Protein 1YF9 (pdb70)

Secondary structure (DSSP, 8-state):
--HHHHHHHHHHHSSSS-EEE-SSTTEEEEEEEPPTTSTTTT-EEEEEEE--TTTTTSPPEEEESS---BTTB-TTT-BBPHHHHHHH--TT--THHIIIIIHHHHHHS--SS--S-HHHHHHHHH-HHHHHHHHHHHHHHH--HHHHHHTS-GGG--/----HHHHHHHHHHHSSSS-EEE-SSTTEEEEEEEPPTTSTTTT-EEEEEEE--TTTTTSPPEEEESS---BTTB-TTT-BBPHHHHHHH--TT--HHHIIIIIHHHHHHS--SS--SSHHHHHHHHH-HHHHHHHHHHHHHHH--HHHHHHTS-GGG--/--HHHHHHHHHHHSSSS-EEE-SSTTEEEEEEEPPTTSTTTT-EEEEEEE--TTTTTSPPEEEESS----TTB-TTT-BBPHHHHHHH--TT--THHIIIIIHHHHHHS--SSPPSSHHHHHHHHH-HHHHHHHHHHHHHHH-SHHHHHHTS-GGGS--

CATH classification: 3.10.110.10

Nearest PDB structures (foldseek):
  1yf9-assembly1_B  TM=1.006E+00  e=1.876E-32  Leishmania major
  2z5d-assembly1_B  TM=9.739E-01  e=4.676E-19  Homo sapiens
  2onu-assembly1_A  TM=9.561E-01  e=3.443E-19  Plasmodium falciparum 3D7
  8pjn-assembly1_2  TM=9.114E-01  e=1.181E-15  Homo sapiens
  8pmq-assembly1_E  TM=8.908E-01  e=7.694E-16  Saccharomyces cerevisiae

Organism: Leishmania major (NCBI:txid5664)

InterPro domains:
  IPR000608 Ubiquitin-conjugating (UBC), catalytic core domain [PF00179] (25-146)
  IPR000608 Ubiquitin-conjugating (UBC), catalytic core domain [PS50127] (3-152)
  IPR016135 Ubiquitin-conjugating enzyme/RWD-like [G3DSA:3.10.110.10] (1-167)
  IPR016135 Ubiquitin-conjugating enzyme/RWD-like [SSF54495] (10-151)
  IPR023313 Ubiquitin-conjugating enzyme, active site [PS00183] (77-93)

Structure (mmCIF, N/CA/C/O backbone):
data_1YF9
#
_entry.id   1YF9
#
_cell.length_a   114.448
_cell.length_b   114.448
_cell.length_c   139.547
_cell.angle_alpha   90.00
_cell.angle_beta   90.00
_cell.angle_gamma   90.00
#
_symmetry.space_group_name_H-M   'P 43 21 2'
#
loop_
_entity.id
_entity.type
_entity.pdbx_description
1 polymer 'Ubiquitin carrier protein 4'
2 non-polymer 'CHLORIDE ION'
3 water water
#
loop_
_atom_site.group_PDB
_atom_site.id
_atom_site.type_symbol
_atom_site.label_atom_id
_atom_site.label_alt_id
_atom_site.label_comp_id
_atom_site.label_asym_id
_atom_site.label_entity_id
_atom_site.label_seq_id
_atom_site.pdbx_PDB_ins_code
_atom_site.Cartn_x
_atom_site.Cartn_y
_atom_site.Cartn_z
_atom_site.occupancy
_atom_site.B_iso_or_equiv
_atom_site.auth_seq_id
_atom_site.auth_comp_id
_atom_site.auth_asym_id
_atom_site.auth_atom_id
_atom_site.pdbx_PDB_model_num
ATOM 1 N N . SER A 1 13 ? 6.420 38.993 6.726 1.00 59.33 13 SER A N 1
ATOM 2 C CA . SER A 1 13 ? 7.097 38.671 5.430 1.00 60.53 13 SER A CA 1
ATOM 3 C C . SER A 1 13 ? 7.258 37.147 5.275 1.00 57.78 13 SER A C 1
ATOM 4 O O . SER A 1 13 ? 6.422 36.480 4.635 1.00 59.56 13 SER A O 1
ATOM 7 N N . ASN A 1 14 ? 8.317 36.605 5.870 1.00 47.62 14 ASN A N 1
ATOM 8 C CA . ASN A 1 14 ? 8.591 35.181 5.795 1.00 45.68 14 ASN A CA 1
ATOM 9 C C . ASN A 1 14 ? 7.868 34.451 6.922 1.00 45.89 14 ASN A C 1
ATOM 10 O O . ASN A 1 14 ? 8.351 34.406 8.057 1.00 44.65 14 ASN A O 1
ATOM 15 N N . ARG A 1 15 ? 6.720 33.862 6.598 1.00 44.58 15 ARG A N 1
ATOM 16 C CA . ARG A 1 15 ? 5.894 33.171 7.602 1.00 46.27 15 ARG A CA 1
ATOM 17 C C . ARG A 1 15 ? 6.493 31.846 8.104 1.00 45.83 15 ARG A C 1
ATOM 18 O O . ARG A 1 15 ? 6.241 31.438 9.247 1.00 46.47 15 ARG A O 1
ATOM 26 N N . ARG A 1 16 ? 7.267 31.164 7.265 1.00 44.68 16 ARG A N 1
ATOM 27 C CA . ARG A 1 16 ? 7.926 29.926 7.690 1.00 45.20 16 ARG A CA 1
ATOM 28 C C . ARG A 1 16 ? 9.031 30.213 8.709 1.00 45.19 16 ARG A C 1
ATOM 29 O O . ARG A 1 16 ? 9.178 29.485 9.692 1.00 43.85 16 ARG A O 1
ATOM 44 N N . ARG A 1 17 ? 9.813 31.257 8.464 1.00 43.92 17 ARG A N 1
ATOM 45 C CA . ARG A 1 17 ? 10.862 31.644 9.389 1.00 44.76 17 ARG A CA 1
ATOM 46 C C . ARG A 1 17 ? 10.235 32.044 10.733 1.00 44.56 17 ARG A C 1
ATOM 47 O O . ARG A 1 17 ? 10.697 31.620 11.791 1.00 43.86 17 ARG A O 1
ATOM 55 N N . GLU A 1 18 ? 9.185 32.853 10.677 1.00 44.62 18 GLU A N 1
ATOM 56 C CA . GLU A 1 18 ? 8.467 33.255 11.883 1.00 45.59 18 GLU A CA 1
ATOM 57 C C . GLU A 1 18 ? 7.983 32.033 12.666 1.00 44.80 18 GLU A C 1
ATOM 58 O O . GLU A 1 18 ? 8.213 31.940 13.873 1.00 45.57 18 GLU A O 1
ATOM 64 N N . MET A 1 19 ? 7.333 31.095 11.975 1.00 44.01 19 MET A N 1
ATOM 65 C CA . MET A 1 19 ? 6.804 29.877 12.604 1.00 44.11 19 MET A CA 1
ATOM 66 C C . MET A 1 19 ? 7.904 29.077 13.309 1.00 45.57 19 MET A C 1
ATOM 67 O O . MET A 1 19 ? 7.755 28.684 14.465 1.00 44.89 19 MET A O 1
ATOM 72 N N . ASP A 1 20 ? 9.015 28.839 12.613 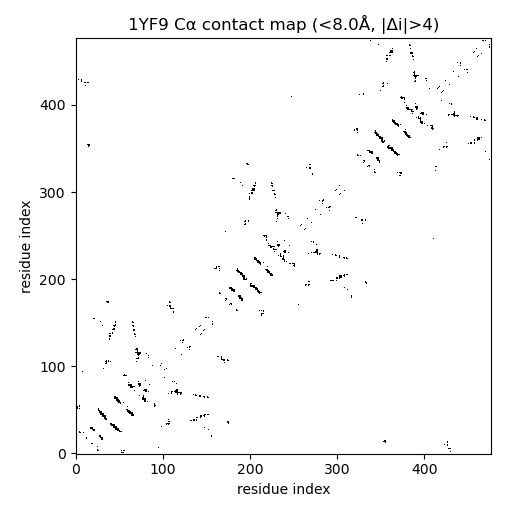1.00 44.52 20 ASP A N 1
ATOM 73 C CA . ASP A 1 20 ? 10.063 27.997 13.164 1.00 45.33 20 ASP A CA 1
ATOM 74 C C . ASP A 1 20 ? 10.806 28.656 14.315 1.00 44.78 20 ASP A C 1
ATOM 75 O O . ASP A 1 20 ? 11.165 27.989 15.283 1.00 45.27 20 ASP A O 1
ATOM 80 N N . TYR A 1 21 ? 11.016 29.962 14.219 1.00 44.46 21 TYR A N 1
ATOM 81 C CA . TYR A 1 21 ? 11.536 30.739 15.346 1.00 45.28 21 TYR A CA 1
ATOM 82 C C . TYR A 1 21 ? 10.636 30.631 16.591 1.00 45.25 21 TYR A C 1
ATOM 83 O O . TYR A 1 21 ? 11.124 30.344 17.683 1.00 45.15 21 TYR A O 1
ATOM 92 N N . MET A 1 22 ? 9.340 30.854 16.417 1.00 43.63 22 MET A N 1
ATOM 93 C CA . MET A 1 22 ? 8.395 30.809 17.538 1.00 44.89 22 MET A CA 1
ATOM 94 C C . MET A 1 22 ? 8.313 29.417 18.162 1.00 45.62 22 MET A C 1
ATOM 95 O O . MET A 1 22 ? 8.199 29.298 19.374 1.00 44.14 22 MET A O 1
ATOM 100 N N . ARG A 1 23 ? 8.399 28.371 17.342 1.00 43.97 23 ARG A N 1
ATOM 101 C CA . ARG A 1 23 ? 8.341 27.001 17.856 1.00 44.39 23 ARG A CA 1
ATOM 102 C C . ARG A 1 23 ? 9.581 26.679 18.681 1.00 45.92 23 ARG A C 1
ATOM 103 O O . ARG A 1 23 ? 9.502 25.952 19.672 1.00 44.80 23 ARG A O 1
ATOM 111 N N . LEU A 1 24 ? 10.726 27.218 18.258 1.00 44.09 24 LEU A N 1
ATOM 112 C CA . LEU A 1 24 ? 11.964 27.056 19.005 1.00 46.87 24 LEU A CA 1
ATOM 113 C C . LEU A 1 24 ? 11.888 27.760 20.352 1.00 45.94 24 LEU A C 1
ATOM 114 O O . LEU A 1 24 ? 12.336 27.215 21.360 1.00 46.85 24 LEU A O 1
ATOM 119 N N . CYS A 1 25 ? 11.304 28.959 20.377 1.00 45.55 25 CYS A N 1
ATOM 120 C CA . CYS A 1 25 ? 11.155 29.732 21.609 1.00 45.69 25 CYS A CA 1
ATOM 121 C C . CYS A 1 25 ? 10.086 29.180 22.565 1.00 46.28 25 CYS A C 1
ATOM 122 O O . CYS A 1 25 ? 10.219 29.310 23.785 1.00 44.78 25 CYS A O 1
ATOM 125 N N . ASN A 1 26 ? 9.031 28.589 22.010 1.00 44.75 26 ASN A N 1
ATOM 126 C CA . ASN A 1 26 ? 7.901 28.095 22.801 1.00 45.46 26 ASN A CA 1
ATOM 127 C C . ASN A 1 26 ? 8.164 26.631 23.234 1.00 45.64 26 ASN A C 1
ATOM 128 O O . ASN A 1 26 ? 7.460 25.694 22.840 1.00 44.49 26 ASN A O 1
ATOM 133 N N . SER A 1 27 ? 9.212 26.454 24.034 1.00 44.92 27 SER A N 1
ATOM 134 C CA . SER A 1 27 ? 9.724 25.130 24.397 1.00 45.94 27 SER A CA 1
ATOM 135 C C . SER A 1 27 ? 10.609 25.259 25.637 1.00 46.43 27 SER A C 1
ATOM 136 O O . SER A 1 27 ? 10.711 26.342 26.229 1.00 46.63 27 SER A O 1
ATOM 139 N N . THR A 1 28 ? 11.239 24.158 26.037 1.00 46.14 28 THR A N 1
ATOM 140 C CA . THR A 1 28 ? 12.130 24.183 27.193 1.00 46.52 28 THR A CA 1
ATOM 141 C C . THR A 1 28 ? 13.569 24.537 26.783 1.00 46.16 28 THR A C 1
ATOM 142 O O . THR A 1 28 ? 14.454 24.602 27.640 1.00 46.36 28 THR A O 1
ATOM 146 N N . ARG A 1 29 ? 13.806 24.751 25.489 1.00 45.07 29 ARG A N 1
ATOM 147 C CA . ARG A 1 29 ? 15.124 25.174 25.026 1.00 46.35 29 ARG A CA 1
ATOM 148 C C . ARG A 1 29 ? 15.465 26.562 25.562 1.00 46.22 29 ARG A C 1
ATOM 149 O O . ARG A 1 29 ? 14.572 27.374 25.820 1.00 46.59 29 ARG A O 1
ATOM 157 N N . LYS A 1 30 ? 16.757 26.821 25.755 1.00 45.82 30 LYS A N 1
ATOM 158 C CA . LYS A 1 30 ? 17.212 28.137 26.215 1.00 45.82 30 LYS A CA 1
ATOM 159 C C . LYS A 1 30 ? 17.586 28.972 25.004 1.00 46.68 30 LYS A C 1
ATOM 160 O O . LYS A 1 30 ? 18.637 28.770 24.378 1.00 45.80 30 LYS A O 1
ATOM 166 N N . VAL A 1 31 ? 16.679 29.878 24.647 1.00 46.38 31 VAL A N 1
ATOM 167 C CA . VAL A 1 31 ? 16.833 30.706 23.454 1.00 45.82 31 VAL A CA 1
ATOM 168 C C . VAL A 1 31 ? 16.827 32.159 23.889 1.00 46.63 31 VAL A C 1
ATOM 169 O O . VAL A 1 31 ? 15.921 32.596 24.599 1.00 45.34 31 VAL A O 1
ATOM 173 N N . TYR A 1 32 ? 17.853 32.898 23.473 1.00 45.75 32 TYR A N 1
ATOM 174 C CA . TYR A 1 32 ? 17.967 34.316 23.804 1.00 45.49 32 TYR A CA 1
ATOM 175 C C . TYR A 1 32 ? 17.726 35.137 22.548 1.00 45.89 32 TYR A C 1
ATOM 176 O O . TYR A 1 32 ? 18.475 35.026 21.576 1.00 46.04 32 TYR A O 1
ATOM 185 N N . PRO A 1 33 ? 16.648 35.931 22.544 1.00 46.08 33 PRO A N 1
ATOM 186 C CA . PRO A 1 33 ? 16.257 36.643 21.326 1.00 46.56 33 PRO A CA 1
ATOM 187 C C . PRO A 1 33 ? 17.150 37.851 21.009 1.00 45.98 33 PRO A C 1
ATOM 188 O O . PRO A 1 33 ? 17.799 38.410 21.909 1.00 46.15 33 PRO A O 1
ATOM 192 N N . SER A 1 34 ? 17.200 38.230 19.736 1.00 45.45 34 SER A N 1
ATOM 193 C CA . SER A 1 34 ? 17.693 39.555 19.349 1.00 45.56 34 SER A CA 1
ATOM 194 C C . SER A 1 34 ? 16.461 40.464 19.220 1.00 45.37 34 SER A C 1
ATOM 195 O O . SER A 1 34 ? 15.460 40.232 19.890 1.00 46.15 34 SER A O 1
ATOM 198 N N . ASP A 1 35 ? 16.526 41.482 18.367 1.00 45.65 35 ASP A N 1
ATOM 199 C CA . ASP A 1 35 ? 15.355 42.311 18.072 1.00 45.07 35 ASP A CA 1
ATOM 200 C C . ASP A 1 35 ? 14.511 41.754 16.913 1.00 46.13 35 ASP A C 1
ATOM 201 O O . ASP A 1 35 ? 13.433 42.273 16.635 1.00 45.58 35 ASP A O 1
ATOM 210 N N . THR A 1 36 ? 15.002 40.713 16.229 1.00 45.22 36 THR A N 1
ATOM 211 C CA . THR A 1 36 ? 14.264 40.114 15.095 1.00 46.15 36 THR A CA 1
ATOM 212 C C . THR A 1 36 ? 14.265 38.573 15.133 1.00 45.83 36 THR A C 1
ATOM 213 O O . THR A 1 36 ? 15.116 37.965 15.784 1.00 45.97 36 THR A O 1
ATOM 220 N N . VAL A 1 37 ? 13.322 37.956 14.416 1.00 45.47 37 VAL A N 1
ATOM 221 C CA . VAL A 1 37 ? 13.253 36.489 14.265 1.00 45.82 37 VAL A CA 1
ATOM 222 C C . VAL A 1 37 ? 14.428 35.946 13.433 1.00 45.89 37 VAL A C 1
ATOM 223 O O . VAL A 1 37 ? 14.663 34.735 13.380 1.00 47.30 37 VAL A O 1
ATOM 227 N N . ALA A 1 38 ? 15.174 36.841 12.789 1.00 45.14 38 ALA A N 1
ATOM 228 C CA . ALA A 1 38 ? 16.249 36.444 11.878 1.00 46.14 38 ALA A CA 1
ATOM 229 C C . ALA A 1 38 ? 17.528 36.040 12.611 1.00 46.79 38 ALA A C 1
ATOM 230 O O . ALA A 1 38 ? 18.413 35.409 12.026 1.00 46.20 38 ALA A O 1
ATOM 232 N N . GLU A 1 39 ? 17.627 36.407 13.886 1.00 45.55 39 GLU A N 1
ATOM 233 C CA . GLU A 1 39 ? 18.877 36.243 14.636 1.00 46.37 39 GLU A CA 1
ATOM 234 C C . GLU A 1 39 ? 18.602 35.980 16.116 1.00 46.02 39 GLU A C 1
ATOM 235 O O . GLU A 1 39 ? 17.811 36.681 16.748 1.00 44.98 39 GLU A O 1
ATOM 241 N N . PHE A 1 40 ? 19.265 34.972 16.669 1.00 45.84 40 PHE A N 1
ATOM 242 C CA . PHE A 1 40 ? 19.100 34.653 18.084 1.00 45.50 40 PHE A CA 1
ATOM 243 C C . PHE A 1 40 ? 20.213 33.723 18.546 1.00 45.87 40 PHE A C 1
ATOM 244 O O . PHE A 1 40 ? 20.985 33.212 17.728 1.00 45.59 40 PHE A O 1
ATOM 252 N N . TRP A 1 41 ? 20.255 33.486 19.850 1.00 44.23 41 TRP A N 1
ATOM 253 C CA . TRP A 1 41 ? 21.270 32.657 20.488 1.00 44.97 41 TRP A CA 1
ATOM 254 C C . TRP A 1 41 ? 20.624 31.469 21.199 1.00 45.01 41 TRP A C 1
ATOM 255 O O . TRP A 1 41 ? 19.619 31.618 21.886 1.00 45.91 41 TRP A O 1
ATOM 266 N N . VAL A 1 42 ? 21.201 30.287 21.004 1.00 44.96 42 VAL A N 1
ATOM 267 C CA . VAL A 1 42 ? 20.670 29.058 21.560 1.00 45.12 42 VAL A CA 1
ATOM 268 C C . VAL A 1 42 ? 21.758 28.391 22.393 1.00 45.54 42 VAL A C 1
ATOM 269 O O . VAL A 1 42 ? 22.903 28.232 21.928 1.00 45.80 42 VAL A O 1
ATOM 273 N N . GLU A 1 43 ? 21.410 27.987 23.609 1.00 45.19 43 GLU A N 1
ATOM 274 C CA . GLU A 1 43 ? 22.337 27.207 24.431 1.00 45.62 43 GLU A CA 1
ATOM 275 C C . GLU A 1 43 ? 22.416 25.773 23.901 1.00 46.28 43 GLU A C 1
ATOM 276 O O . GLU A 1 43 ? 21.400 25.194 23.504 1.00 45.18 43 GLU A O 1
ATOM 282 N N . PHE A 1 44 ? 23.632 25.226 23.885 1.00 46.54 44 PHE A N 1
ATOM 283 C CA . PHE A 1 44 ? 23.910 23.895 23.331 1.00 45.17 44 PHE A CA 1
ATOM 284 C C . PHE A 1 44 ? 24.855 23.133 24.270 1.00 45.53 44 PHE A C 1
ATOM 285 O O . PHE A 1 44 ? 25.851 23.689 24.732 1.00 45.50 44 PHE A O 1
ATOM 293 N N . LYS A 1 45 ? 24.520 21.882 24.581 1.00 44.78 45 LYS A N 1
ATOM 294 C CA . LYS A 1 45 ? 25.372 21.037 25.426 1.00 45.87 45 LYS A CA 1
ATOM 295 C C . LYS A 1 45 ? 26.057 19.984 24.560 1.00 46.46 45 LYS A C 1
ATOM 296 O O . LYS A 1 45 ? 25.413 19.390 23.687 1.00 45.77 45 LYS A O 1
ATOM 302 N N . GLY A 1 46 ? 27.350 19.757 24.799 1.00 45.81 46 GLY A N 1
ATOM 303 C CA . GLY A 1 46 ? 28.119 18.757 24.057 1.00 45.31 46 GLY A CA 1
ATOM 304 C C . GLY A 1 46 ? 27.565 17.356 24.255 1.00 45.49 46 GLY A C 1
ATOM 305 O O . GLY A 1 46 ? 26.993 17.064 25.298 1.00 45.07 46 GLY A O 1
ATOM 306 N N . PRO A 1 47 ? 27.677 16.491 23.230 1.00 45.89 47 PRO A N 1
ATOM 307 C CA . PRO A 1 47 ? 27.081 15.151 23.358 1.00 45.65 47 PRO A CA 1
ATOM 308 C C . PRO A 1 47 ? 27.833 14.240 24.330 1.00 45.56 47 PRO A C 1
ATOM 309 O O . PRO A 1 47 ? 29.060 14.290 24.411 1.00 45.24 47 PRO A O 1
ATOM 313 N N . GLU A 1 48 ? 27.075 13.437 25.069 1.00 45.50 48 GLU A N 1
ATOM 314 C CA . GLU A 1 48 ? 27.620 12.472 26.020 1.00 46.49 48 GLU A CA 1
ATOM 315 C C . GLU A 1 48 ? 28.436 11.400 25.288 1.00 46.29 48 GLU A C 1
ATOM 316 O O . GLU A 1 48 ? 28.053 10.953 24.193 1.00 46.40 48 GLU A O 1
ATOM 322 N N . GLY A 1 49 ? 29.554 10.993 25.886 1.00 45.11 49 GLY A N 1
ATOM 323 C CA . GLY A 1 49 ? 30.424 9.982 25.288 1.00 46.06 49 GLY A CA 1
ATOM 324 C C . GLY A 1 49 ? 31.484 10.534 24.347 1.00 46.53 49 GLY A C 1
ATOM 325 O O . GLY A 1 49 ? 32.154 9.773 23.642 1.00 47.15 49 GLY A O 1
ATOM 326 N N . THR A 1 50 ? 31.631 11.855 24.333 1.00 45.47 50 THR A N 1
ATOM 327 C CA . THR A 1 50 ? 32.647 12.523 23.530 1.00 45.42 50 THR A CA 1
ATOM 328 C C . THR A 1 50 ? 33.496 13.420 24.436 1.00 45.79 50 THR A C 1
ATOM 329 O O . THR A 1 50 ? 33.090 13.704 25.562 1.00 45.09 50 THR A O 1
ATOM 333 N N . PRO A 1 51 ? 34.684 13.849 23.967 1.00 46.09 51 PRO A N 1
ATOM 334 C CA . PRO A 1 51 ? 35.467 14.843 24.721 1.00 45.50 51 PRO A CA 1
ATOM 335 C C . PRO A 1 51 ? 34.758 16.206 24.898 1.00 45.70 51 PRO A C 1
ATOM 336 O O . PRO A 1 51 ? 35.220 17.041 25.686 1.00 44.13 51 PRO A O 1
ATOM 340 N N . TYR A 1 52 ? 33.649 16.415 24.183 1.00 43.76 52 TYR A N 1
ATOM 341 C CA . TYR A 1 52 ? 32.841 17.633 24.326 1.00 44.45 52 TYR A CA 1
ATOM 342 C C . TYR A 1 52 ? 31.741 17.516 25.405 1.00 44.73 52 TYR A C 1
ATOM 343 O O . TYR A 1 52 ? 31.027 18.482 25.665 1.00 44.16 52 TYR A O 1
ATOM 352 N N . GLU A 1 53 ? 31.615 16.349 26.036 1.00 44.97 53 GLU A N 1
ATOM 353 C CA . GLU A 1 53 ? 30.443 16.048 26.882 1.00 45.81 53 GLU A CA 1
ATOM 354 C C . GLU A 1 53 ? 30.193 16.994 28.068 1.00 46.36 53 GLU A C 1
ATOM 355 O O . GLU A 1 53 ? 29.052 17.184 28.480 1.00 47.30 53 GLU A O 1
ATOM 361 N N . ASP A 1 54 ? 31.245 17.587 28.614 1.00 44.95 54 ASP A N 1
ATOM 362 C CA . ASP A 1 54 ? 31.078 18.486 29.754 1.00 46.33 54 ASP A CA 1
ATOM 363 C C . ASP A 1 54 ? 30.979 19.961 29.323 1.00 46.18 54 ASP A C 1
ATOM 364 O O . ASP A 1 54 ? 31.093 20.887 30.141 1.00 46.90 54 ASP A O 1
ATOM 369 N N . GLY A 1 55 ? 30.741 20.175 28.033 1.00 45.30 55 GLY A N 1
ATOM 370 C CA . GLY A 1 55 ? 30.770 21.520 27.483 1.00 45.52 55 GLY A CA 1
ATOM 371 C C . GLY A 1 55 ? 29.418 22.178 27.300 1.00 45.83 55 GLY A C 1
ATOM 372 O O . GLY A 1 55 ? 28.425 21.522 26.970 1.00 45.35 55 GLY A O 1
ATOM 373 N N . THR A 1 56 ? 29.393 23.487 27.516 1.00 45.00 56 THR A N 1
ATOM 374 C CA . THR A 1 56 ? 28.241 24.305 27.172 1.00 45.61 56 THR A CA 1
ATOM 375 C C . THR A 1 56 ? 28.698 25.389 26.206 1.00 45.24 56 THR A C 1
ATOM 376 O O . THR A 1 56 ? 29.697 26.057 26.456 1.00 45.71 56 THR A O 1
ATOM 380 N N . TRP A 1 57 ? 27.969 25.550 25.105 1.00 44.91 57 TRP A N 1
ATOM 381 C CA . TRP A 1 57 ? 28.250 26.607 24.145 1.00 45.34 57 TRP A CA 1
ATOM 382 C C . TRP A 1 57 ? 27.011 27.450 23.878 1.00 45.82 57 TRP A C 1
ATOM 383 O O . TRP A 1 57 ? 25.886 27.003 24.111 1.00 46.85 57 TRP A O 1
ATOM 394 N N . MET A 1 58 ? 27.236 28.677 23.412 1.00 45.53 58 MET A N 1
ATOM 395 C CA . MET A 1 58 ? 26.170 29.531 22.899 1.00 45.68 58 MET A CA 1
ATOM 396 C C . MET A 1 58 ? 26.292 29.545 21.381 1.00 46.10 58 MET A C 1
ATOM 397 O O . MET A 1 58 ? 27.377 29.823 20.834 1.00 45.94 58 MET A O 1
ATOM 402 N N . LEU A 1 59 ? 25.189 29.237 20.706 1.00 45.07 59 LEU A N 1
ATOM 403 C CA . LEU A 1 59 ? 25.143 29.238 19.259 1.00 45.86 59 LEU A CA 1
ATOM 404 C C . LEU A 1 59 ? 24.504 30.520 18.728 1.00 46.06 59 LEU A C 1
ATOM 405 O O . LEU A 1 59 ? 23.427 30.919 19.171 1.00 47.84 59 LEU A O 1
ATOM 410 N N . HIS A 1 60 ? 25.176 31.167 17.785 1.00 45.15 60 HIS A N 1
ATOM 411 C CA . HIS A 1 60 ? 24.601 32.288 17.047 1.00 45.16 60 HIS A CA 1
ATOM 412 C C . HIS A 1 60 ? 23.896 31.705 15.836 1.00 46.05 60 HIS A C 1
ATOM 413 O O . HIS A 1 60 ? 24.544 31.227 14.901 1.00 46.10 60 HIS A O 1
ATOM 420 N N . VAL A 1 61 ? 22.573 31.743 15.861 1.00 45.16 61 VAL A N 1
ATOM 421 C CA . VAL A 1 61 ? 21.768 31.172 14.800 1.00 45.32 61 VAL A CA 1
ATOM 422 C C . VAL A 1 61 ? 21.134 32.296 13.977 1.00 46.19 61 VAL A C 1
ATOM 423 O O . VAL A 1 61 ? 20.540 33.210 14.528 1.00 45.02 61 VAL A O 1
ATOM 427 N N . GLN A 1 62 ? 21.279 32.227 12.657 1.00 45.69 62 GLN A N 1
ATOM 428 C CA . GLN A 1 62 ? 20.660 33.203 11.766 1.00 45.05 62 GLN A CA 1
ATOM 429 C C . GLN A 1 62 ? 19.826 32.506 10.713 1.00 45.69 62 GLN A C 1
ATOM 430 O O . GLN A 1 62 ? 20.298 31.546 10.071 1.00 45.76 62 GLN A O 1
ATOM 436 N N . LEU A 1 63 ? 18.601 33.001 10.538 1.00 44.98 63 LEU A N 1
ATOM 437 C CA . LEU A 1 63 ? 17.649 32.455 9.584 1.00 45.37 63 LEU A CA 1
ATOM 438 C C . LEU A 1 63 ? 17.471 33.476 8.467 1.00 45.15 63 LEU A C 1
ATOM 439 O O . LEU A 1 63 ? 16.966 34.574 8.715 1.00 44.81 63 LEU A O 1
ATOM 444 N N . PRO A 1 64 ? 17.901 33.123 7.242 1.00 45.44 64 PRO A N 1
ATOM 445 C CA . PRO A 1 64 ? 17.921 34.053 6.106 1.00 45.46 64 PRO A CA 1
ATOM 446 C C . PRO A 1 64 ? 16.522 34.388 5.573 1.00 45.04 64 PRO A C 1
ATOM 447 O O . PRO A 1 64 ? 15.544 33.708 5.902 1.00 44.63 64 PRO A O 1
ATOM 451 N N . SER A 1 65 ? 16.426 35.423 4.747 1.00 45.12 65 SER A N 1
ATOM 452 C CA . SER A 1 65 ? 15.125 35.868 4.253 1.00 45.94 65 SER A CA 1
ATOM 453 C C . SER A 1 65 ? 14.442 34.833 3.360 1.00 45.11 65 SER A C 1
ATOM 454 O O . SER A 1 65 ? 13.221 34.833 3.266 1.00 45.31 65 SER A O 1
ATOM 457 N N . ASP A 1 66 ? 15.229 33.970 2.715 1.00 44.90 66 ASP A N 1
ATOM 458 C CA . ASP A 1 66 ? 14.712 32.871 1.888 1.00 46.03 66 ASP A CA 1
ATOM 459 C C . ASP A 1 66 ? 14.641 31.506 2.626 1.00 45.70 66 ASP A C 1
ATOM 460 O O . ASP A 1 66 ? 14.522 30.452 1.998 1.00 46.09 66 ASP A O 1
ATOM 469 N N . TYR A 1 67 ? 14.744 31.525 3.949 1.00 44.95 67 TYR A N 1
ATOM 470 C CA . TYR A 1 67 ? 14.510 30.323 4.755 1.00 45.05 67 TYR A CA 1
ATOM 471 C C . TYR A 1 67 ? 13.102 29.778 4.456 1.00 45.48 67 TYR A C 1
ATOM 472 O O . TYR A 1 67 ? 12.166 30.556 4.286 1.00 44.99 67 TYR A O 1
ATOM 481 N N . PRO A 1 68 ? 12.936 28.442 4.381 1.00 45.68 68 PRO 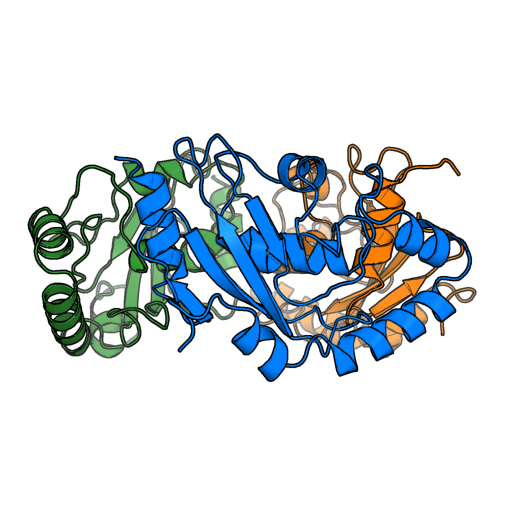A N 1
ATOM 482 C CA . PRO A 1 68 ? 13.933 27.387 4.596 1.00 45.11 68 PRO A CA 1
ATOM 483 C C . PRO A 1 68 ? 14.586 26.854 3.307 1.00 45.50 68 PRO A C 1
ATOM 484 O O . PRO A 1 68 ? 15.227 25.797 3.336 1.00 45.36 68 PRO A O 1
ATOM 488 N N . PHE A 1 69 ? 14.417 27.564 2.192 1.00 43.77 69 PHE A N 1
ATOM 489 C CA . PHE A 1 69 ? 15.073 27.167 0.949 1.00 44.92 69 PHE A CA 1
ATOM 490 C C . PHE A 1 69 ? 16.584 27.371 1.042 1.00 45.74 69 PHE A C 1
ATOM 491 O O . PHE A 1 69 ? 17.348 26.562 0.512 1.00 45.51 69 PHE A O 1
ATOM 499 N N . LYS A 1 70 ? 16.994 28.423 1.756 1.00 45.42 70 LYS A N 1
ATOM 500 C CA . LYS A 1 70 ? 18.380 28.620 2.169 1.00 45.57 70 LYS A CA 1
ATOM 501 C C . LYS A 1 70 ? 18.519 28.177 3.625 1.00 45.72 70 LYS A C 1
ATOM 502 O O . LYS A 1 70 ? 17.654 28.464 4.449 1.00 44.59 70 LYS A O 1
ATOM 508 N N . SER A 1 71 ? 19.614 27.491 3.931 1.00 44.36 71 SER A N 1
ATOM 509 C CA . SER A 1 71 ? 19.827 26.933 5.250 1.00 45.92 71 SER A CA 1
ATOM 510 C C . SER A 1 71 ? 20.142 28.031 6.290 1.00 46.42 71 SER A C 1
ATOM 511 O O . SER A 1 71 ? 20.579 29.126 5.939 1.00 46.31 71 SER A O 1
ATOM 514 N N . PRO A 1 72 ? 19.916 27.736 7.574 1.00 45.80 72 PRO A N 1
ATOM 515 C CA . PRO A 1 72 ? 20.369 28.666 8.604 1.00 46.43 72 PRO A CA 1
ATOM 516 C C . PRO A 1 72 ? 21.894 28.671 8.689 1.00 46.44 72 PRO A C 1
ATOM 517 O O . PRO A 1 72 ? 22.547 27.725 8.227 1.00 46.20 72 PRO A O 1
ATOM 521 N N . SER A 1 73 ? 22.467 29.737 9.242 1.00 47.12 73 SER A N 1
ATOM 522 C CA . SER A 1 73 ? 23.879 29.734 9.547 1.00 46.03 73 SER A CA 1
ATOM 523 C C . SER A 1 73 ? 24.023 29.527 11.055 1.00 46.71 73 SER A C 1
ATOM 524 O O . SER A 1 73 ? 23.160 29.952 11.838 1.00 46.37 73 SER A O 1
ATOM 527 N N . ILE A 1 74 ? 25.098 28.843 11.456 1.00 46.18 74 ILE A N 1
ATOM 528 C CA . ILE A 1 74 ? 25.337 28.491 12.860 1.00 46.12 74 ILE A CA 1
ATOM 529 C C . ILE A 1 74 ? 26.763 28.886 13.229 1.00 46.32 74 ILE A C 1
ATOM 530 O O . ILE A 1 74 ? 27.717 28.502 12.535 1.00 46.93 74 ILE A O 1
ATOM 535 N N . GLY A 1 75 ? 26.914 29.636 14.317 1.00 45.78 75 GLY A N 1
ATOM 536 C CA . GLY A 1 75 ? 28.227 29.954 14.848 1.00 46.32 75 GLY A CA 1
ATOM 537 C C . GLY A 1 75 ? 28.379 29.646 16.328 1.00 47.60 75 GLY A C 1
ATOM 538 O O . GLY A 1 75 ? 27.488 29.932 17.127 1.00 48.06 75 GLY A O 1
ATOM 539 N N . PHE A 1 76 ? 29.517 29.062 16.695 1.00 46.04 76 PHE A N 1
ATOM 540 C CA . PHE A 1 76 ? 29.855 28.840 18.093 1.00 46.09 76 PHE A CA 1
ATOM 541 C C . PHE A 1 76 ? 30.452 30.121 18.676 1.00 46.18 76 PHE A C 1
ATOM 542 O O . PHE A 1 76 ? 31.548 30.522 18.285 1.00 46.92 76 PHE A O 1
ATOM 550 N N . CYS A 1 77 ? 29.742 30.764 19.606 1.00 44.65 77 CYS A N 1
ATOM 551 C CA . CYS A 1 77 ? 30.184 32.056 20.141 1.00 44.66 77 CYS A CA 1
ATOM 552 C C . CYS A 1 77 ? 31.384 31.940 21.062 1.00 45.91 77 CYS A C 1
ATOM 553 O O . CYS A 1 77 ? 32.353 32.689 20.903 1.00 46.75 77 CYS A O 1
ATOM 556 N N . ASN A 1 78 ? 31.322 31.036 22.038 1.00 45.19 78 ASN A N 1
ATOM 557 C CA . ASN A 1 78 ? 32.519 30.741 22.835 1.00 45.45 78 ASN A CA 1
ATOM 558 C C . ASN A 1 78 ? 33.334 29.667 22.106 1.00 46.01 78 ASN A C 1
ATOM 559 O O . ASN A 1 78 ? 32.789 28.916 21.290 1.00 46.02 78 ASN A O 1
ATOM 564 N N . ARG A 1 79 ? 34.630 29.615 22.383 1.00 45.21 79 ARG A N 1
ATOM 565 C CA . ARG A 1 79 ? 35.561 28.820 21.569 1.00 45.62 79 ARG A CA 1
ATOM 566 C C . ARG A 1 79 ? 35.272 27.323 21.564 1.00 44.68 79 ARG A C 1
ATOM 567 O O . ARG A 1 79 ? 34.998 26.728 22.609 1.00 44.46 79 ARG A O 1
ATOM 575 N N . ILE A 1 80 ? 35.331 26.729 20.371 1.00 45.29 80 ILE A N 1
ATOM 576 C CA . ILE A 1 80 ? 35.365 25.281 20.202 1.00 45.20 80 ILE A CA 1
ATOM 577 C C . ILE A 1 80 ? 36.457 24.893 19.186 1.00 45.83 80 ILE A C 1
ATOM 578 O O . ILE A 1 80 ? 36.700 25.604 18.204 1.00 44.28 80 ILE A O 1
ATOM 583 N N . LEU A 1 81 ? 37.097 23.756 19.432 1.00 45.22 81 LEU A N 1
ATOM 584 C CA . LEU A 1 81 ? 38.060 23.201 18.493 1.00 44.91 81 LEU A CA 1
ATOM 585 C C . LEU A 1 81 ? 37.430 22.018 17.792 1.00 45.18 81 LEU A C 1
ATOM 586 O O . LEU A 1 81 ? 37.117 21.003 18.425 1.00 45.46 81 LEU A O 1
ATOM 591 N N . HIS A 1 82 ? 37.237 22.156 16.483 1.00 45.09 82 HIS A N 1
ATOM 592 C CA . HIS A 1 82 ? 36.607 21.110 15.683 1.00 45.13 82 HIS A CA 1
ATOM 593 C C . HIS A 1 82 ? 36.976 21.355 14.221 1.00 44.63 82 HIS A C 1
ATOM 594 O O . HIS A 1 82 ? 36.937 22.498 13.769 1.00 44.46 82 HIS A O 1
ATOM 601 N N . PRO A 1 83 ? 37.358 20.293 13.480 1.00 44.64 83 PRO A N 1
ATOM 602 C CA . PRO A 1 83 ? 37.769 20.420 12.080 1.00 44.71 83 PRO A CA 1
ATOM 603 C C . PRO A 1 83 ? 36.786 21.188 11.171 1.00 45.43 83 PRO A C 1
ATOM 604 O O . PRO A 1 83 ? 37.221 21.880 10.252 1.00 45.01 83 PRO A O 1
ATOM 608 N N . ASN A 1 84 ? 35.484 21.071 11.435 1.00 44.97 84 ASN A N 1
ATOM 609 C CA . ASN A 1 84 ? 34.458 21.701 10.592 1.00 45.38 84 ASN A CA 1
ATOM 610 C C . ASN A 1 84 ? 33.953 23.057 11.108 1.00 46.10 84 ASN A C 1
ATOM 611 O O . ASN A 1 84 ? 32.941 23.578 10.611 1.00 44.88 84 ASN A O 1
ATOM 616 N N . VAL A 1 85 ? 34.645 23.609 12.105 1.00 44.83 85 VAL A N 1
ATOM 617 C CA . VAL A 1 85 ? 34.277 24.895 12.704 1.00 45.07 85 VAL A CA 1
ATOM 618 C C . VAL A 1 85 ? 35.488 25.829 12.708 1.00 45.78 85 VAL A C 1
ATOM 619 O O . VAL A 1 85 ? 36.572 25.455 13.186 1.00 44.55 85 VAL A O 1
ATOM 623 N N . ASP A 1 86 ? 35.321 27.025 12.145 1.00 44.88 86 ASP A N 1
ATOM 624 C CA . ASP A 1 86 ? 36.381 28.031 12.233 1.00 45.74 86 ASP A CA 1
ATOM 625 C C . ASP A 1 86 ? 36.390 28.563 13.665 1.00 45.95 86 ASP A C 1
ATOM 626 O O . ASP A 1 86 ? 35.395 29.126 14.110 1.00 45.29 86 ASP A O 1
ATOM 631 N N . GLU A 1 87 ? 37.459 28.403 14.420 1.00 45.61 87 GLU A N 1
ATOM 632 C CA . GLU A 1 87 ? 37.383 28.827 15.814 1.00 45.74 87 GLU A CA 1
ATOM 633 C C . GLU A 1 87 ? 37.214 30.351 15.969 1.00 45.93 87 GLU A C 1
ATOM 634 O O . GLU A 1 87 ? 36.419 30.815 16.795 1.00 50.01 87 GLU A O 1
ATOM 640 N N . ARG A 1 88 ? 37.958 31.117 15.172 1.00 41.56 88 ARG A N 1
ATOM 641 C CA . ARG A 1 88 ? 38.007 32.561 15.299 1.00 40.61 88 ARG A CA 1
ATOM 642 C C . ARG A 1 88 ? 36.596 33.142 15.158 1.00 43.75 88 ARG A C 1
ATOM 643 O O . ARG A 1 88 ? 36.147 33.872 16.027 1.00 42.62 88 ARG A O 1
ATOM 658 N N . SER A 1 89 ? 35.906 32.802 14.065 1.00 41.86 89 SER A N 1
ATOM 659 C CA . SER A 1 89 ? 34.579 33.341 13.796 1.00 43.06 89 SER A CA 1
ATOM 660 C C . SER A 1 89 ? 33.501 32.517 14.494 1.00 42.46 89 SER A C 1
ATOM 661 O O . SER A 1 89 ? 32.418 33.015 14.729 1.00 46.34 89 SER A O 1
ATOM 664 N N . GLY A 1 90 ? 33.800 31.256 14.814 1.00 41.81 90 GLY A N 1
ATOM 665 C CA . GLY A 1 90 ? 32.793 30.337 15.382 1.00 40.54 90 GLY A CA 1
ATOM 666 C C . GLY A 1 90 ? 31.963 29.619 14.322 1.00 42.72 90 GLY A C 1
ATOM 667 O O . GLY A 1 90 ? 31.171 28.709 14.613 1.00 42.59 90 GLY A O 1
ATOM 668 N N . SER A 1 91 ? 32.143 29.982 13.066 1.00 44.35 91 SER A N 1
ATOM 669 C CA . SER A 1 91 ? 31.136 29.541 12.103 1.00 46.84 91 SER A CA 1
ATOM 670 C C . SER A 1 91 ? 31.282 28.078 11.679 1.00 46.58 91 SER A C 1
ATOM 671 O O . SER A 1 91 ? 32.392 27.594 11.414 1.00 44.69 91 SER A O 1
ATOM 674 N N . VAL A 1 92 ? 30.142 27.376 11.663 1.00 46.14 92 VAL A N 1
ATOM 675 C CA . VAL A 1 92 ? 30.071 25.988 11.210 1.00 45.38 92 VAL A CA 1
ATOM 676 C C . VAL A 1 92 ? 30.093 25.966 9.686 1.00 46.19 92 VAL A C 1
ATOM 677 O O . VAL A 1 92 ? 29.377 26.733 9.029 1.00 45.94 92 VAL A O 1
ATOM 681 N N . CYS A 1 93 ? 30.918 25.084 9.128 1.00 45.10 93 CYS A N 1
ATOM 682 C CA . CYS A 1 93 ? 31.113 24.988 7.689 1.00 45.37 93 CYS A CA 1
ATOM 683 C C . CYS A 1 93 ? 29.786 24.930 6.936 1.00 45.29 93 CYS A C 1
ATOM 684 O O . CYS A 1 93 ? 28.941 24.077 7.219 1.00 43.82 93 CYS A O 1
ATOM 687 N N . LEU A 1 94 ? 29.621 25.835 5.971 1.00 45.19 94 LEU A N 1
ATOM 688 C CA . LEU A 1 94 ? 28.382 25.931 5.199 1.00 46.80 94 LEU A CA 1
ATOM 689 C C . LEU A 1 94 ? 28.140 24.678 4.354 1.00 45.91 94 LEU A C 1
ATOM 690 O O . LEU A 1 94 ? 26.997 24.247 4.185 1.00 45.93 94 LEU A O 1
ATOM 699 N N . ASP A 1 95 ? 29.213 24.116 3.799 1.00 44.51 95 ASP A N 1
ATOM 700 C CA . ASP A 1 95 ? 29.112 22.892 2.999 1.00 46.54 95 ASP A CA 1
ATOM 701 C C . ASP A 1 95 ? 28.584 21.735 3.844 1.00 46.55 95 ASP A C 1
ATOM 702 O O . ASP A 1 95 ? 27.738 20.969 3.361 1.00 46.10 95 ASP A O 1
ATOM 707 N N . VAL A 1 96 ? 29.065 21.611 5.092 1.00 44.54 96 VAL A N 1
ATOM 708 C CA . VAL A 1 96 ? 28.558 20.542 5.966 1.00 45.67 96 VAL A CA 1
ATOM 709 C C . VAL A 1 96 ? 27.072 20.709 6.319 1.00 45.42 96 VAL A C 1
ATOM 710 O O . VAL A 1 96 ? 26.337 19.739 6.280 1.00 45.95 96 VAL A O 1
ATOM 714 N N . ILE A 1 97 ? 26.654 21.930 6.657 1.00 45.34 97 ILE A N 1
ATOM 715 C CA . ILE A 1 97 ? 25.240 22.228 6.905 1.00 46.74 97 ILE A CA 1
ATOM 716 C C . ILE A 1 97 ? 24.394 21.859 5.679 1.00 46.54 97 ILE A C 1
ATOM 717 O O . ILE A 1 97 ? 23.346 21.218 5.809 1.00 45.90 97 ILE A O 1
ATOM 722 N N . ASN A 1 98 ? 24.869 22.244 4.490 1.00 45.36 98 ASN A N 1
ATOM 723 C CA . ASN A 1 98 ? 24.125 21.992 3.254 1.00 46.33 98 ASN A CA 1
ATOM 724 C C . ASN A 1 98 ? 24.013 20.520 2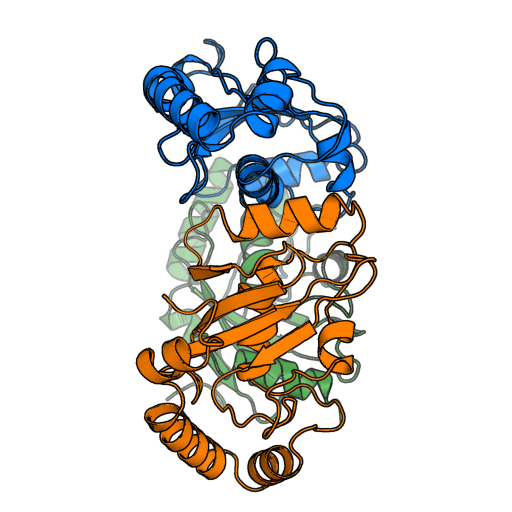.861 1.00 46.91 98 ASN A C 1
ATOM 725 O O . ASN A 1 98 ? 23.172 20.165 2.054 1.00 47.05 98 ASN A O 1
ATOM 730 N N . GLN A 1 99 ? 24.872 19.664 3.403 1.00 45.79 99 GLN A N 1
ATOM 731 C CA . GLN A 1 99 ? 24.728 18.226 3.136 1.00 46.64 99 GLN A CA 1
ATOM 732 C C . GLN A 1 99 ? 23.491 17.665 3.846 1.00 46.04 99 GLN A C 1
ATOM 733 O O . GLN A 1 99 ? 22.882 16.712 3.370 1.00 48.22 99 GLN A O 1
ATOM 739 N N . THR A 1 100 ? 23.119 18.272 4.962 1.00 45.68 100 THR A N 1
ATOM 740 C CA . THR A 1 100 ? 21.983 17.817 5.745 1.00 47.28 100 THR A CA 1
ATOM 741 C C . THR A 1 100 ? 20.723 18.635 5.482 1.00 46.77 100 THR A C 1
ATOM 742 O O . THR A 1 100 ? 19.643 18.060 5.403 1.00 46.56 100 THR A O 1
ATOM 749 N N . TRP A 1 101 ? 20.859 19.961 5.356 1.00 46.09 101 TRP A N 1
ATOM 750 C CA . TRP A 1 101 ? 19.700 20.836 5.221 1.00 45.49 101 TRP A CA 1
ATOM 751 C C . TRP A 1 101 ? 18.920 20.574 3.943 1.00 45.36 101 TRP A C 1
ATOM 752 O O . TRP A 1 101 ? 19.512 20.405 2.881 1.00 45.44 101 TRP A O 1
ATOM 763 N N . THR A 1 102 ? 17.592 20.523 4.063 1.00 45.10 102 THR A N 1
ATOM 764 C CA . THR A 1 102 ? 16.687 20.618 2.905 1.00 45.94 102 THR A CA 1
ATOM 765 C C . THR A 1 102 ? 15.544 21.541 3.342 1.00 46.71 102 THR A C 1
ATOM 766 O O . THR A 1 102 ? 15.427 21.841 4.531 1.00 46.07 102 THR A O 1
ATOM 770 N N . PRO A 1 103 ? 14.722 22.034 2.391 1.00 46.83 103 PRO A N 1
ATOM 771 C CA . PRO A 1 103 ? 13.576 22.860 2.797 1.00 46.34 103 PRO A CA 1
ATOM 772 C C . PRO A 1 103 ? 12.557 22.159 3.701 1.00 46.44 103 PRO A C 1
ATOM 773 O O . PRO A 1 103 ? 11.745 22.835 4.327 1.00 48.34 103 PRO A O 1
ATOM 777 N N . MET A 1 104 ? 12.610 20.833 3.776 1.00 45.71 104 MET A N 1
ATOM 778 C CA . MET A 1 104 ? 11.718 20.048 4.642 1.00 47.09 104 MET A CA 1
ATOM 779 C C . MET A 1 104 ? 12.335 19.653 5.992 1.00 47.59 104 MET A C 1
ATOM 780 O O . MET A 1 104 ? 11.667 19.057 6.844 1.00 48.48 104 MET A O 1
ATOM 789 N N . TYR A 1 105 ? 13.597 20.015 6.190 1.00 47.03 105 TYR A N 1
ATOM 790 C CA . TYR A 1 105 ? 14.324 19.696 7.423 1.00 45.60 105 TYR A CA 1
ATOM 791 C C . TYR A 1 105 ? 13.755 20.466 8.620 1.00 46.99 105 TYR A C 1
ATOM 792 O O . TYR A 1 105 ? 13.391 21.639 8.496 1.00 47.64 105 TYR A O 1
ATOM 801 N N . GLN A 1 106 ? 13.665 19.803 9.777 1.00 46.28 106 GLN A N 1
ATOM 802 C CA . GLN A 1 106 ? 13.106 20.425 10.963 1.00 46.08 106 GLN A CA 1
ATOM 803 C C . GLN A 1 106 ? 14.204 21.121 11.753 1.00 46.79 106 GLN A C 1
ATOM 804 O O . GLN A 1 106 ? 15.218 20.508 12.122 1.00 47.82 106 GLN A O 1
ATOM 815 N N . LEU A 1 107 ? 14.004 22.412 11.995 1.00 45.95 107 LEU A N 1
ATOM 816 C CA . LEU A 1 107 ? 15.022 23.249 12.636 1.00 46.62 107 LEU A CA 1
ATOM 817 C C . LEU A 1 107 ? 15.531 22.688 13.968 1.00 46.79 107 LEU A C 1
ATOM 818 O O . LEU A 1 107 ? 16.713 22.832 14.288 1.00 47.31 107 LEU A O 1
ATOM 823 N N . GLU A 1 108 ? 14.642 22.077 14.755 1.00 45.71 108 GLU A N 1
ATOM 824 C CA . GLU A 1 108 ? 15.013 21.493 16.049 1.00 45.87 108 GLU A CA 1
ATOM 825 C C . GLU A 1 108 ? 16.104 20.442 15.902 1.00 45.80 108 GLU A C 1
ATOM 826 O O . GLU A 1 108 ? 16.918 20.270 16.794 1.00 45.57 108 GLU A O 1
ATOM 832 N N . ASN A 1 109 ? 16.098 19.727 14.778 1.00 45.09 109 ASN A N 1
ATOM 833 C CA . ASN A 1 109 ? 17.095 18.690 14.528 1.00 45.22 109 ASN A CA 1
ATOM 834 C C . ASN A 1 109 ? 18.515 19.197 14.292 1.00 45.36 109 ASN A C 1
ATOM 835 O O . ASN A 1 109 ? 19.474 18.434 14.422 1.00 46.21 109 ASN A O 1
ATOM 840 N N . ILE A 1 110 ? 18.650 20.482 13.969 1.00 45.01 110 ILE A N 1
ATOM 841 C CA . ILE A 1 110 ? 19.969 21.123 13.969 1.00 46.11 110 ILE A CA 1
ATOM 842 C C . ILE A 1 110 ? 20.621 20.952 15.346 1.00 46.63 110 ILE A C 1
ATOM 843 O O . ILE A 1 110 ? 21.812 20.642 15.450 1.00 45.82 110 ILE A O 1
ATOM 848 N N . PHE A 1 111 ? 19.827 21.137 16.401 1.00 45.29 111 PHE A N 1
ATOM 849 C CA . PHE A 1 111 ? 20.349 21.106 17.759 1.00 45.13 111 PHE A CA 1
ATOM 850 C C . PHE A 1 111 ? 20.318 19.709 18.343 1.00 45.88 111 PHE A C 1
ATOM 851 O O . PHE A 1 111 ? 21.192 19.344 19.116 1.00 45.99 111 PHE A O 1
ATOM 859 N N . ASP A 1 112 ? 19.318 18.921 17.952 1.00 44.51 112 ASP A N 1
ATOM 860 C CA . ASP A 1 112 ? 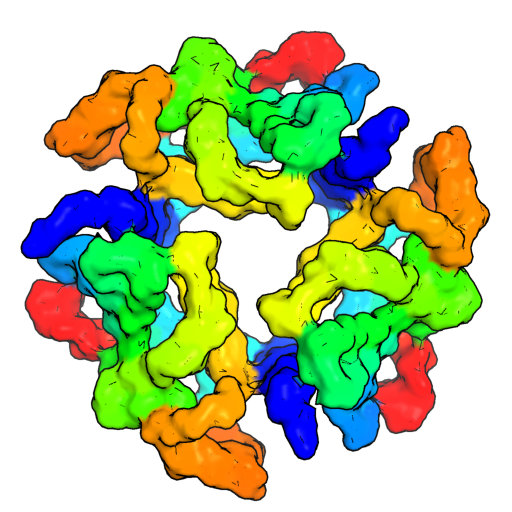19.123 17.610 18.559 1.00 46.19 112 ASP A CA 1
ATOM 861 C C . ASP A 1 112 ? 19.882 16.505 17.844 1.00 45.63 112 ASP A C 1
ATOM 862 O O . ASP A 1 112 ? 20.188 15.478 18.447 1.00 45.54 112 ASP A O 1
ATOM 867 N N . VAL A 1 113 ? 20.181 16.702 16.567 1.00 44.79 113 VAL A N 1
ATOM 868 C CA . VAL A 1 113 ? 20.755 15.623 15.767 1.00 44.82 113 VAL A CA 1
ATOM 869 C C . VAL A 1 113 ? 22.031 16.064 15.044 1.00 45.32 113 VAL A C 1
ATOM 870 O O . VAL A 1 113 ? 23.084 15.477 15.261 1.00 45.10 113 VAL A O 1
ATOM 874 N N . PHE A 1 114 ? 21.928 17.097 14.204 1.00 44.36 114 PHE A N 1
ATOM 875 C CA . PHE A 1 114 ? 23.034 17.518 13.329 1.00 45.16 114 PHE A CA 1
ATOM 876 C C . PHE A 1 114 ? 24.305 17.909 14.105 1.00 45.87 114 PHE A C 1
ATOM 877 O O . PHE A 1 114 ? 25.392 17.397 13.831 1.00 44.70 114 PHE A O 1
ATOM 885 N N . LEU A 1 115 ? 24.171 18.809 15.071 1.00 44.96 115 LEU A N 1
ATOM 886 C CA . LEU A 1 115 ? 25.339 19.286 15.822 1.00 45.15 115 LEU A CA 1
ATOM 887 C C . LEU A 1 115 ? 25.926 18.237 16.765 1.00 44.76 115 LEU A C 1
ATOM 888 O O . LEU A 1 115 ? 27.138 18.050 16.769 1.00 45.41 115 LEU A O 1
ATOM 893 N N . PRO A 1 116 ? 25.080 17.533 17.551 1.00 44.87 116 PRO A N 1
ATOM 894 C CA . PRO A 1 116 ? 25.640 16.448 18.363 1.00 45.05 116 PRO A CA 1
ATOM 895 C C . PRO A 1 116 ? 26.385 15.394 17.524 1.00 46.03 116 PRO A C 1
ATOM 896 O O . PRO A 1 116 ? 27.467 14.979 17.915 1.00 45.38 116 PRO A O 1
ATOM 900 N N . GLN A 1 117 ? 25.812 14.983 16.386 1.00 44.56 117 GLN A N 1
ATOM 901 C CA . GLN A 1 117 ? 26.466 14.002 15.505 1.00 44.53 117 GLN A CA 1
ATOM 902 C C . GLN A 1 117 ? 27.794 14.525 14.944 1.00 44.31 117 GLN A C 1
ATOM 903 O O . GLN A 1 117 ? 28.767 13.790 14.872 1.00 43.60 117 GLN A O 1
ATOM 909 N N . LEU A 1 118 ? 27.811 15.794 14.546 1.00 43.97 118 LEU A N 1
ATOM 910 C CA . LEU A 1 118 ? 29.008 16.432 14.014 1.00 45.05 118 LEU A CA 1
ATOM 911 C C . LEU A 1 118 ? 30.144 16.422 15.030 1.00 45.19 118 LEU A C 1
ATOM 912 O O . LEU A 1 118 ? 31.314 16.176 14.683 1.00 45.12 118 LEU A O 1
ATOM 917 N N . LEU A 1 119 ? 29.792 16.653 16.293 1.00 44.63 119 LEU A N 1
ATOM 918 C CA . LEU A 1 119 ? 30.773 16.653 17.374 1.00 44.81 119 LEU A CA 1
ATOM 919 C C . LEU A 1 119 ? 31.265 15.247 17.742 1.00 45.38 119 LEU A C 1
ATOM 920 O O . LEU A 1 119 ? 32.360 15.096 18.268 1.00 45.67 119 LEU A O 1
ATOM 925 N N . ARG A 1 120 ? 30.469 14.217 17.446 1.00 45.53 120 ARG A N 1
ATOM 926 C CA . ARG A 1 120 ? 30.908 12.836 17.689 1.00 45.36 120 ARG A CA 1
ATOM 927 C C . ARG A 1 120 ? 32.058 12.423 16.761 1.00 45.50 120 ARG A C 1
ATOM 928 O O . ARG A 1 120 ? 32.967 11.702 17.183 1.00 43.78 120 ARG A O 1
ATOM 936 N N . TYR A 1 121 ? 32.000 12.872 15.507 1.00 44.64 121 TYR A N 1
ATOM 937 C CA . TYR A 1 121 ? 33.107 12.708 14.553 1.00 44.80 121 TYR A CA 1
ATOM 938 C C . TYR A 1 121 ? 32.894 13.653 13.377 1.00 45.34 121 TYR A C 1
ATOM 939 O O . TYR A 1 121 ? 31.772 13.742 12.848 1.00 45.11 121 TYR A O 1
ATOM 948 N N . PRO A 1 122 ? 33.955 14.376 12.972 1.00 45.62 122 PRO A N 1
ATOM 949 C CA . PRO A 1 122 ? 33.816 15.362 11.900 1.00 45.97 122 PRO A CA 1
ATOM 950 C C . PRO A 1 122 ? 33.326 14.821 10.555 1.00 46.03 122 PRO A C 1
ATOM 951 O O . PRO A 1 122 ? 33.436 13.621 10.249 1.00 45.44 122 PRO A O 1
ATOM 955 N N . ASN A 1 123 ? 32.772 15.730 9.771 1.00 45.20 123 ASN A N 1
ATOM 956 C CA . ASN A 1 123 ? 32.405 15.451 8.388 1.00 45.31 123 ASN A CA 1
ATOM 957 C C . ASN A 1 123 ? 33.686 15.548 7.539 1.00 45.24 123 ASN A C 1
ATOM 958 O O . ASN A 1 123 ? 34.531 16.387 7.802 1.00 45.64 123 ASN A O 1
ATOM 963 N N . PRO A 1 124 ? 33.856 14.659 6.538 1.00 46.37 124 PRO A N 1
ATOM 964 C CA . PRO A 1 124 ? 35.106 14.649 5.740 1.00 45.72 124 PRO A CA 1
ATOM 965 C C . PRO A 1 124 ? 35.344 15.866 4.819 1.00 45.57 124 PRO A C 1
ATOM 966 O O . PRO A 1 124 ? 36.349 15.915 4.117 1.00 46.06 124 PRO A O 1
ATOM 970 N N . SER A 1 125 ? 34.414 16.813 4.799 1.00 46.38 125 SER A N 1
ATOM 971 C CA . SER A 1 125 ? 34.579 18.064 4.064 1.00 47.26 125 SER A CA 1
ATOM 972 C C . SER A 1 125 ? 35.888 18.796 4.420 1.00 46.69 125 SER A C 1
ATOM 973 O O . SER A 1 125 ? 36.348 18.733 5.571 1.00 46.12 125 SER A O 1
ATOM 976 N N . ASP A 1 126 ? 36.486 19.467 3.430 1.00 45.89 126 ASP A N 1
ATOM 977 C CA . ASP A 1 126 ? 37.715 20.238 3.642 1.00 46.13 126 ASP A CA 1
ATOM 978 C C . ASP A 1 126 ? 37.602 21.052 4.941 1.00 45.32 126 ASP A C 1
ATOM 979 O O . ASP A 1 126 ? 36.701 21.881 5.082 1.00 45.50 126 ASP A O 1
ATOM 984 N N . PRO A 1 127 ? 38.480 20.760 5.916 1.00 44.88 127 PRO A N 1
ATOM 985 C CA . PRO A 1 127 ? 38.380 21.353 7.244 1.00 44.88 127 PRO A CA 1
ATOM 986 C C . PRO A 1 127 ? 38.543 22.866 7.257 1.00 45.99 127 PRO A C 1
ATOM 987 O O . PRO A 1 127 ? 39.389 23.408 6.536 1.00 44.49 127 PRO A O 1
ATOM 991 N N . LEU A 1 128 ? 37.718 23.525 8.076 1.00 44.83 128 LEU A N 1
ATOM 992 C CA . LEU A 1 128 ? 37.882 24.933 8.411 1.00 45.80 128 LEU A CA 1
ATOM 993 C C . LEU A 1 128 ? 39.005 25.093 9.420 1.00 44.72 128 LEU A C 1
ATOM 994 O O . LEU A 1 128 ? 39.722 26.086 9.395 1.00 46.08 128 LEU A O 1
ATOM 999 N N . ASN A 1 129 ? 39.128 24.120 10.316 1.00 45.46 129 ASN A N 1
ATOM 1000 C CA . ASN A 1 129 ? 40.226 24.059 11.278 1.00 45.27 129 ASN A CA 1
ATOM 1001 C C . ASN A 1 129 ? 41.166 22.927 10.860 1.00 45.16 129 ASN A C 1
ATOM 1002 O O . ASN A 1 129 ? 40.965 21.763 11.225 1.00 44.49 129 ASN A O 1
ATOM 1007 N N . VAL A 1 130 ? 42.180 23.287 10.077 1.00 44.75 130 VAL A N 1
ATOM 1008 C CA . VAL A 1 130 ? 43.164 22.335 9.558 1.00 45.08 130 VAL A CA 1
ATOM 1009 C C . VAL A 1 130 ? 44.040 21.738 10.682 1.00 45.62 130 VAL A C 1
ATOM 1010 O O . VAL A 1 130 ? 44.434 20.577 10.617 1.00 44.81 130 VAL A O 1
ATOM 1014 N N . GLN A 1 131 ? 44.319 22.541 11.712 1.00 44.46 131 GLN A N 1
ATOM 1015 C CA . GLN A 1 131 ? 45.079 22.101 12.890 1.00 44.90 131 GLN A CA 1
ATOM 1016 C C . GLN A 1 131 ? 44.422 20.914 13.578 1.00 45.05 131 GLN A C 1
ATOM 1017 O O . GLN A 1 131 ? 45.079 19.908 13.863 1.00 44.69 131 GLN A O 1
ATOM 1023 N N . ALA A 1 132 ? 43.123 21.063 13.849 1.00 44.58 132 ALA A N 1
ATOM 1024 C CA . ALA A 1 132 ? 42.328 20.026 14.482 1.00 45.69 132 ALA A CA 1
ATOM 1025 C C . ALA A 1 132 ? 42.252 18.763 13.613 1.00 45.89 132 ALA A C 1
ATOM 1026 O O . ALA A 1 132 ? 42.357 17.658 14.134 1.00 45.99 132 ALA A O 1
ATOM 1028 N N . ALA A 1 133 ? 42.074 18.935 12.302 1.00 45.52 133 ALA A N 1
ATOM 1029 C CA . ALA A 1 133 ? 42.084 17.794 11.358 1.00 45.76 133 ALA A CA 1
ATOM 1030 C C . ALA A 1 133 ? 43.386 17.002 11.429 1.00 45.20 133 ALA A C 1
ATOM 1031 O O . ALA A 1 133 ? 43.368 15.780 11.460 1.00 46.25 133 ALA A O 1
ATOM 1033 N N . HIS A 1 134 ? 44.514 17.712 11.467 1.00 45.15 134 HIS A N 1
ATOM 1034 C CA . HIS A 1 134 ? 45.848 17.085 11.511 1.00 45.59 134 HIS A CA 1
ATOM 1035 C C . HIS A 1 134 ? 46.089 16.334 12.820 1.00 46.35 134 HIS A C 1
ATOM 1036 O O . HIS A 1 134 ? 46.642 15.238 12.821 1.00 46.69 134 HIS A O 1
ATOM 1043 N N . LEU A 1 135 ? 45.661 16.940 13.930 1.00 45.44 135 LEU A N 1
ATOM 1044 C CA . LEU A 1 135 ? 45.782 16.337 15.251 1.00 45.12 135 LEU A CA 1
ATOM 1045 C C . LEU A 1 135 ? 44.944 15.068 15.393 1.00 46.20 135 LEU A C 1
ATOM 1046 O O . LEU A 1 135 ? 45.409 14.066 15.942 1.00 46.50 135 LEU A O 1
ATOM 1051 N N . LEU A 1 136 ? 43.719 15.123 14.885 1.00 45.03 136 LEU A N 1
ATOM 1052 C CA . LEU A 1 136 ? 42.806 13.997 14.918 1.00 46.35 136 LEU A CA 1
ATOM 1053 C C . LEU A 1 136 ? 43.373 12.790 14.152 1.00 46.67 136 LEU A C 1
ATOM 1054 O O . LEU A 1 136 ? 43.313 11.655 14.637 1.00 47.05 136 LEU A O 1
ATOM 1059 N N . HIS A 1 137 ? 43.925 13.053 12.970 1.00 46.08 137 HIS A N 1
ATOM 1060 C CA . HIS A 1 137 ? 44.480 12.010 12.103 1.00 47.66 137 HIS A CA 1
ATOM 1061 C C . HIS A 1 137 ? 45.758 11.390 12.639 1.00 46.72 137 HIS A C 1
ATOM 1062 O O . HIS A 1 137 ? 45.993 10.188 12.477 1.00 48.52 137 HIS A O 1
ATOM 1069 N N . ALA A 1 138 ? 46.598 12.219 13.254 1.00 46.34 138 ALA A N 1
ATOM 1070 C CA . ALA A 1 138 ? 47.899 11.779 13.734 1.00 46.75 138 ALA A CA 1
ATOM 1071 C C . ALA A 1 138 ? 47.821 10.991 15.038 1.00 47.14 138 ALA A C 1
ATOM 1072 O O . ALA A 1 138 ? 48.537 10.006 15.224 1.00 46.80 138 ALA A O 1
ATOM 1074 N N . ASP A 1 139 ? 46.971 11.454 15.951 1.00 46.83 139 ASP A N 1
ATOM 1075 C CA . ASP A 1 139 ? 46.894 10.881 17.294 1.00 47.17 139 ASP A CA 1
ATOM 1076 C C . ASP A 1 139 ? 45.561 11.252 17.914 1.00 46.16 139 ASP A C 1
ATOM 1077 O O . ASP A 1 139 ? 45.431 12.293 18.555 1.00 46.78 139 ASP A O 1
ATOM 1082 N N . ARG A 1 140 ? 44.574 10.384 17.717 1.00 46.62 140 ARG A N 1
ATOM 1083 C CA . ARG A 1 140 ? 43.211 10.641 18.157 1.00 46.56 140 ARG A CA 1
ATOM 1084 C C . ARG A 1 140 ? 43.081 10.730 19.683 1.00 47.29 140 ARG A C 1
ATOM 1085 O O . ARG A 1 140 ? 42.322 11.549 20.198 1.00 48.22 140 ARG A O 1
ATOM 1093 N N . VAL A 1 141 ? 43.823 9.881 20.390 1.00 46.59 141 VAL A N 1
ATOM 1094 C CA . VAL A 1 141 ? 43.790 9.820 21.845 1.00 47.12 141 VAL A CA 1
ATOM 1095 C C . VAL A 1 141 ? 44.362 11.099 22.459 1.00 47.39 141 VAL A C 1
ATOM 1096 O O . VAL A 1 141 ? 43.757 11.664 23.374 1.00 47.93 141 VAL A O 1
ATOM 1100 N N . GLY A 1 142 ? 45.516 11.552 21.959 1.00 46.59 142 GLY A N 1
ATOM 1101 C CA . GLY A 1 142 ? 46.093 12.830 22.389 1.00 46.23 142 GLY A CA 1
ATOM 1102 C C . GLY A 1 142 ? 45.193 14.021 22.055 1.00 46.04 142 GLY A C 1
ATOM 1103 O O . GLY A 1 142 ? 45.060 14.958 22.847 1.00 45.51 142 GLY A O 1
ATOM 1104 N N . PHE A 1 143 ? 44.580 13.999 20.877 1.00 45.65 143 PHE A N 1
ATOM 1105 C CA . PHE A 1 143 ? 43.683 15.086 20.485 1.00 46.03 143 PHE A CA 1
ATOM 1106 C C . PHE A 1 143 ? 42.431 15.146 21.372 1.00 46.09 143 PHE A C 1
ATOM 1107 O O . PHE A 1 143 ? 42.001 16.232 21.772 1.00 45.47 143 PHE A O 1
ATOM 1115 N N . ASP A 1 144 ? 41.863 13.983 21.691 1.00 45.73 144 ASP A N 1
ATOM 1116 C CA . ASP A 1 144 ? 40.713 13.921 22.599 1.00 45.95 144 ASP A CA 1
ATOM 1117 C C . ASP A 1 144 ? 41.045 14.455 24.011 1.00 45.80 144 ASP A C 1
ATOM 1118 O O . ASP A 1 144 ? 40.202 15.097 24.640 1.00 45.61 144 ASP A O 1
ATOM 1123 N N . ALA A 1 145 ? 42.267 14.212 24.489 1.00 45.19 145 ALA A N 1
ATOM 1124 C CA . ALA A 1 145 ? 42.715 14.776 25.762 1.00 45.66 145 ALA A CA 1
ATOM 1125 C C . ALA A 1 145 ? 42.875 16.294 25.671 1.00 45.98 145 ALA A C 1
ATOM 1126 O O . ALA A 1 145 ? 42.561 17.019 26.626 1.00 46.36 145 ALA A O 1
ATOM 1128 N N . LEU A 1 146 ? 43.390 16.763 24.535 1.00 45.60 146 LEU A N 1
ATOM 1129 C CA . LEU A 1 146 ? 43.550 18.193 24.297 1.00 46.26 146 LEU A CA 1
ATOM 1130 C C . LEU A 1 146 ? 42.166 18.850 24.284 1.00 45.74 146 LEU A C 1
ATOM 1131 O O . LEU A 1 146 ? 41.961 19.911 24.868 1.00 44.20 146 LEU A O 1
ATOM 1136 N N . LEU A 1 147 ? 41.223 18.204 23.604 1.00 44.88 147 LEU A N 1
ATOM 1137 C CA . LEU A 1 147 ? 39.832 18.665 23.543 1.00 45.49 147 LEU A CA 1
ATOM 1138 C C . LEU A 1 147 ? 39.186 18.810 24.929 1.00 45.50 147 LEU A C 1
ATOM 1139 O O . LEU A 1 147 ? 38.601 19.851 25.241 1.00 44.16 147 LEU A O 1
ATOM 1144 N N . ARG A 1 148 ? 39.313 17.768 25.751 1.00 45.03 148 ARG A N 1
ATOM 1145 C CA . ARG A 1 148 ? 38.706 17.728 27.084 1.00 45.62 148 ARG A CA 1
ATOM 1146 C C . ARG A 1 148 ? 39.176 18.886 27.960 1.00 45.75 148 ARG A C 1
ATOM 1147 O O . ARG A 1 148 ? 38.361 19.502 28.651 1.00 45.71 148 ARG A O 1
ATOM 1162 N N . GLU A 1 149 ? 40.477 19.181 27.909 1.00 45.77 149 GLU A N 1
ATOM 1163 C CA . GLU A 1 149 ? 41.054 20.287 28.666 1.00 46.21 149 GLU A CA 1
ATOM 1164 C C . GLU A 1 149 ? 40.593 21.650 28.140 1.00 45.61 149 GLU A C 1
ATOM 1165 O O . GLU A 1 149 ? 40.254 22.524 28.931 1.00 45.30 149 GLU A O 1
ATOM 1171 N N . HIS A 1 150 ? 40.574 21.812 26.817 1.00 44.85 150 HIS A N 1
ATOM 1172 C CA . HIS A 1 150 ? 40.092 23.036 26.198 1.00 45.83 150 HIS A CA 1
ATOM 1173 C C . HIS A 1 150 ? 38.634 23.292 26.583 1.00 46.15 150 HIS A C 1
ATOM 1174 O O . HIS A 1 150 ? 38.258 24.417 26.948 1.00 45.87 150 HIS A O 1
ATOM 1181 N N . VAL A 1 151 ? 37.825 22.238 26.511 1.00 45.36 151 VAL A N 1
ATOM 1182 C CA . VAL A 1 151 ? 36.407 22.315 26.841 1.00 45.06 151 VAL A CA 1
ATOM 1183 C C . VAL A 1 151 ? 36.200 22.731 28.304 1.00 45.50 151 VAL A C 1
ATOM 1184 O O . VAL A 1 151 ? 35.312 23.538 28.607 1.00 44.70 151 VAL A O 1
ATOM 1188 N N . SER A 1 152 ? 37.025 22.204 29.209 1.00 45.43 152 SER A N 1
ATOM 1189 C CA . SER A 1 152 ? 36.847 22.501 30.627 1.00 45.58 152 SER A CA 1
ATOM 1190 C C . SER A 1 152 ? 37.135 23.965 30.954 1.00 45.49 152 SER A C 1
ATOM 1191 O O . SER A 1 152 ? 36.623 24.495 31.937 1.00 46.20 152 SER A O 1
ATOM 1194 N N . THR A 1 153 ? 37.955 24.618 30.140 1.00 44.69 153 THR A N 1
ATOM 1195 C CA . THR A 1 153 ? 38.266 26.029 30.368 1.00 46.54 153 THR A CA 1
ATOM 1196 C C . THR A 1 153 ? 37.372 26.991 29.548 1.00 46.02 153 THR A C 1
ATOM 1197 O O . THR A 1 153 ? 36.964 28.033 30.053 1.00 46.02 153 THR A O 1
ATOM 1201 N N . HIS A 1 154 ? 37.050 26.641 28.312 1.00 44.53 154 HIS A N 1
ATOM 1202 C CA . HIS A 1 154 ? 36.348 27.577 27.433 1.00 45.84 154 HIS A CA 1
ATOM 1203 C C . HIS A 1 154 ? 34.846 27.324 27.285 1.00 46.38 154 HIS A C 1
ATOM 1204 O O . HIS A 1 154 ? 34.106 28.195 26.809 1.00 46.86 154 HIS A O 1
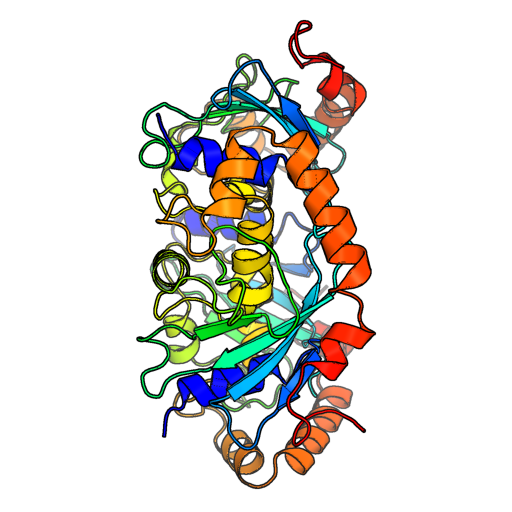ATOM 1211 N N . ALA A 1 155 ? 34.393 26.132 27.659 1.00 45.95 155 ALA A N 1
ATOM 1212 C CA . ALA A 1 155 ? 32.984 25.776 27.450 1.00 45.72 155 ALA A CA 1
ATOM 1213 C C . ALA A 1 155 ? 32.242 25.583 28.770 1.00 45.26 155 ALA A C 1
ATOM 1214 O O . ALA A 1 155 ? 31.557 24.591 28.979 1.00 44.42 155 ALA A O 1
ATOM 1216 N N . THR A 1 156 ? 32.413 26.532 29.681 1.00 46.38 156 THR A N 1
ATOM 1217 C CA . THR A 1 156 ? 31.660 26.523 30.927 1.00 45.82 156 THR A CA 1
ATOM 1218 C C . THR A 1 156 ? 30.337 27.220 30.658 1.00 45.98 156 THR A C 1
ATOM 1219 O O . THR A 1 156 ? 30.246 28.013 29.717 1.00 44.86 156 THR A O 1
ATOM 1223 N N . PRO A 1 157 ? 29.300 26.934 31.480 1.00 46.22 157 PRO A N 1
ATOM 1224 C CA . PRO A 1 157 ? 28.040 27.654 31.333 1.00 46.45 157 PRO A CA 1
ATOM 1225 C C . PRO A 1 157 ? 28.249 29.168 31.416 1.00 46.16 157 PRO A C 1
ATOM 1226 O O . PRO A 1 157 ? 27.562 29.931 30.739 1.00 46.82 157 PRO A O 1
ATOM 1230 N N . GLN A 1 158 ? 29.201 29.591 32.235 1.00 46.32 158 GLN A N 1
ATOM 1231 C CA . GLN A 1 158 ? 29.482 31.009 32.408 1.00 46.60 158 GLN A CA 1
ATOM 1232 C C . GLN A 1 158 ? 30.086 31.634 31.140 1.00 45.97 158 GLN A C 1
ATOM 1233 O O . GLN A 1 158 ? 29.643 32.698 30.712 1.00 46.11 158 GLN A O 1
ATOM 1244 N N . LYS A 1 159 ? 31.060 30.970 30.526 1.00 45.44 159 LYS A N 1
ATOM 1245 C CA . LYS A 1 159 ? 31.637 31.476 29.278 1.00 46.26 159 LYS A CA 1
ATOM 1246 C C . LYS A 1 159 ? 30.631 31.501 28.122 1.00 45.90 159 LYS A C 1
ATOM 1247 O O . LYS A 1 159 ? 30.668 32.396 27.283 1.00 46.01 159 LYS A O 1
ATOM 1253 N N . ALA A 1 160 ? 29.731 30.523 28.083 1.00 45.04 160 ALA A N 1
ATOM 1254 C CA . ALA A 1 160 ? 28.675 30.511 27.061 1.00 45.52 160 ALA A CA 1
ATOM 1255 C C . ALA A 1 160 ? 27.759 31.733 27.212 1.00 45.87 160 ALA A C 1
ATOM 1256 O O . ALA A 1 160 ? 27.479 32.442 26.244 1.00 46.76 160 ALA A O 1
ATOM 1258 N N . LEU A 1 161 ? 27.326 31.998 28.438 1.00 45.77 161 LEU A N 1
ATOM 1259 C CA . LEU A 1 161 ? 26.468 33.137 28.720 1.00 46.75 161 LEU A CA 1
ATOM 1260 C C . LEU A 1 161 ? 27.119 34.489 28.353 1.00 46.95 161 LEU A C 1
ATOM 1261 O O . LEU A 1 161 ? 26.479 35.355 27.746 1.00 46.61 161 LEU A O 1
ATOM 1266 N N . GLU A 1 162 ? 28.391 34.651 28.713 1.00 45.87 162 GLU A N 1
ATOM 1267 C CA . GLU A 1 162 ? 29.134 35.890 28.462 1.00 46.73 162 GLU A CA 1
ATOM 1268 C C . GLU A 1 162 ? 29.428 36.141 26.983 1.00 45.96 162 GLU A C 1
ATOM 1269 O O . GLU A 1 162 ? 29.734 37.271 26.584 1.00 46.04 162 GLU A O 1
ATOM 1275 N N . SER A 1 163 ? 29.332 35.094 26.176 1.00 45.84 163 SER A N 1
ATOM 1276 C CA . SER A 1 163 ? 29.616 35.195 24.748 1.00 46.32 163 SER A CA 1
ATOM 1277 C C . SER A 1 163 ? 28.437 35.759 23.939 1.00 47.24 163 SER A C 1
ATOM 1278 O O . SER A 1 163 ? 28.559 35.966 22.729 1.00 48.43 163 SER A O 1
ATOM 1281 N N . ILE A 1 164 ? 27.302 35.984 24.597 1.00 46.69 164 ILE A N 1
ATOM 1282 C CA . ILE A 1 164 ? 26.161 36.647 23.962 1.00 45.88 164 ILE A CA 1
ATOM 1283 C C . ILE A 1 164 ? 26.489 38.139 23.931 1.00 46.68 164 ILE A C 1
ATOM 1284 O O . ILE A 1 164 ? 26.931 38.687 24.946 1.00 46.28 164 ILE A O 1
ATOM 1289 N N . PRO A 1 165 ? 26.305 38.800 22.766 1.00 46.88 165 PRO A N 1
ATOM 1290 C CA . PRO A 1 165 ? 26.488 40.260 22.699 1.00 46.28 165 PRO A CA 1
ATOM 1291 C C . PRO A 1 165 ? 25.771 40.976 23.833 1.00 46.38 165 PRO A C 1
ATOM 1292 O O . PRO A 1 165 ? 24.621 40.645 24.155 1.00 47.28 165 PRO A O 1
ATOM 1296 N N . GLU A 1 166 ? 26.442 41.955 24.432 1.00 46.56 166 GLU A N 1
ATOM 1297 C CA . GLU A 1 166 ? 25.943 42.580 25.654 1.00 46.80 166 GLU A CA 1
ATOM 1298 C C . GLU A 1 166 ? 24.523 43.143 25.541 1.00 46.86 166 GLU A C 1
ATOM 1299 O O . GLU A 1 166 ? 23.775 43.111 26.519 1.00 47.50 166 GLU A O 1
ATOM 1305 N N . ALA A 1 167 ? 24.131 43.607 24.354 1.00 47.28 167 ALA A N 1
ATOM 1306 C CA . ALA A 1 167 ? 22.773 44.151 24.158 1.00 46.37 167 ALA A CA 1
ATOM 1307 C C . ALA A 1 167 ? 21.665 43.133 24.407 1.00 46.63 167 ALA A C 1
ATOM 1308 O O . ALA A 1 167 ? 20.540 43.516 24.752 1.00 47.01 167 ALA A O 1
ATOM 1310 N N . TYR A 1 168 ? 21.976 41.847 24.218 1.00 46.25 168 TYR A N 1
ATOM 1311 C CA . TYR A 1 168 ? 20.975 40.787 24.328 1.00 46.11 168 TYR A CA 1
ATOM 1312 C C . TYR A 1 168 ? 21.292 39.763 25.423 1.00 46.12 168 TYR A C 1
ATOM 1313 O O . TYR A 1 168 ? 20.604 38.747 25.563 1.00 47.00 168 TYR A O 1
ATOM 1322 N N . ARG A 1 169 ? 22.340 40.035 26.189 1.00 46.60 169 ARG A N 1
ATOM 1323 C CA . ARG A 1 169 ? 22.760 39.162 27.287 1.00 47.07 169 ARG A CA 1
ATOM 1324 C C . ARG A 1 169 ? 21.881 39.430 28.507 1.00 46.82 169 ARG A C 1
ATOM 1325 O O . ARG A 1 169 ? 21.710 40.586 28.898 1.00 47.88 169 ARG A O 1
ATOM 1333 N N . PRO A 1 170 ? 21.285 38.371 29.093 1.00 47.49 170 PRO A N 1
ATOM 1334 C CA . PRO A 1 170 ? 20.504 38.553 30.334 1.00 47.10 170 PRO A CA 1
ATOM 1335 C C . PRO A 1 170 ? 21.358 38.932 31.556 1.00 48.44 170 PRO A C 1
ATOM 1336 O O . PRO A 1 170 ? 22.549 38.578 31.619 1.00 49.27 170 PRO A O 1
ATOM 1340 N N . LEU B 1 11 ? 40.018 -3.497 1.333 1.00 73.62 11 LEU B N 1
ATOM 1341 C CA . LEU B 1 11 ? 39.028 -2.568 1.958 1.00 75.25 11 LEU B CA 1
ATOM 1342 C C . LEU B 1 11 ? 39.286 -1.109 1.547 1.00 74.36 11 LEU B C 1
ATOM 1343 O O . LEU B 1 11 ? 40.366 -0.561 1.803 1.00 75.01 11 LEU B O 1
ATOM 1348 N N . ARG B 1 12 ? 38.288 -0.492 0.913 1.00 72.66 12 ARG B N 1
ATOM 1349 C CA . ARG B 1 12 ? 38.460 0.824 0.267 1.00 70.75 12 ARG B CA 1
ATOM 1350 C C . ARG B 1 12 ? 38.084 2.035 1.149 1.00 68.86 12 ARG B C 1
ATOM 1351 O O . ARG B 1 12 ? 37.339 1.895 2.136 1.00 68.03 12 ARG B O 1
ATOM 1366 N N . SER B 1 13 ? 38.600 3.214 0.780 1.00 65.21 13 SER B N 1
ATOM 1367 C CA . SER B 1 13 ? 38.458 4.425 1.605 1.00 61.48 13 SER B CA 1
ATOM 1368 C C . SER B 1 13 ? 37.110 5.150 1.465 1.00 56.66 13 SER B C 1
ATOM 1369 O O . SER B 1 13 ? 36.987 6.196 0.817 1.00 58.22 13 SER B O 1
ATOM 1372 N N . ASN B 1 14 ? 36.108 4.581 2.111 1.00 47.81 14 ASN B N 1
ATOM 1373 C CA . ASN B 1 14 ? 34.788 5.136 2.166 1.00 45.56 14 ASN B CA 1
ATOM 1374 C C . ASN B 1 14 ? 34.713 6.011 3.423 1.00 45.96 14 ASN B C 1
ATOM 1375 O O . ASN B 1 14 ? 34.645 5.491 4.545 1.00 44.71 14 ASN B O 1
ATOM 1380 N N . ARG B 1 15 ? 34.753 7.331 3.235 1.00 44.75 15 ARG B N 1
ATOM 1381 C CA . ARG B 1 15 ? 34.767 8.236 4.388 1.00 46.20 15 ARG B CA 1
ATOM 1382 C C . ARG B 1 15 ? 33.404 8.422 5.076 1.00 45.80 15 ARG B C 1
ATOM 1383 O O . ARG B 1 15 ? 33.368 8.782 6.254 1.00 46.51 15 ARG B O 1
ATOM 1398 N N . ARG B 1 16 ? 32.308 8.118 4.377 1.00 44.71 16 ARG B N 1
ATOM 1399 C CA . ARG B 1 16 ? 30.972 8.158 4.994 1.00 45.42 16 ARG B CA 1
ATOM 1400 C C . ARG B 1 16 ? 30.829 6.996 5.978 1.00 45.06 16 ARG B C 1
ATOM 1401 O O . ARG B 1 16 ? 30.329 7.162 7.085 1.00 43.91 16 ARG B O 1
ATOM 1416 N N . ARG B 1 17 ? 31.282 5.815 5.558 1.00 44.31 17 ARG B N 1
ATOM 1417 C CA . ARG B 1 17 ? 31.270 4.633 6.414 1.00 44.61 17 ARG B CA 1
ATOM 1418 C C . ARG B 1 17 ? 32.120 4.880 7.663 1.00 44.90 17 ARG B C 1
ATOM 1419 O O . ARG B 1 17 ? 31.686 4.594 8.780 1.00 44.11 17 ARG B O 1
ATOM 1427 N N . GLU B 1 18 ? 33.324 5.418 7.461 1.00 44.53 18 GLU B N 1
ATOM 1428 C CA . GLU B 1 18 ? 34.236 5.732 8.570 1.00 46.18 18 GLU B CA 1
ATOM 1429 C C . GLU B 1 18 ? 33.585 6.706 9.562 1.00 44.89 18 GLU B C 1
ATOM 1430 O O . GLU B 1 18 ? 33.604 6.457 10.760 1.00 45.61 18 GLU B O 1
ATOM 1436 N N . MET B 1 19 ? 33.004 7.786 9.049 1.00 44.28 19 MET B N 1
ATOM 1437 C CA . MET B 1 19 ? 32.332 8.813 9.864 1.00 44.35 19 MET B CA 1
ATOM 1438 C C . MET B 1 19 ? 31.223 8.208 10.733 1.00 45.79 19 MET B C 1
ATOM 1439 O O . MET B 1 19 ? 31.175 8.443 11.942 1.00 45.14 19 MET B O 1
ATOM 1444 N N . ASP B 1 20 ? 30.342 7.426 10.113 1.00 44.51 20 ASP B N 1
ATOM 1445 C CA . ASP B 1 20 ? 29.174 6.878 10.800 1.00 45.67 20 ASP B CA 1
ATOM 1446 C C . ASP B 1 20 ? 29.549 5.821 11.830 1.00 44.96 20 ASP B C 1
ATOM 1447 O O . ASP B 1 20 ? 28.946 5.736 12.895 1.00 45.59 20 ASP B O 1
ATOM 1452 N N . TYR B 1 21 ? 30.552 5.019 11.506 1.00 44.76 21 TYR B N 1
ATOM 1453 C CA . TYR B 1 21 ? 31.115 4.082 12.480 1.00 45.30 21 TYR B CA 1
ATOM 1454 C C . TYR B 1 21 ? 31.648 4.831 13.714 1.00 45.24 21 TYR B C 1
ATOM 1455 O O . TYR B 1 21 ? 31.331 4.470 14.849 1.00 45.22 21 TYR B O 1
ATOM 1464 N N . MET B 1 22 ? 32.445 5.874 13.477 1.00 43.89 22 MET B N 1
ATOM 1465 C CA . MET B 1 22 ? 33.063 6.640 14.566 1.00 44.80 22 MET B CA 1
ATOM 1466 C C . MET B 1 22 ? 32.019 7.354 15.423 1.00 45.57 22 MET B C 1
ATOM 1467 O O . MET B 1 22 ? 32.168 7.414 16.650 1.00 43.92 22 MET B O 1
ATOM 1472 N N . ARG B 1 23 ? 30.962 7.872 14.783 1.00 43.45 23 ARG B N 1
ATOM 1473 C CA . ARG B 1 23 ? 29.870 8.540 15.508 1.00 44.33 23 ARG B CA 1
ATOM 1474 C C . ARG B 1 23 ? 29.107 7.573 16.407 1.00 45.53 23 ARG B C 1
ATOM 1475 O O . ARG B 1 23 ? 28.721 7.919 17.526 1.00 44.80 23 ARG B O 1
ATOM 1483 N N . LEU B 1 24 ? 28.924 6.350 15.914 1.00 44.55 24 LEU B N 1
ATOM 1484 C CA . LEU B 1 24 ? 28.289 5.284 16.678 1.00 46.60 24 LEU B CA 1
ATOM 1485 C C . LEU B 1 24 ? 29.116 4.885 17.905 1.00 46.05 24 LEU B C 1
ATOM 1486 O O . LEU B 1 24 ? 28.557 4.691 18.999 1.00 46.80 24 LEU B O 1
ATOM 1491 N N . CYS B 1 25 ? 30.440 4.813 17.730 1.00 45.61 25 CYS B N 1
ATOM 1492 C CA . CYS B 1 25 ? 31.367 4.458 18.810 1.00 45.72 25 CYS B CA 1
ATOM 1493 C C . CYS B 1 25 ? 31.575 5.570 19.829 1.00 46.12 25 CYS B C 1
ATOM 1494 O O . CYS B 1 25 ? 31.809 5.297 21.013 1.00 45.10 25 CYS B O 1
ATOM 1497 N N . ASN B 1 26 ? 31.497 6.817 19.369 1.00 44.80 26 ASN B N 1
ATOM 1498 C CA . ASN B 1 26 ? 31.753 7.976 20.226 1.00 45.68 26 ASN B CA 1
ATOM 1499 C C . ASN B 1 26 ? 30.446 8.393 20.904 1.00 45.48 26 ASN B C 1
ATOM 1500 O O . ASN B 1 26 ? 29.918 9.478 20.664 1.00 44.54 26 ASN B O 1
ATOM 1505 N N . SER B 1 27 ? 29.924 7.502 21.741 1.00 45.14 27 SER B N 1
ATOM 1506 C CA . SER B 1 27 ? 28.618 7.681 22.373 1.00 45.93 27 SER B CA 1
ATOM 1507 C C . SER B 1 27 ? 28.512 6.760 23.573 1.00 46.37 27 SER B C 1
ATOM 1508 O O . SER B 1 27 ? 29.498 6.121 23.961 1.00 46.88 27 SER B O 1
ATOM 1511 N N . THR B 1 28 ? 27.318 6.684 24.159 1.00 46.19 28 THR B N 1
ATOM 1512 C CA . THR B 1 28 ? 27.092 5.802 25.310 1.00 46.80 28 THR B CA 1
ATOM 1513 C C . THR B 1 28 ? 26.627 4.410 24.877 1.00 45.91 28 THR B C 1
ATOM 1514 O O . THR B 1 28 ? 26.400 3.535 25.711 1.00 46.39 28 THR B O 1
ATOM 1518 N N . ARG B 1 29 ? 26.498 4.206 23.574 1.00 45.36 29 ARG B N 1
ATOM 1519 C CA . ARG B 1 29 ? 26.139 2.899 23.038 1.00 46.19 29 ARG B CA 1
ATOM 1520 C C . ARG B 1 29 ? 27.246 1.887 23.312 1.00 46.24 29 ARG B C 1
ATOM 1521 O O . ARG B 1 29 ? 28.429 2.244 23.368 1.00 46.65 29 ARG B O 1
ATOM 1529 N N . LYS B 1 30 ? 26.860 0.630 23.503 1.00 45.84 30 LYS B N 1
ATOM 1530 C CA . LYS B 1 30 ? 27.835 -0.436 23.692 1.00 45.91 30 LYS B CA 1
ATOM 1531 C C . LYS B 1 30 ? 28.143 -1.080 22.345 1.00 46.51 30 LYS B C 1
ATOM 1532 O O . LYS B 1 30 ? 27.342 -1.850 21.798 1.00 45.54 30 LYS B O 1
ATOM 1538 N N . VAL B 1 31 ? 29.304 -0.713 21.808 1.00 46.21 31 VAL B N 1
ATOM 1539 C CA . VAL B 1 31 ? 29.745 -1.151 20.493 1.00 45.62 31 VAL B CA 1
ATOM 1540 C C . VAL B 1 31 ? 31.076 -1.874 20.666 1.00 46.50 31 VAL B C 1
ATOM 1541 O O . VAL B 1 31 ? 32.011 -1.336 21.263 1.00 45.38 31 VAL B O 1
ATOM 1545 N N . TYR B 1 32 ? 31.142 -3.106 20.167 1.00 45.97 32 TYR B N 1
ATOM 1546 C CA . TYR B 1 32 ? 32.362 -3.903 20.233 1.00 45.54 32 TYR B CA 1
ATOM 1547 C C . TYR B 1 32 ? 32.946 -3.986 18.828 1.00 46.04 32 TYR B C 1
ATOM 1548 O O . TYR B 1 32 ? 32.294 -4.488 17.909 1.00 45.80 32 TYR B O 1
ATOM 1557 N N . PRO B 1 33 ? 34.153 -3.425 18.644 1.00 46.03 33 PRO B N 1
ATOM 1558 C CA . PRO B 1 33 ? 34.814 -3.371 17.341 1.00 46.50 33 PRO B CA 1
ATOM 1559 C C . PRO B 1 33 ? 35.365 -4.709 16.830 1.00 45.96 33 PRO B C 1
ATOM 1560 O O . PRO B 1 33 ? 35.668 -5.609 17.615 1.00 46.04 33 PRO B O 1
ATOM 1564 N N . SER B 1 34 ? 35.471 -4.825 15.509 1.00 45.70 34 SER B N 1
ATOM 1565 C CA . SER B 1 34 ? 36.278 -5.861 14.876 1.00 45.60 34 SER B CA 1
ATOM 1566 C C . SER B 1 34 ? 37.637 -5.231 14.577 1.00 45.35 34 SER B C 1
ATOM 1567 O O . SER B 1 34 ? 38.055 -4.306 15.274 1.00 46.18 34 SER B O 1
ATOM 1570 N N . ASP B 1 35 ? 38.320 -5.710 13.542 1.00 45.41 35 ASP B N 1
ATOM 1571 C CA . ASP B 1 35 ? 39.557 -5.064 13.079 1.00 45.18 35 ASP B CA 1
ATOM 1572 C C . ASP B 1 35 ? 39.316 -3.963 12.029 1.00 46.10 35 ASP B C 1
ATOM 1573 O O . ASP B 1 35 ? 40.249 -3.246 11.652 1.00 45.69 35 ASP B O 1
ATOM 1582 N N . THR B 1 36 ? 38.067 -3.825 11.577 1.00 45.43 36 THR B N 1
ATOM 1583 C CA . THR B 1 36 ? 37.704 -2.848 10.544 1.00 46.20 36 THR B CA 1
ATOM 1584 C C . THR B 1 36 ? 36.415 -2.088 10.894 1.00 45.97 36 THR B C 1
ATOM 1585 O O . THR B 1 36 ? 35.585 -2.581 11.652 1.00 45.86 36 THR B O 1
ATOM 1592 N N . VAL B 1 37 ? 36.253 -0.895 10.317 1.00 45.43 37 VAL B N 1
ATOM 1593 C CA . VAL B 1 37 ? 35.020 -0.113 10.450 1.00 46.03 37 VAL B CA 1
ATOM 1594 C C . VAL B 1 37 ? 33.820 -0.750 9.727 1.00 45.78 37 VAL B C 1
ATOM 1595 O O . VAL B 1 37 ? 32.689 -0.304 9.896 1.00 47.29 37 VAL B O 1
ATOM 1599 N N . ALA B 1 38 ? 34.069 -1.792 8.935 1.00 45.31 38 ALA B N 1
ATOM 1600 C CA . ALA B 1 38 ? 33.030 -2.446 8.133 1.00 46.14 38 ALA B CA 1
ATOM 1601 C C . ALA B 1 38 ? 32.190 -3.447 8.931 1.00 46.87 38 ALA B C 1
ATOM 1602 O O . ALA B 1 38 ? 31.116 -3.855 8.481 1.00 46.06 38 ALA B O 1
ATOM 1604 N N . GLU B 1 39 ? 32.685 -3.842 10.102 1.00 45.67 39 GLU B N 1
ATOM 1605 C CA . GLU B 1 39 ? 32.050 -4.899 10.884 1.00 46.43 39 GLU B CA 1
ATOM 1606 C C . GLU B 1 39 ? 32.216 -4.646 12.379 1.00 46.08 39 GLU B C 1
ATOM 1607 O O . GLU B 1 39 ? 33.309 -4.300 12.848 1.00 45.34 39 GLU B O 1
ATOM 1613 N N . PHE B 1 40 ? 31.126 -4.809 13.121 1.00 45.94 40 PHE B N 1
ATOM 1614 C CA . PHE B 1 40 ? 31.144 -4.605 14.565 1.00 45.67 40 PHE B CA 1
ATOM 1615 C C . PHE B 1 40 ? 29.885 -5.174 15.205 1.00 46.16 40 PHE B C 1
ATOM 1616 O O . PHE B 1 40 ? 28.937 -5.552 14.506 1.00 45.72 40 PHE B O 1
ATOM 1624 N N . TRP B 1 41 ? 29.881 -5.216 16.532 1.00 44.49 41 TRP B N 1
ATOM 1625 C CA . TRP B 1 41 ? 28.764 -5.752 17.291 1.00 44.91 41 TRP B CA 1
ATOM 1626 C C . TRP B 1 41 ? 28.183 -4.680 18.211 1.00 44.95 41 TRP B C 1
ATOM 1627 O O . TRP B 1 41 ? 28.922 -3.935 18.856 1.00 45.86 41 TRP B O 1
ATOM 1638 N N . VAL B 1 42 ? 26.857 -4.597 18.242 1.00 44.91 42 VAL B N 1
ATOM 1639 C CA . VAL B 1 42 ? 26.145 -3.569 19.004 1.00 45.25 42 VAL B CA 1
ATOM 1640 C C . VAL B 1 42 ? 25.162 -4.238 19.955 1.00 45.66 42 VAL B C 1
ATOM 1641 O O . VAL B 1 42 ? 24.368 -5.081 19.530 1.00 45.69 42 VAL B O 1
ATOM 1645 N N . GLU B 1 43 ? 25.212 -3.864 21.234 1.00 45.33 43 GLU B N 1
ATOM 1646 C CA . GLU B 1 43 ? 24.232 -4.325 22.205 1.00 45.54 43 GLU B CA 1
ATOM 1647 C C . GLU B 1 43 ? 22.872 -3.675 21.954 1.00 46.28 43 GLU B C 1
ATOM 1648 O O . GLU B 1 43 ? 22.786 -2.476 21.684 1.00 45.10 43 GLU B O 1
ATOM 1654 N N . PHE B 1 44 ? 21.818 -4.483 22.051 1.00 46.61 44 PHE B N 1
ATOM 1655 C CA . PHE B 1 44 ? 20.456 -4.045 21.754 1.00 45.40 44 PHE B CA 1
ATOM 1656 C C . PHE B 1 44 ? 19.503 -4.569 22.824 1.00 45.51 44 PHE B C 1
ATOM 1657 O O . PHE B 1 44 ? 19.563 -5.748 23.178 1.00 45.86 44 PHE B O 1
ATOM 1665 N N . LYS B 1 45 ? 18.636 -3.694 23.337 1.00 44.90 45 LYS B N 1
ATOM 1666 C CA . LYS B 1 45 ? 17.618 -4.086 24.327 1.00 46.16 45 LYS B CA 1
ATOM 1667 C C . LYS B 1 45 ? 16.235 -4.115 23.685 1.00 46.28 45 LYS B C 1
ATOM 1668 O O . LYS B 1 45 ? 15.876 -3.204 22.934 1.00 45.45 45 LYS B O 1
ATOM 1674 N N . GLY B 1 46 ? 15.459 -5.158 23.985 1.00 45.79 46 GLY B N 1
ATOM 1675 C CA . GLY B 1 46 ? 14.095 -5.276 23.460 1.00 45.50 46 GLY B CA 1
ATOM 1676 C C . GLY B 1 46 ? 13.208 -4.122 23.909 1.00 45.50 46 GLY B C 1
ATOM 1677 O O . GLY B 1 46 ? 13.387 -3.606 25.004 1.00 45.24 46 GLY B O 1
ATOM 1678 N N . PRO B 1 47 ? 12.257 -3.693 23.055 1.00 45.90 47 PRO B N 1
ATOM 1679 C CA . PRO B 1 47 ? 11.389 -2.562 23.409 1.00 45.65 47 PRO B CA 1
ATOM 1680 C C . PRO B 1 47 ? 10.407 -2.843 24.555 1.00 45.71 47 PRO B C 1
ATOM 1681 O O . PRO B 1 47 ? 9.832 -3.931 24.643 1.00 45.33 47 PRO B O 1
ATOM 1685 N N . GLU B 1 48 ? 10.229 -1.849 25.422 1.00 45.59 48 GLU B N 1
ATOM 1686 C CA . GLU B 1 48 ? 9.302 -1.929 26.540 1.00 46.43 48 GLU B CA 1
ATOM 1687 C C . GLU B 1 48 ? 7.866 -2.067 26.029 1.00 46.31 48 GLU B C 1
ATOM 1688 O O . GLU B 1 48 ? 7.498 -1.444 25.026 1.00 46.56 48 GLU B O 1
ATOM 1694 N N . GLY B 1 49 ? 7.065 -2.888 26.709 1.00 45.30 49 GLY B N 1
ATOM 1695 C CA . GLY B 1 49 ? 5.678 -3.124 26.308 1.00 46.08 49 GLY B CA 1
ATOM 1696 C C . GLY B 1 49 ? 5.482 -4.238 25.285 1.00 46.64 49 GLY B C 1
ATOM 1697 O O . GLY B 1 49 ? 4.392 -4.384 24.726 1.00 47.28 49 GLY B O 1
ATOM 1698 N N . THR B 1 50 ? 6.535 -5.016 25.036 1.00 45.72 50 THR B N 1
ATOM 1699 C CA . THR B 1 50 ? 6.480 -6.166 24.139 1.00 45.47 50 THR B CA 1
ATOM 1700 C C . THR B 1 50 ? 6.958 -7.419 24.884 1.00 45.67 50 THR B C 1
ATOM 1701 O O . THR B 1 50 ? 7.555 -7.305 25.952 1.00 45.11 50 THR B O 1
ATOM 1705 N N . PRO B 1 51 ? 6.693 -8.620 24.335 1.00 46.01 51 PRO B N 1
ATOM 1706 C CA . PRO B 1 51 ? 7.282 -9.845 24.904 1.00 45.66 51 PRO B CA 1
ATOM 1707 C C . PRO B 1 51 ? 8.820 -9.894 24.829 1.00 45.60 51 PRO B C 1
ATOM 1708 O O . PRO B 1 51 ? 9.434 -10.784 25.426 1.00 44.58 51 PRO B O 1
ATOM 1712 N N . TYR B 1 52 ? 9.419 -8.944 24.108 1.00 44.10 52 TYR B N 1
ATOM 1713 C CA . TYR B 1 52 ? 10.871 -8.833 23.967 1.00 44.46 52 TYR B CA 1
ATOM 1714 C C . TYR B 1 52 ? 11.497 -7.939 25.041 1.00 44.83 52 TYR B C 1
ATOM 1715 O O . TYR B 1 52 ? 12.723 -7.831 25.119 1.00 44.49 52 TYR B O 1
ATOM 1724 N N . GLU B 1 53 ? 10.663 -7.311 25.870 1.00 45.04 53 GLU B N 1
ATOM 1725 C CA . GLU B 1 53 ? 11.115 -6.219 26.743 1.00 45.89 53 GLU B CA 1
ATOM 1726 C C . GLU B 1 53 ? 12.250 -6.538 27.733 1.00 46.29 53 GLU B C 1
ATOM 1727 O O . GLU B 1 53 ? 13.058 -5.662 28.050 1.00 47.22 53 GLU B O 1
ATOM 1733 N N . ASP B 1 54 ? 12.332 -7.782 28.191 1.00 44.90 54 ASP B N 1
ATOM 1734 C CA . ASP B 1 54 ? 13.380 -8.167 29.141 1.00 46.26 54 ASP B CA 1
ATOM 1735 C C . ASP B 1 54 ? 14.613 -8.782 28.457 1.00 46.03 54 ASP B C 1
ATOM 1736 O O . ASP B 1 54 ? 15.469 -9.382 29.114 1.00 46.72 54 ASP B O 1
ATOM 1741 N N . GLY B 1 55 ? 14.708 -8.603 27.140 1.00 45.37 55 GLY B N 1
ATOM 1742 C CA . GLY B 1 55 ? 15.754 -9.239 26.353 1.00 45.25 55 GLY B CA 1
ATOM 1743 C C . GLY B 1 55 ? 16.928 -8.352 26.011 1.00 45.68 55 GLY B C 1
ATOM 1744 O O . GLY B 1 55 ? 16.771 -7.156 25.769 1.00 45.39 55 GLY B O 1
ATOM 1745 N N . THR B 1 56 ? 18.112 -8.956 25.994 1.00 45.17 56 THR B N 1
ATOM 1746 C CA . THR B 1 56 ? 19.326 -8.315 25.511 1.00 45.52 56 THR B CA 1
ATOM 1747 C C . THR B 1 56 ? 19.881 -9.172 24.376 1.00 45.33 56 THR B C 1
ATOM 1748 O O . THR B 1 56 ? 20.007 -10.395 24.518 1.00 45.82 56 THR B O 1
ATOM 1752 N N . TRP B 1 57 ? 20.200 -8.526 23.257 1.00 44.93 57 TRP B N 1
ATOM 1753 C CA . TRP B 1 57 ? 20.781 -9.190 22.095 1.00 45.25 57 TRP B CA 1
ATOM 1754 C C . TRP B 1 57 ? 22.064 -8.496 21.664 1.00 45.70 57 TRP B C 1
ATOM 1755 O O . TRP B 1 57 ? 22.264 -7.311 21.950 1.00 46.89 57 TRP B O 1
ATOM 1766 N N . MET B 1 58 ? 22.934 -9.243 20.990 1.00 45.47 58 MET B N 1
ATOM 1767 C CA . MET B 1 58 ? 24.101 -8.671 20.325 1.00 45.60 58 MET B CA 1
ATOM 1768 C C . MET B 1 58 ? 23.829 -8.674 18.827 1.00 45.93 58 MET B C 1
ATOM 1769 O O . MET B 1 58 ? 23.452 -9.703 18.260 1.00 45.73 58 MET B O 1
ATOM 1774 N N . LEU B 1 59 ? 24.003 -7.512 18.202 1.00 45.30 59 LEU B N 1
ATOM 1775 C CA . LEU B 1 59 ? 23.752 -7.357 16.771 1.00 45.85 59 LEU B CA 1
ATOM 1776 C C . LEU B 1 59 ? 25.064 -7.339 15.999 1.00 46.13 59 LEU B C 1
ATOM 1777 O O . LEU B 1 59 ? 25.981 -6.593 16.336 1.00 47.40 59 LEU B O 1
ATOM 1782 N N . HIS B 1 60 ? 25.150 -8.192 14.983 1.00 45.37 60 HIS B N 1
ATOM 1783 C CA . HIS B 1 60 ? 26.259 -8.194 14.050 1.00 45.26 60 HIS B CA 1
ATOM 1784 C C . HIS B 1 60 ? 25.912 -7.218 12.933 1.00 45.98 60 HIS B C 1
ATOM 1785 O O . HIS B 1 60 ? 25.039 -7.488 12.106 1.00 45.98 60 HIS B O 1
ATOM 1792 N N . VAL B 1 61 ? 26.592 -6.078 12.928 1.00 45.06 61 VAL B N 1
ATOM 1793 C CA . VAL B 1 61 ? 26.321 -5.025 11.961 1.00 45.36 61 VAL B CA 1
ATOM 1794 C C . VAL B 1 61 ? 27.464 -4.954 10.959 1.00 46.21 61 VAL B C 1
ATOM 1795 O O . VAL B 1 61 ? 28.640 -4.924 11.328 1.00 45.33 61 VAL B O 1
ATOM 1799 N N . GLN B 1 62 ? 27.119 -4.960 9.678 1.00 45.73 62 GLN B N 1
ATOM 1800 C CA . GLN B 1 62 ? 28.130 -4.780 8.640 1.00 45.04 62 GLN B CA 1
ATOM 1801 C C . GLN B 1 62 ? 27.774 -3.625 7.713 1.00 45.75 62 GLN B C 1
ATOM 1802 O O . GLN B 1 62 ? 26.617 -3.471 7.297 1.00 45.77 62 GLN B O 1
ATOM 1808 N N . LEU B 1 63 ? 28.785 -2.822 7.394 1.00 45.29 63 LEU B N 1
ATOM 1809 C CA . LEU B 1 63 ? 28.609 -1.658 6.538 1.00 45.50 63 LEU B CA 1
ATOM 1810 C C . LEU B 1 63 ? 29.360 -1.908 5.240 1.00 45.09 63 LEU B C 1
ATOM 1811 O O . LEU B 1 63 ? 30.582 -2.034 5.243 1.00 44.49 63 LEU B O 1
ATOM 1816 N N . PRO B 1 64 ? 28.619 -1.968 4.123 1.00 45.36 64 PRO B N 1
ATOM 1817 C CA . PRO B 1 64 ? 29.137 -2.336 2.809 1.00 45.31 64 PRO B CA 1
ATOM 1818 C C . PRO B 1 64 ? 30.042 -1.249 2.225 1.00 45.15 64 PRO B C 1
ATOM 1819 O O . PRO B 1 64 ? 30.014 -0.099 2.680 1.00 44.79 64 PRO B O 1
ATOM 1823 N N . SER B 1 65 ? 30.830 -1.611 1.222 1.00 45.02 65 SER B N 1
ATOM 1824 C CA . SER B 1 65 ? 31.794 -0.690 0.629 1.00 45.87 65 SER B CA 1
ATOM 1825 C C . SER B 1 65 ? 31.132 0.501 -0.062 1.00 45.00 65 SER B C 1
ATOM 1826 O O . SER B 1 65 ? 31.738 1.563 -0.148 1.00 44.81 65 SER B O 1
ATOM 1829 N N . ASP B 1 66 ? 29.899 0.318 -0.546 1.00 44.64 66 ASP B N 1
ATOM 1830 C CA . ASP B 1 66 ? 29.118 1.424 -1.119 1.00 45.68 66 ASP B CA 1
ATOM 1831 C C . ASP B 1 66 ? 28.076 2.035 -0.157 1.00 45.52 66 ASP B C 1
ATOM 1832 O O . ASP B 1 66 ? 27.126 2.687 -0.585 1.00 45.92 66 ASP B O 1
ATOM 1837 N N . TYR B 1 67 ? 28.270 1.828 1.133 1.00 44.58 67 TYR B N 1
ATOM 1838 C CA . TYR B 1 67 ? 27.520 2.555 2.160 1.00 44.85 67 TYR B CA 1
ATOM 1839 C C . TYR B 1 67 ? 27.680 4.075 1.935 1.00 45.63 67 TYR B C 1
ATOM 1840 O O . TYR B 1 67 ? 28.788 4.530 1.603 1.00 44.77 67 TYR B O 1
ATOM 1849 N N . PRO B 1 68 ? 26.604 4.877 2.150 1.00 45.43 68 PRO B N 1
ATOM 1850 C CA . PRO B 1 68 ? 25.241 4.555 2.595 1.00 44.95 68 PRO B CA 1
ATOM 1851 C C . PRO B 1 68 ? 24.252 4.307 1.444 1.00 45.31 68 PRO B C 1
ATOM 1852 O O . PRO B 1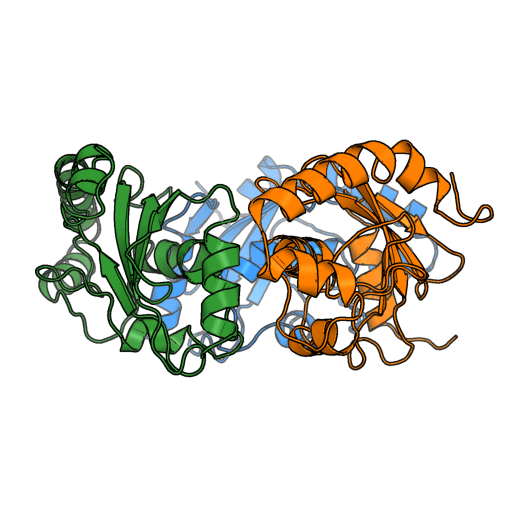 68 ? 23.044 4.280 1.679 1.00 45.21 68 PRO B O 1
ATOM 1856 N N . PHE B 1 69 ? 24.747 4.166 0.219 1.00 43.43 69 PHE B N 1
ATOM 1857 C CA . PHE B 1 69 ? 23.847 3.875 -0.909 1.00 44.89 69 PHE B CA 1
ATOM 1858 C C . PHE B 1 69 ? 23.304 2.443 -0.845 1.00 45.78 69 PHE B C 1
ATOM 1859 O O . PHE B 1 69 ? 22.171 2.183 -1.261 1.00 45.21 69 PHE B O 1
ATOM 1867 N N . LYS B 1 70 ? 24.117 1.537 -0.299 1.00 45.16 70 LYS B N 1
ATOM 1868 C CA . LYS B 1 70 ? 23.666 0.205 0.068 1.00 45.61 70 LYS B CA 1
ATOM 1869 C C . LYS B 1 70 ? 23.461 0.199 1.578 1.00 45.63 70 LYS B C 1
ATOM 1870 O O . LYS B 1 70 ? 24.262 0.768 2.320 1.00 44.56 70 LYS B O 1
ATOM 1876 N N . SER B 1 71 ? 22.369 -0.416 2.027 1.00 44.60 71 SER B N 1
ATOM 1877 C CA . SER B 1 71 ? 22.055 -0.473 3.450 1.00 46.00 71 SER B CA 1
ATOM 1878 C C . SER B 1 71 ? 23.022 -1.357 4.237 1.00 46.22 71 SER B C 1
ATOM 1879 O O . SER B 1 71 ? 23.696 -2.215 3.668 1.00 46.25 71 SER B O 1
ATOM 1882 N N . PRO B 1 72 ? 23.091 -1.147 5.559 1.00 45.92 72 PRO B N 1
ATOM 1883 C CA . PRO B 1 72 ? 23.827 -2.087 6.401 1.00 46.32 72 PRO B CA 1
ATOM 1884 C C . PRO B 1 72 ? 23.105 -3.423 6.475 1.00 46.54 72 PRO B C 1
ATOM 1885 O O . PRO B 1 72 ? 21.900 -3.486 6.246 1.00 46.66 72 PRO B O 1
ATOM 1889 N N . SER B 1 73 ? 23.837 -4.491 6.771 1.00 47.29 73 SER B N 1
ATOM 1890 C CA . SER B 1 73 ? 23.193 -5.757 7.126 1.00 46.34 73 SER B CA 1
ATOM 1891 C C . SER B 1 73 ? 23.187 -5.877 8.651 1.00 46.65 73 SER B C 1
ATOM 1892 O O . SER B 1 73 ? 24.108 -5.401 9.323 1.00 46.50 73 SER B O 1
ATOM 1895 N N . ILE B 1 74 ? 22.128 -6.477 9.187 1.00 46.39 74 ILE B N 1
ATOM 1896 C CA . ILE B 1 74 ? 21.942 -6.632 10.637 1.00 46.16 74 ILE B CA 1
ATOM 1897 C C . ILE B 1 74 ? 21.633 -8.100 10.923 1.00 46.47 74 ILE B C 1
ATOM 1898 O O . ILE B 1 74 ? 20.737 -8.680 10.295 1.00 46.86 74 ILE B O 1
ATOM 1903 N N . GLY B 1 75 ? 22.358 -8.688 11.874 1.00 45.82 75 GLY B N 1
ATOM 1904 C CA . GLY B 1 75 ? 22.084 -10.049 12.322 1.00 46.31 75 GLY B CA 1
ATOM 1905 C C . GLY B 1 75 ? 22.014 -10.137 13.838 1.00 47.29 75 GLY B C 1
ATOM 1906 O O . GLY B 1 75 ? 22.834 -9.542 14.538 1.00 48.00 75 GLY B O 1
ATOM 1907 N N . PHE B 1 76 ? 21.017 -10.857 14.346 1.00 45.95 76 PHE B N 1
ATOM 1908 C CA . PHE B 1 76 ? 20.928 -11.163 15.770 1.00 45.83 76 PHE B CA 1
ATOM 1909 C C . PHE B 1 76 ? 21.859 -12.337 16.063 1.00 46.05 76 PHE B C 1
ATOM 1910 O O . PHE B 1 76 ? 21.675 -13.423 15.511 1.00 46.67 76 PHE B O 1
ATOM 1918 N N . CYS B 1 77 ? 22.868 -12.117 16.905 1.00 44.77 77 CYS B N 1
ATOM 1919 C CA . CYS B 1 77 ? 23.856 -13.164 17.198 1.00 44.91 77 CYS B CA 1
ATOM 1920 C C . CYS B 1 77 ? 23.329 -14.253 18.134 1.00 45.91 77 CYS B C 1
ATOM 1921 O O . CYS B 1 77 ? 23.498 -15.444 17.850 1.00 46.77 77 CYS B O 1
ATOM 1924 N N . ASN B 1 78 ? 22.719 -13.857 19.251 1.00 45.06 78 ASN B N 1
ATOM 1925 C CA . ASN B 1 78 ? 22.000 -14.826 20.091 1.00 45.31 78 ASN B CA 1
ATOM 1926 C C . ASN B 1 78 ? 20.567 -14.940 19.579 1.00 45.93 78 ASN B C 1
ATOM 1927 O O . ASN B 1 78 ? 20.072 -14.033 18.899 1.00 46.23 78 ASN B O 1
ATOM 1932 N N . ARG B 1 79 ? 19.914 -16.050 19.890 1.00 45.49 79 ARG B N 1
ATOM 1933 C CA . ARG B 1 79 ? 18.648 -16.397 19.251 1.00 46.04 79 ARG B CA 1
ATOM 1934 C C . ARG B 1 79 ? 17.511 -15.412 19.513 1.00 44.98 79 ARG B C 1
ATOM 1935 O O . ARG B 1 79 ? 17.319 -14.937 20.636 1.00 44.59 79 ARG B O 1
ATOM 1943 N N . ILE B 1 80 ? 16.768 -15.112 18.452 1.00 45.35 80 ILE B N 1
ATOM 1944 C CA . ILE B 1 80 ? 15.491 -14.407 18.555 1.00 45.04 80 ILE B CA 1
ATOM 1945 C C . ILE B 1 80 ? 14.443 -15.080 17.667 1.00 45.67 80 ILE B C 1
ATOM 1946 O O . ILE B 1 80 ? 14.753 -15.543 16.564 1.00 44.63 80 ILE B O 1
ATOM 1951 N N . LEU B 1 81 ? 13.208 -15.137 18.160 1.00 45.00 81 LEU B N 1
ATOM 1952 C CA . LEU B 1 81 ? 12.084 -15.626 17.370 1.00 45.13 81 LEU B CA 1
ATOM 1953 C C . LEU B 1 81 ? 11.277 -14.447 16.866 1.00 45.06 81 LEU B C 1
ATOM 1954 O O . LEU B 1 81 ? 10.672 -13.723 17.655 1.00 45.26 81 LEU B O 1
ATOM 1959 N N . HIS B 1 82 ? 11.281 -14.253 15.550 1.00 45.29 82 HIS B N 1
ATOM 1960 C CA . HIS B 1 82 ? 10.570 -13.143 14.917 1.00 45.16 82 HIS B CA 1
ATOM 1961 C C . HIS B 1 82 ? 10.351 -13.474 13.441 1.00 44.76 82 HIS B C 1
ATOM 1962 O O . HIS B 1 82 ? 11.270 -13.953 12.784 1.00 44.56 82 HIS B O 1
ATOM 1969 N N . PRO B 1 83 ? 9.128 -13.239 12.924 1.00 44.60 83 PRO B N 1
ATOM 1970 C CA . PRO B 1 83 ? 8.797 -13.532 11.530 1.00 44.89 83 PRO B CA 1
ATOM 1971 C C . PRO B 1 83 ? 9.779 -13.001 10.483 1.00 45.43 83 PRO B C 1
ATOM 1972 O O . PRO B 1 83 ? 9.984 -13.660 9.466 1.00 45.33 83 PRO B O 1
ATOM 1976 N N . ASN B 1 84 ? 10.378 -11.836 10.730 1.00 44.83 84 ASN B N 1
ATOM 1977 C CA . ASN B 1 84 ? 11.260 -11.191 9.754 1.00 45.32 84 ASN B CA 1
ATOM 1978 C C . ASN B 1 84 ? 12.749 -11.451 10.004 1.00 46.04 84 ASN B C 1
ATOM 1979 O O . ASN B 1 84 ? 13.610 -10.785 9.414 1.00 45.25 84 ASN B O 1
ATOM 1984 N N . VAL B 1 85 ? 13.039 -12.406 10.890 1.00 44.69 85 VAL B N 1
ATOM 1985 C CA . VAL B 1 85 ? 14.408 -12.741 11.262 1.00 45.01 85 VAL B CA 1
ATOM 1986 C C . VAL B 1 85 ? 14.625 -14.240 11.095 1.00 45.77 85 VAL B C 1
ATOM 1987 O O . VAL B 1 85 ? 13.859 -15.066 11.624 1.00 44.66 85 VAL B O 1
ATOM 1991 N N . ASP B 1 86 ? 15.656 -14.587 10.334 1.00 45.16 86 ASP B N 1
ATOM 1992 C CA . ASP B 1 86 ? 16.026 -15.975 10.151 1.00 45.44 86 ASP B CA 1
ATOM 1993 C C . ASP B 1 86 ? 16.501 -16.549 11.477 1.00 45.76 86 ASP B C 1
ATOM 1994 O O . ASP B 1 86 ? 17.457 -16.048 12.073 1.00 45.10 86 ASP B O 1
ATOM 1999 N N . GLU B 1 87 ? 15.815 -17.606 11.914 1.00 44.82 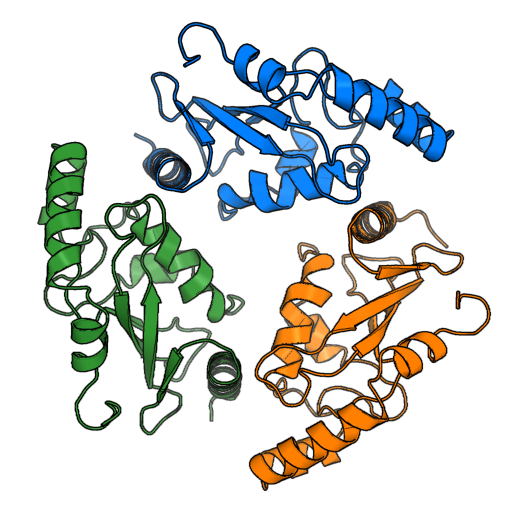87 GLU B N 1
ATOM 2000 C CA . GLU B 1 87 ? 16.058 -18.230 13.212 1.00 45.97 87 GLU B CA 1
ATOM 2001 C C . GLU B 1 87 ? 17.488 -18.752 13.363 1.00 45.43 87 GLU B C 1
ATOM 2002 O O . GLU B 1 87 ? 18.155 -18.423 14.341 1.00 46.23 87 GLU B O 1
ATOM 2008 N N . ARG B 1 88 ? 17.953 -19.547 12.400 1.00 44.18 88 ARG B N 1
ATOM 2009 C CA . ARG B 1 88 ? 19.300 -20.119 12.464 1.00 45.19 88 ARG B CA 1
ATOM 2010 C C . ARG B 1 88 ? 20.419 -19.073 12.437 1.00 45.60 88 ARG B C 1
ATOM 2011 O O . ARG B 1 88 ? 21.321 -19.118 13.275 1.00 45.51 88 ARG B O 1
ATOM 2019 N N . SER B 1 89 ? 20.356 -18.141 11.483 1.00 45.81 89 SER B N 1
ATOM 2020 C CA . SER B 1 89 ? 21.455 -17.203 11.238 1.00 45.69 89 SER B CA 1
ATOM 2021 C C . SER B 1 89 ? 21.299 -15.870 11.980 1.00 46.14 89 SER B C 1
ATOM 2022 O O . SER B 1 89 ? 22.280 -15.172 12.238 1.00 45.77 89 SER B O 1
ATOM 2025 N N . GLY B 1 90 ? 20.064 -15.515 12.312 1.00 44.74 90 GLY B N 1
ATOM 2026 C CA . GLY B 1 90 ? 19.786 -14.248 12.976 1.00 44.66 90 GLY B CA 1
ATOM 2027 C C . GLY B 1 90 ? 19.679 -13.065 12.026 1.00 45.37 90 GLY B C 1
ATOM 2028 O O . GLY B 1 90 ? 19.448 -11.930 12.461 1.00 44.17 90 GLY B O 1
ATOM 2029 N N . SER B 1 91 ? 19.840 -13.304 10.728 1.00 44.63 91 SER B N 1
ATOM 2030 C CA . SER B 1 91 ? 19.883 -12.180 9.801 1.00 46.74 91 SER B CA 1
ATOM 2031 C C . SER B 1 91 ? 18.485 -11.560 9.637 1.00 46.37 91 SER B C 1
ATOM 2032 O O . SER B 1 91 ? 17.493 -12.282 9.469 1.00 44.95 91 SER B O 1
ATOM 2035 N N . VAL B 1 92 ? 18.420 -10.233 9.752 1.00 46.01 92 VAL B N 1
ATOM 2036 C CA . VAL B 1 92 ? 17.178 -9.477 9.572 1.00 45.47 92 VAL B CA 1
ATOM 2037 C C . VAL B 1 92 ? 16.896 -9.330 8.076 1.00 46.14 92 VAL B C 1
ATOM 2038 O O . VAL B 1 92 ? 17.788 -8.984 7.292 1.00 45.92 92 VAL B O 1
ATOM 2042 N N . CYS B 1 93 ? 15.650 -9.595 7.696 1.00 45.24 93 CYS B N 1
ATOM 2043 C CA . CYS B 1 93 ? 15.225 -9.592 6.294 1.00 45.65 93 CYS B CA 1
ATOM 2044 C C . CYS B 1 93 ? 15.704 -8.351 5.534 1.00 45.52 93 CYS B C 1
ATOM 2045 O O . CYS B 1 93 ? 15.457 -7.215 5.954 1.00 44.33 93 CYS B O 1
ATOM 2048 N N . LEU B 1 94 ? 16.405 -8.574 4.425 1.00 45.37 94 LEU B N 1
ATOM 2049 C CA . LEU B 1 94 ? 16.972 -7.475 3.629 1.00 46.63 94 LEU B CA 1
ATOM 2050 C C . LEU B 1 94 ? 15.894 -6.564 3.046 1.00 45.95 94 LEU B C 1
ATOM 2051 O O . LEU B 1 94 ? 16.086 -5.346 2.996 1.00 45.48 94 LEU B O 1
ATOM 2056 N N . ASP B 1 95 ? 14.790 -7.163 2.584 1.00 44.50 95 ASP B N 1
ATOM 2057 C CA . ASP B 1 95 ? 13.652 -6.415 2.038 1.00 46.23 95 ASP B CA 1
ATOM 2058 C C . ASP B 1 95 ? 13.070 -5.471 3.100 1.00 46.51 95 ASP B C 1
ATOM 2059 O O . ASP B 1 95 ? 12.742 -4.327 2.785 1.00 46.28 95 ASP B O 1
ATOM 2068 N N . VAL B 1 96 ? 12.963 -5.927 4.352 1.00 44.85 96 VAL B N 1
ATOM 2069 C CA . VAL B 1 96 ? 12.409 -5.070 5.406 1.00 45.26 96 VAL B CA 1
ATOM 2070 C C . VAL B 1 96 ? 13.351 -3.890 5.716 1.00 45.25 96 VAL B C 1
ATOM 2071 O O . VAL B 1 96 ? 12.888 -2.765 5.884 1.00 45.78 96 VAL B O 1
ATOM 2078 N N . ILE B 1 97 ? 14.658 -4.153 5.766 1.00 45.32 97 ILE B N 1
ATOM 2079 C CA . ILE B 1 97 ? 15.654 -3.099 5.953 1.00 46.74 97 ILE B CA 1
ATOM 2080 C C . ILE B 1 97 ? 15.568 -2.075 4.812 1.00 46.38 97 ILE B C 1
ATOM 2081 O O . ILE B 1 97 ? 15.535 -0.864 5.066 1.00 46.13 97 ILE B O 1
ATOM 2086 N N . ASN B 1 98 ? 15.511 -2.562 3.573 1.00 45.45 98 ASN B N 1
ATOM 2087 C CA . ASN B 1 98 ? 15.438 -1.677 2.409 1.00 46.30 98 ASN B CA 1
ATOM 2088 C C . ASN B 1 98 ? 14.174 -0.800 2.299 1.00 46.99 98 ASN B C 1
ATOM 2089 O O . ASN B 1 98 ? 14.210 0.244 1.657 1.00 46.92 98 ASN B O 1
ATOM 2094 N N . GLN B 1 99 ? 13.078 -1.208 2.935 1.00 45.56 99 GLN B N 1
ATOM 2095 C CA . GLN B 1 99 ? 11.880 -0.368 2.988 1.00 46.45 99 GLN B CA 1
ATOM 2096 C C . GLN B 1 99 ? 12.102 0.888 3.832 1.00 46.28 99 GLN B C 1
ATOM 2097 O O . GLN B 1 99 ? 11.462 1.923 3.604 1.00 47.74 99 GLN B O 1
ATOM 2103 N N . THR B 1 100 ? 13.007 0.793 4.801 1.00 45.50 100 THR B N 1
ATOM 2104 C CA . THR B 1 100 ? 13.324 1.921 5.667 1.00 46.94 100 THR B CA 1
ATOM 2105 C C . THR B 1 100 ? 14.573 2.679 5.210 1.00 46.81 100 THR B C 1
ATOM 2106 O O . THR B 1 100 ? 14.587 3.909 5.225 1.00 46.41 100 THR B O 1
ATOM 2110 N N . TRP B 1 101 ? 15.614 1.948 4.797 1.00 46.43 101 TRP B N 1
ATOM 2111 C CA . TRP B 1 101 ? 16.896 2.580 4.489 1.00 45.64 101 TRP B CA 1
ATOM 2112 C C . TRP B 1 101 ? 16.845 3.522 3.281 1.00 45.23 101 TRP B C 1
ATOM 2113 O O . TRP B 1 101 ? 16.187 3.232 2.294 1.00 45.52 101 TRP B O 1
ATOM 2124 N N . THR B 1 102 ? 17.529 4.658 3.395 1.00 44.75 102 THR B N 1
ATOM 2125 C CA . THR B 1 102 ? 17.824 5.536 2.252 1.00 46.20 102 THR B CA 1
ATOM 2126 C C . THR B 1 102 ? 19.236 6.060 2.501 1.00 46.85 102 THR B C 1
ATOM 2127 O O . THR B 1 102 ? 19.730 5.928 3.628 1.00 45.67 102 THR B O 1
ATOM 2131 N N . PRO B 1 103 ? 19.896 6.639 1.467 1.00 46.54 103 PRO B N 1
ATOM 2132 C CA . PRO B 1 103 ? 21.229 7.223 1.683 1.00 46.31 103 PRO B CA 1
ATOM 2133 C C . PRO B 1 103 ? 21.267 8.335 2.720 1.00 46.42 103 PRO B C 1
ATOM 2134 O O . PRO B 1 103 ? 22.338 8.638 3.234 1.00 47.90 103 PRO B O 1
ATOM 2138 N N . MET B 1 104 ? 20.119 8.943 3.007 1.00 45.35 104 MET B N 1
ATOM 2139 C CA . MET B 1 104 ? 20.022 10.012 4.008 1.00 46.95 104 MET B CA 1
ATOM 2140 C C . MET B 1 104 ? 19.681 9.508 5.426 1.00 47.71 104 MET B C 1
ATOM 2141 O O . MET B 1 104 ? 19.693 10.298 6.373 1.00 48.38 104 MET B O 1
ATOM 2146 N N . TYR B 1 105 ? 19.399 8.210 5.567 1.00 46.80 105 TYR B N 1
ATOM 2147 C CA . TYR B 1 105 ? 18.962 7.625 6.840 1.00 45.60 105 TYR B CA 1
ATOM 2148 C C . TYR B 1 105 ? 20.070 7.628 7.885 1.00 46.83 105 TYR B C 1
ATOM 2149 O O . TYR B 1 105 ? 21.230 7.366 7.586 1.00 47.87 105 TYR B O 1
ATOM 2158 N N . GLN B 1 106 ? 19.712 7.920 9.124 1.00 45.91 106 GLN B N 1
ATOM 2159 C CA . GLN B 1 106 ? 20.707 8.004 10.190 1.00 46.16 106 GLN B CA 1
ATOM 2160 C C . GLN B 1 106 ? 20.950 6.617 10.777 1.00 47.21 106 GLN B C 1
ATOM 2161 O O . GLN B 1 106 ? 20.012 5.955 11.255 1.00 48.17 106 GLN B O 1
ATOM 2172 N N . LEU B 1 107 ? 22.202 6.175 10.753 1.00 46.10 107 LEU B N 1
ATOM 2173 C CA . LEU B 1 107 ? 22.563 4.855 11.265 1.00 46.48 107 LEU B CA 1
ATOM 2174 C C . LEU B 1 107 ? 22.048 4.576 12.690 1.00 47.07 107 LEU B C 1
ATOM 2175 O O . LEU B 1 107 ? 21.612 3.458 12.982 1.00 47.17 107 LEU B O 1
ATOM 2180 N N . GLU B 1 108 ? 22.117 5.576 13.567 1.00 45.80 108 GLU B N 1
ATOM 2181 C CA . GLU B 1 108 ? 21.573 5.472 14.934 1.00 46.03 108 GLU B CA 1
ATOM 2182 C C . GLU B 1 108 ? 20.100 5.020 14.985 1.00 45.89 108 GLU B C 1
ATOM 2183 O O . GLU B 1 108 ? 19.687 4.334 15.932 1.00 45.62 108 GLU B O 1
ATOM 2189 N N . ASN B 1 109 ? 19.313 5.428 13.990 1.00 45.21 109 ASN B N 1
ATOM 2190 C CA . ASN B 1 109 ? 17.881 5.110 13.954 1.00 45.22 109 ASN B CA 1
ATOM 2191 C C . ASN B 1 109 ? 17.578 3.639 13.660 1.00 45.23 109 ASN B C 1
ATOM 2192 O O . ASN B 1 109 ? 16.490 3.147 13.956 1.00 46.19 109 ASN B O 1
ATOM 2197 N N . ILE B 1 110 ? 18.542 2.930 13.098 1.00 44.96 110 ILE B N 1
ATOM 2198 C CA . ILE B 1 110 ? 18.436 1.478 12.990 1.00 46.22 110 ILE B CA 1
ATOM 2199 C C . ILE B 1 110 ? 18.190 0.874 14.374 1.00 46.56 110 ILE B C 1
ATOM 2200 O O . ILE B 1 110 ? 17.332 -0.003 14.531 1.00 45.91 110 ILE B O 1
ATOM 2205 N N . PHE B 1 111 ? 18.940 1.361 15.368 1.00 45.41 111 PHE B N 1
ATOM 2206 C CA . PHE B 1 111 ? 18.886 0.810 16.720 1.00 45.20 111 PHE B CA 1
ATOM 2207 C C . PHE B 1 111 ? 17.812 1.480 17.571 1.00 45.80 111 PHE B C 1
ATOM 2208 O O . PHE B 1 111 ? 17.217 0.836 18.436 1.00 46.05 111 PHE B O 1
ATOM 2216 N N . ASP B 1 112 ? 17.571 2.763 17.318 1.00 44.42 112 ASP B N 1
ATOM 2217 C CA . ASP B 1 112 ? 16.638 3.549 18.116 1.00 45.96 112 ASP B CA 1
ATOM 2218 C C . ASP B 1 112 ? 15.189 3.471 17.623 1.00 45.78 112 ASP B C 1
ATOM 2219 O O . ASP B 1 112 ? 14.250 3.632 18.408 1.00 45.45 112 ASP B O 1
ATOM 2224 N N . VAL B 1 113 ? 15.001 3.243 16.325 1.00 44.89 113 VAL B N 1
ATOM 2225 C CA . VAL B 1 113 ? 13.669 3.326 15.740 1.00 45.07 113 VAL B CA 1
ATOM 2226 C C . VAL B 1 113 ? 13.302 2.056 14.979 1.00 45.41 113 VAL B C 1
ATOM 2227 O O . VAL B 1 113 ? 12.340 1.381 15.344 1.00 45.24 113 VAL B O 1
ATOM 2231 N N . PHE B 1 114 ? 14.089 1.715 13.958 1.00 44.52 114 PHE B N 1
ATOM 2232 C CA . PHE B 1 114 ? 13.760 0.608 13.071 1.00 45.19 114 PHE B CA 1
ATOM 2233 C C . PHE B 1 114 ? 13.589 -0.737 13.797 1.00 45.92 114 PHE B C 1
ATOM 2234 O O . PHE B 1 114 ? 12.556 -1.387 13.654 1.00 44.66 114 PHE B O 1
ATOM 2242 N N . LEU B 1 115 ? 14.590 -1.144 14.575 1.00 45.07 115 LEU B N 1
ATOM 2243 C CA . LEU B 1 115 ? 14.533 -2.438 15.242 1.00 45.22 115 LEU B CA 1
ATOM 2244 C C . LEU B 1 115 ? 13.489 -2.514 16.365 1.00 44.59 115 LEU B C 1
ATOM 2245 O O . LEU B 1 115 ? 12.744 -3.488 16.430 1.00 45.45 115 LEU B O 1
ATOM 2250 N N . PRO B 1 116 ? 13.427 -1.497 17.248 1.00 45.07 116 PRO B N 1
ATOM 2251 C CA . PRO B 1 116 ? 12.349 -1.516 18.241 1.00 45.20 116 PRO B CA 1
ATOM 2252 C C . PRO B 1 116 ? 10.957 -1.615 17.616 1.00 45.93 116 PRO B C 1
ATOM 2253 O O . PRO B 1 116 ? 10.122 -2.381 18.106 1.00 45.42 116 PRO B O 1
ATOM 2257 N N . GLN B 1 117 ? 10.711 -0.848 16.551 1.00 44.60 117 GLN B N 1
ATOM 2258 C CA . GLN B 1 117 ? 9.411 -0.859 15.870 1.00 44.76 117 GLN B CA 1
ATOM 2259 C C . GLN B 1 117 ? 9.126 -2.221 15.252 1.00 44.38 117 GLN B C 1
ATOM 2260 O O . GLN B 1 117 ? 8.011 -2.727 15.342 1.00 43.66 117 GLN B O 1
ATOM 2266 N N . LEU B 1 118 ? 10.140 -2.799 14.616 1.00 43.76 118 LEU B N 1
ATOM 2267 C CA . LEU B 1 118 ? 10.019 -4.122 14.021 1.00 45.07 118 LEU B CA 1
ATOM 2268 C C . LEU B 1 118 ? 9.614 -5.182 15.056 1.00 45.11 118 LEU B C 1
ATOM 2269 O O . LEU B 1 118 ? 8.781 -6.050 14.771 1.00 44.85 118 LEU B O 1
ATOM 2274 N N . LEU B 1 119 ? 10.188 -5.089 16.253 1.00 44.43 119 LEU B N 1
ATOM 2275 C CA . LEU B 1 119 ? 9.881 -6.019 17.344 1.00 44.83 119 LEU B CA 1
ATOM 2276 C C . LEU B 1 119 ? 8.493 -5.791 17.949 1.00 45.29 119 LEU B C 1
ATOM 2277 O O . LEU B 1 119 ? 7.929 -6.695 18.560 1.00 45.85 119 LEU B O 1
ATOM 2282 N N . ARG B 1 120 ? 7.941 -4.594 17.763 1.00 45.31 120 ARG B N 1
ATOM 2283 C CA . ARG B 1 120 ? 6.592 -4.288 18.254 1.00 45.33 120 ARG B CA 1
ATOM 2284 C C . ARG B 1 120 ? 5.508 -5.022 17.464 1.00 45.44 120 ARG B C 1
ATOM 2285 O O . ARG B 1 120 ? 4.503 -5.455 18.027 1.00 43.88 120 ARG B O 1
ATOM 2293 N N . TYR B 1 121 ? 5.716 -5.128 16.155 1.00 44.55 121 TYR B N 1
ATOM 2294 C CA . TYR B 1 121 ? 4.882 -5.931 15.264 1.00 44.77 121 TYR B CA 1
ATOM 2295 C C . TYR B 1 121 ? 5.617 -6.119 13.945 1.00 45.15 121 TYR B C 1
ATOM 2296 O O . TYR B 1 121 ? 6.153 -5.155 13.392 1.00 44.89 121 TYR B O 1
ATOM 2305 N N . PRO B 1 122 ? 5.659 -7.364 13.440 1.00 45.46 122 PRO B N 1
ATOM 2306 C CA . PRO B 1 122 ? 6.388 -7.653 12.205 1.00 45.84 122 PRO B CA 1
ATOM 2307 C C . PRO B 1 122 ? 5.923 -6.870 10.974 1.00 45.81 122 PRO B C 1
ATOM 2308 O O . PRO B 1 122 ? 4.793 -6.385 10.906 1.00 45.15 122 PRO B O 1
ATOM 2312 N N . ASN B 1 123 ? 6.832 -6.760 10.018 1.00 45.05 123 ASN B N 1
ATOM 2313 C CA . ASN B 1 123 ? 6.566 -6.208 8.710 1.00 45.13 123 ASN B CA 1
ATOM 2314 C C . ASN B 1 123 ? 5.894 -7.304 7.873 1.00 45.30 123 ASN B C 1
ATOM 2315 O O . ASN B 1 123 ? 6.258 -8.476 7.998 1.00 46.02 123 ASN B O 1
ATOM 2320 N N . PRO B 1 124 ? 4.898 -6.941 7.028 1.00 45.93 124 PRO B N 1
ATOM 2321 C CA . PRO B 1 124 ? 4.158 -7.972 6.284 1.00 45.69 124 PRO B CA 1
ATOM 2322 C C . PRO B 1 124 ? 4.937 -8.667 5.156 1.00 45.58 124 PRO B C 1
ATOM 2323 O O . PRO B 1 124 ? 4.362 -9.464 4.418 1.00 45.85 124 PRO B O 1
ATOM 2327 N N . SER B 1 125 ? 6.222 -8.360 5.022 1.00 46.15 125 SER B N 1
ATOM 2328 C CA . SER B 1 125 ? 7.093 -9.020 4.053 1.00 46.96 125 SER B CA 1
ATOM 2329 C C . SER B 1 125 ? 7.130 -10.537 4.280 1.00 46.65 125 SER B C 1
ATOM 2330 O O . SER B 1 125 ? 7.018 -11.004 5.425 1.00 45.87 125 SER B O 1
ATOM 2333 N N . ASP B 1 126 ? 7.270 -11.300 3.192 1.00 46.07 126 ASP B N 1
ATOM 2334 C CA . ASP B 1 126 ? 7.353 -12.763 3.266 1.00 46.05 126 ASP B CA 1
ATOM 2335 C C . ASP B 1 126 ? 8.288 -13.190 4.402 1.00 45.34 126 ASP B C 1
ATOM 2336 O O . ASP B 1 126 ? 9.464 -12.815 4.418 1.00 45.52 126 ASP B O 1
ATOM 2341 N N . PRO B 1 127 ? 7.751 -13.932 5.385 1.00 44.83 127 PRO B N 1
ATOM 2342 C CA . PRO B 1 127 ? 8.519 -14.205 6.603 1.00 45.26 127 PRO B CA 1
ATOM 2343 C C . PRO B 1 127 ? 9.750 -15.085 6.391 1.00 45.94 127 PRO B C 1
ATOM 2344 O O . PRO B 1 127 ? 9.701 -16.042 5.615 1.00 44.65 127 PRO B O 1
ATOM 2348 N N . LEU B 1 128 ? 10.841 -14.737 7.074 1.00 45.02 128 LEU B N 1
ATOM 2349 C CA . LEU B 1 128 ? 12.034 -15.586 7.146 1.00 45.71 128 LEU B CA 1
ATOM 2350 C C . LEU B 1 128 ? 11.843 -16.706 8.169 1.00 45.12 128 LEU B C 1
ATOM 2351 O O . LEU B 1 128 ? 12.434 -17.773 8.042 1.00 45.56 128 LEU B O 1
ATOM 2356 N N . ASN B 1 129 ? 11.026 -16.441 9.189 1.00 45.71 129 ASN B N 1
ATOM 2357 C CA . ASN B 1 129 ? 10.587 -17.467 10.138 1.00 45.44 129 ASN B CA 1
ATOM 2358 C C . ASN B 1 129 ? 9.090 -17.704 9.969 1.00 45.17 129 ASN B C 1
ATOM 2359 O O . ASN B 1 129 ? 8.260 -17.020 10.574 1.00 44.67 129 ASN B O 1
ATOM 2364 N N . VAL B 1 130 ? 8.772 -18.683 9.127 1.00 44.85 130 VAL B N 1
ATOM 2365 C CA . VAL B 1 130 ? 7.405 -19.038 8.749 1.00 45.14 130 VAL B CA 1
ATOM 2366 C C . VAL B 1 130 ? 6.597 -19.519 9.956 1.00 45.75 130 VAL B C 1
ATOM 2367 O O . VAL B 1 130 ? 5.400 -19.231 10.074 1.00 45.23 130 VAL B O 1
ATOM 2371 N N . GLN B 1 131 ? 7.259 -20.254 10.846 1.00 44.69 131 GLN B N 1
ATOM 2372 C CA . GLN B 1 131 ? 6.603 -20.812 12.026 1.00 45.08 131 GLN B CA 1
ATOM 2373 C C . GLN B 1 131 ? 6.143 -19.716 12.979 1.00 45.23 131 GLN B C 1
ATOM 2374 O O . GLN B 1 131 ? 5.032 -19.789 13.509 1.00 44.97 131 GLN B O 1
ATOM 2385 N N . ALA B 1 132 ? 6.982 -18.697 13.169 1.00 44.89 132 ALA B N 1
ATOM 2386 C CA . ALA B 1 132 ? 6.629 -17.563 14.009 1.00 45.61 132 ALA B CA 1
ATOM 2387 C C . ALA B 1 132 ? 5.447 -16.795 13.415 1.00 45.94 132 ALA B C 1
ATOM 2388 O O . ALA B 1 132 ? 4.542 -16.396 14.147 1.00 46.14 132 ALA B O 1
ATOM 2390 N N . ALA B 1 133 ? 5.448 -16.617 12.094 1.00 45.62 133 ALA B N 1
ATOM 2391 C CA . ALA B 1 133 ? 4.345 -15.947 11.398 1.00 45.97 133 ALA B CA 1
ATOM 2392 C C . ALA B 1 133 ? 3.025 -16.703 11.601 1.00 45.48 133 ALA B C 1
ATOM 2393 O O . ALA B 1 133 ? 1.981 -16.101 11.864 1.00 46.47 133 ALA B O 1
ATOM 2395 N N . HIS B 1 134 ? 3.089 -18.026 11.495 1.00 45.39 134 HIS B N 1
ATOM 2396 C CA . HIS B 1 134 ? 1.917 -18.884 11.657 1.00 45.62 134 HIS B CA 1
ATOM 2397 C C . HIS B 1 134 ? 1.339 -18.816 13.074 1.00 46.33 134 HIS B C 1
ATOM 2398 O O . HIS B 1 134 ? 0.123 -18.724 13.248 1.00 46.77 134 HIS B O 1
ATOM 2411 N N . LEU B 1 135 ? 2.212 -18.875 14.078 1.00 45.52 135 LEU B N 1
ATOM 2412 C CA . LEU B 1 135 ? 1.781 -18.820 15.475 1.00 45.25 135 LEU B CA 1
ATOM 2413 C C . LEU B 1 135 ? 1.190 -17.461 15.843 1.00 46.19 135 LEU B C 1
ATOM 2414 O O . LEU B 1 135 ? 0.207 -17.394 16.584 1.00 46.25 135 LEU B O 1
ATOM 2419 N N . LEU B 1 136 ? 1.787 -16.389 15.324 1.00 45.27 136 LEU B N 1
ATOM 2420 C CA . LEU B 1 136 ? 1.302 -15.043 15.584 1.00 46.25 136 LEU B CA 1
ATOM 2421 C C . LEU B 1 136 ? -0.130 -14.866 15.083 1.00 46.65 136 LEU B C 1
ATOM 2422 O O . LEU B 1 136 ? -0.971 -14.299 15.781 1.00 46.79 136 LEU B O 1
ATOM 2427 N N . HIS B 1 137 ? -0.402 -15.377 13.885 1.00 46.36 137 HIS B N 1
ATOM 2428 C CA . HIS B 1 137 ? -1.706 -15.190 13.245 1.00 47.56 137 HIS B CA 1
ATOM 2429 C C . HIS B 1 137 ? -2.779 -16.127 13.793 1.00 46.71 137 HIS B C 1
ATOM 2430 O O . HIS B 1 137 ? -3.961 -15.771 13.816 1.00 48.35 137 HIS B O 1
ATOM 2443 N N . ALA B 1 138 ? -2.363 -17.300 14.264 1.00 46.31 138 ALA B N 1
ATOM 2444 C CA . ALA B 1 138 ? -3.298 -18.276 14.819 1.00 46.71 138 ALA B CA 1
ATOM 2445 C C . ALA B 1 138 ? -3.705 -17.977 16.266 1.00 47.11 138 ALA B C 1
ATOM 2446 O O . ALA B 1 138 ? -4.872 -18.145 16.631 1.00 46.65 138 ALA B O 1
ATOM 2448 N N . ASP B 1 139 ? -2.742 -17.546 17.081 1.00 46.78 139 ASP B N 1
ATOM 2449 C CA . ASP B 1 139 ? -2.972 -17.317 18.510 1.00 47.07 139 ASP B CA 1
ATOM 2450 C C . ASP B 1 139 ? -1.905 -16.383 19.059 1.00 46.19 139 ASP B C 1
ATOM 2451 O O . ASP B 1 139 ? -0.857 -16.831 19.530 1.00 46.74 139 ASP B O 1
ATOM 2456 N N . ARG B 1 140 ? -2.181 -15.085 19.006 1.00 46.56 140 ARG B N 1
ATOM 2457 C CA . ARG B 1 140 ? -1.187 -14.093 19.388 1.00 46.61 140 ARG B CA 1
ATOM 2458 C C . ARG B 1 140 ? -0.819 -14.154 20.870 1.00 47.17 140 ARG B C 1
ATOM 2459 O O . ARG B 1 140 ? 0.344 -13.968 21.228 1.00 48.10 140 ARG B O 1
ATOM 2467 N N . VAL B 1 141 ? -1.811 -14.409 21.716 1.00 46.35 141 VAL B N 1
ATOM 2468 C CA . VAL B 1 141 ? -1.616 -14.490 23.164 1.00 47.15 141 VAL B CA 1
ATOM 2469 C C . VAL B 1 141 ? -0.665 -15.632 23.543 1.00 47.25 141 VAL B C 1
ATOM 2470 O O . VAL B 1 141 ? 0.267 -15.433 24.332 1.00 47.65 141 VAL B O 1
ATOM 2474 N N . GLY B 1 142 ? -0.912 -16.818 22.982 1.00 46.53 142 GLY B N 1
ATOM 2475 C CA . GLY B 1 142 ? -0.024 -17.971 23.151 1.00 46.08 142 GLY B CA 1
ATOM 2476 C C . GLY B 1 142 ? 1.368 -17.757 22.566 1.00 46.03 142 GLY B C 1
ATOM 2477 O O . GLY B 1 142 ? 2.365 -18.219 23.126 1.00 45.52 142 GLY B O 1
ATOM 2478 N N . PHE B 1 143 ? 1.438 -17.054 21.437 1.00 45.75 143 PHE B N 1
ATOM 2479 C CA . PHE B 1 143 ? 2.716 -16.723 20.806 1.00 46.01 143 PHE B CA 1
ATOM 2480 C C . PHE B 1 143 ? 3.544 -15.786 21.687 1.00 45.94 143 PHE B C 1
ATOM 2481 O O . PHE B 1 143 ? 4.753 -15.974 21.842 1.00 45.35 143 PHE B O 1
ATOM 2489 N N . ASP B 1 144 ? 2.882 -14.787 22.264 1.00 45.69 144 ASP B N 1
ATOM 2490 C CA . ASP B 1 144 ? 3.527 -13.836 23.170 1.00 45.91 144 ASP B CA 1
ATOM 2491 C C . ASP B 1 144 ? 4.098 -14.502 24.418 1.00 45.88 144 ASP B C 1
ATOM 2492 O O . ASP B 1 144 ? 5.174 -14.124 24.884 1.00 45.67 144 ASP B O 1
ATOM 2497 N N . ALA B 1 145 ? 3.377 -15.488 24.953 1.00 45.12 145 ALA B N 1
ATOM 2498 C CA . ALA B 1 145 ? 3.864 -16.267 26.089 1.00 45.75 145 ALA B CA 1
ATOM 2499 C C . ALA B 1 145 ? 5.061 -17.131 25.696 1.00 45.94 145 ALA B C 1
ATOM 2500 O O . ALA B 1 145 ? 6.007 -17.276 26.472 1.00 46.25 145 ALA B O 1
ATOM 2502 N N . LEU B 1 146 ? 5.007 -17.702 24.494 1.00 45.64 146 LEU B N 1
ATOM 2503 C CA . LEU B 1 146 ? 6.113 -18.480 23.941 1.00 46.21 146 LEU B CA 1
ATOM 2504 C C . LEU B 1 146 ? 7.358 -17.596 23.787 1.00 45.69 146 LEU B C 1
ATOM 2505 O O . LEU B 1 146 ? 8.473 -18.002 24.120 1.00 44.41 146 LEU B O 1
ATOM 2510 N N . LEU B 1 147 ? 7.145 -16.379 23.293 1.00 45.00 147 LEU B N 1
ATOM 2511 C CA . LEU B 1 147 ? 8.208 -15.383 23.136 1.00 45.44 147 LEU B CA 1
ATOM 2512 C C . LEU B 1 147 ? 8.900 -15.028 24.446 1.00 45.46 147 LEU B C 1
ATOM 2513 O O . LEU B 1 147 ? 10.129 -15.024 24.513 1.00 44.31 147 LEU B O 1
ATOM 2518 N N . ARG B 1 148 ? 8.103 -14.723 25.471 1.00 45.10 148 ARG B N 1
ATOM 2519 C CA . ARG B 1 148 ? 8.614 -14.298 26.776 1.00 45.85 148 ARG B CA 1
ATOM 2520 C C . ARG B 1 148 ? 9.525 -15.346 27.397 1.00 45.84 148 ARG B C 1
ATOM 2521 O O . ARG B 1 148 ? 10.569 -15.014 27.967 1.00 45.84 148 ARG B O 1
ATOM 2529 N N . GLU B 1 149 ? 9.118 -16.607 27.281 1.00 45.83 149 GLU B N 1
ATOM 2530 C CA . GLU B 1 149 ? 9.891 -17.725 27.801 1.00 46.25 149 GLU B CA 1
ATOM 2531 C C . GLU B 1 149 ? 11.198 -17.896 27.033 1.00 45.73 149 GLU B C 1
ATOM 2532 O O . GLU B 1 149 ? 12.256 -18.053 27.641 1.00 45.50 149 GLU B O 1
ATOM 2538 N N . HIS B 1 150 ? 11.115 -17.857 25.704 1.00 45.03 150 HIS B N 1
ATOM 2539 C CA . HIS B 1 150 ? 12.287 -17.942 24.826 1.00 45.86 150 HIS B CA 1
ATOM 2540 C C . HIS B 1 150 ? 13.282 -16.818 25.138 1.00 46.02 150 HIS B C 1
ATOM 2541 O O . HIS B 1 150 ? 14.490 -17.045 25.211 1.00 45.77 150 HIS B O 1
ATOM 2548 N N . VAL B 1 151 ? 12.756 -15.613 25.331 1.00 45.21 151 VAL B N 1
ATOM 2549 C CA . VAL B 1 151 ? 13.568 -14.441 25.649 1.00 45.14 151 VAL B CA 1
ATOM 2550 C C . VAL B 1 151 ? 14.275 -14.585 27.004 1.00 45.63 151 VAL B C 1
ATOM 2551 O O . VAL B 1 151 ? 15.452 -14.237 27.137 1.00 45.02 151 VAL B O 1
ATOM 2555 N N . SER B 1 152 ? 13.568 -15.115 27.999 1.00 45.47 152 SER B N 1
ATOM 2556 C CA . SER B 1 152 ? 14.133 -15.238 29.337 1.00 45.72 152 SER B CA 1
ATOM 2557 C C . SER B 1 152 ? 15.312 -16.211 29.367 1.00 45.52 152 SER B C 1
ATOM 2558 O O . SER B 1 152 ? 16.193 -16.093 30.221 1.00 46.31 152 SER B O 1
ATOM 2561 N N . THR B 1 153 ? 15.324 -17.165 28.438 1.00 44.83 153 THR B N 1
ATOM 2562 C CA . THR B 1 153 ? 16.399 -18.156 28.373 1.00 46.42 153 THR B CA 1
ATOM 2563 C C . THR B 1 153 ? 17.530 -17.799 27.395 1.00 45.98 153 THR B C 1
ATOM 2564 O O . THR B 1 153 ? 18.700 -18.012 27.710 1.00 45.96 153 THR B O 1
ATOM 2568 N N . HIS B 1 154 ? 17.184 -17.245 26.230 1.00 44.88 154 HIS B N 1
ATOM 2569 C CA . HIS B 1 154 ? 18.161 -16.979 25.162 1.00 45.87 154 HIS B CA 1
ATOM 2570 C C . HIS B 1 154 ? 18.705 -15.549 25.118 1.00 46.38 154 HIS B C 1
ATOM 2571 O O . HIS B 1 154 ? 19.760 -15.301 24.530 1.00 46.73 154 HIS B O 1
ATOM 2578 N N . ALA B 1 155 ? 17.971 -14.608 25.705 1.00 46.15 155 ALA B N 1
ATOM 2579 C CA . ALA B 1 155 ? 18.290 -13.188 25.565 1.00 45.64 155 ALA B CA 1
ATOM 2580 C C . ALA B 1 155 ? 18.702 -12.543 26.886 1.00 45.42 155 ALA B C 1
ATOM 2581 O O . ALA B 1 155 ? 18.235 -11.463 27.244 1.00 44.65 155 ALA B O 1
ATOM 2583 N N . THR B 1 156 ? 19.575 -13.226 27.612 1.00 46.20 156 THR B N 1
ATOM 2584 C CA . THR B 1 156 ? 20.172 -12.672 28.817 1.00 45.97 156 THR B CA 1
ATOM 2585 C C . THR B 1 156 ? 21.351 -11.802 28.391 1.00 45.98 156 THR B C 1
ATOM 2586 O O . THR B 1 156 ? 21.905 -12.015 27.309 1.00 45.09 156 THR B O 1
ATOM 2590 N N . PRO B 1 157 ? 21.732 -10.811 29.222 1.00 46.06 157 PRO B N 1
ATOM 2591 C CA . PRO B 1 157 ? 22.957 -10.063 28.945 1.00 46.27 157 PRO B CA 1
ATOM 2592 C C . PRO B 1 157 ? 24.181 -10.967 28.765 1.00 46.30 157 PRO B C 1
ATOM 2593 O O . PRO B 1 157 ? 25.057 -10.659 27.952 1.00 46.79 157 PRO B O 1
ATOM 2597 N N . GLN B 1 158 ? 24.219 -12.076 29.500 1.00 46.06 158 GLN B N 1
ATOM 2598 C CA . GLN B 1 158 ? 25.314 -13.037 29.417 1.00 46.51 158 GLN B CA 1
ATOM 2599 C C . GLN B 1 158 ? 25.363 -13.758 28.068 1.00 45.98 158 GLN B C 1
ATOM 2600 O O . GLN B 1 158 ? 26.427 -13.838 27.451 1.00 46.04 158 GLN B O 1
ATOM 2606 N N . LYS B 1 159 ? 24.217 -14.274 27.617 1.00 45.73 159 LYS B N 1
ATOM 2607 C CA . LYS B 1 159 ? 24.141 -14.945 26.318 1.00 46.29 159 LYS B CA 1
ATOM 2608 C C . LYS B 1 159 ? 24.453 -14.001 25.162 1.00 45.86 159 LYS B C 1
ATOM 2609 O O . LYS B 1 159 ? 25.037 -14.423 24.166 1.00 46.01 159 LYS B O 1
ATOM 2615 N N . ALA B 1 160 ? 24.087 -12.728 25.306 1.00 45.26 160 ALA B N 1
ATOM 2616 C CA . ALA B 1 160 ? 24.394 -11.725 24.282 1.00 45.49 160 ALA B CA 1
ATOM 2617 C C . ALA B 1 160 ? 25.904 -11.495 24.189 1.00 45.77 160 ALA B C 1
ATOM 2618 O O . ALA B 1 160 ? 26.472 -11.488 23.100 1.00 46.52 160 ALA B O 1
ATOM 2620 N N . LEU B 1 161 ? 26.550 -11.341 25.341 1.00 45.89 161 LEU B N 1
ATOM 2621 C CA . LEU B 1 161 ? 27.994 -11.138 25.405 1.00 46.78 161 LEU B CA 1
ATOM 2622 C C . LEU B 1 161 ? 28.782 -12.314 24.809 1.00 46.74 161 LEU B C 1
ATOM 2623 O O . LEU B 1 161 ? 29.716 -12.104 24.034 1.00 46.51 161 LEU B O 1
ATOM 2628 N N . GLU B 1 162 ? 28.407 -13.544 25.159 1.00 45.95 162 GLU B N 1
ATOM 2629 C CA . GLU B 1 162 ? 29.133 -14.714 24.641 1.00 46.73 162 GLU B CA 1
ATOM 2630 C C . GLU B 1 162 ? 28.869 -15.037 23.159 1.00 46.08 162 GLU B C 1
ATOM 2631 O O . GLU B 1 162 ? 29.577 -15.863 22.572 1.00 46.06 162 GLU B O 1
ATOM 2637 N N . SER B 1 163 ? 27.887 -14.365 22.555 1.00 45.72 163 SER B N 1
ATOM 2638 C CA . SER B 1 163 ? 27.573 -14.569 21.141 1.00 46.19 163 SER B CA 1
ATOM 2639 C C . SER B 1 163 ? 28.493 -13.764 20.210 1.00 47.17 163 SER B C 1
ATOM 2640 O O . SER B 1 163 ? 28.435 -13.914 18.985 1.00 48.08 163 SER B O 1
ATOM 2643 N N . ILE B 1 164 ? 29.326 -12.901 20.794 1.00 46.61 164 ILE B N 1
ATOM 2644 C CA . ILE B 1 164 ? 30.375 -12.203 20.052 1.00 45.78 164 ILE B CA 1
ATOM 2645 C C . ILE B 1 164 ? 31.475 -13.219 19.751 1.00 46.51 164 ILE B C 1
ATOM 2646 O O . ILE B 1 164 ? 31.907 -13.940 20.661 1.00 46.29 164 ILE B O 1
ATOM 2651 N N . PRO B 1 165 ? 31.918 -13.306 18.479 1.00 46.59 165 PRO B N 1
ATOM 2652 C CA . PRO B 1 165 ? 33.054 -14.177 18.157 1.00 46.19 165 PRO B CA 1
ATOM 2653 C C . PRO B 1 165 ? 34.240 -13.957 19.099 1.00 46.32 165 PRO B C 1
ATOM 2654 O O . PRO B 1 165 ? 34.581 -12.820 19.429 1.00 46.99 165 PRO B O 1
ATOM 2658 N N . GLU B 1 166 ? 34.844 -15.061 19.523 1.00 46.37 166 GLU B N 1
ATOM 2659 C CA . GLU B 1 166 ? 35.867 -15.075 20.560 1.00 46.62 166 GLU B CA 1
ATOM 2660 C C . GLU B 1 166 ? 36.980 -14.043 20.368 1.00 46.81 166 GLU B C 1
ATOM 2661 O O . GLU B 1 166 ? 37.464 -13.461 21.342 1.00 47.33 166 GLU B O 1
ATOM 2667 N N . ALA B 1 167 ? 37.383 -13.812 19.121 1.00 47.11 167 ALA B N 1
ATOM 2668 C CA . ALA B 1 167 ? 38.501 -12.910 18.845 1.00 46.39 167 ALA B CA 1
ATOM 2669 C C . ALA B 1 167 ? 38.204 -11.447 19.211 1.00 46.48 167 ALA B C 1
ATOM 2670 O O . ALA B 1 167 ? 39.127 -10.660 19.437 1.00 46.73 167 ALA B O 1
ATOM 2672 N N . TYR B 1 168 ? 36.920 -11.101 19.296 1.00 46.16 168 TYR B N 1
ATOM 2673 C CA . TYR B 1 168 ? 36.498 -9.726 19.575 1.00 46.15 168 TYR B CA 1
ATOM 2674 C C . TYR B 1 168 ? 35.635 -9.591 20.839 1.00 46.05 168 TYR B C 1
ATOM 2675 O O . TYR B 1 168 ? 35.114 -8.513 21.139 1.00 46.97 168 TYR B O 1
ATOM 2684 N N . ARG B 1 169 ? 35.498 -10.689 21.575 1.00 46.54 169 ARG B N 1
ATOM 2685 C CA . ARG B 1 169 ? 34.738 -10.710 22.820 1.00 46.81 169 ARG B CA 1
ATOM 2686 C C . ARG B 1 169 ? 35.610 -10.185 23.961 1.00 46.76 169 ARG B C 1
ATOM 2687 O O . ARG B 1 169 ? 36.739 -10.647 24.131 1.00 47.29 169 ARG B O 1
ATOM 2695 N N . PRO B 1 170 ? 35.105 -9.195 24.725 1.00 47.35 170 PRO B N 1
ATOM 2696 C CA . PRO B 1 170 ? 35.814 -8.715 25.924 1.00 46.93 170 PRO B CA 1
ATOM 2697 C C . PRO B 1 170 ? 35.949 -9.773 27.015 1.00 48.26 170 PRO B C 1
ATOM 2698 O O . PRO B 1 170 ? 35.052 -10.600 27.194 1.00 49.04 170 PRO B O 1
ATOM 2702 N N . SER C 1 13 ? -7.177 -6.623 2.280 1.00 52.01 13 SER C N 1
ATOM 2703 C CA . SER C 1 13 ? -6.919 -5.968 3.596 1.00 53.51 13 SER C CA 1
ATOM 2704 C C . SER C 1 13 ? -5.692 -5.073 3.499 1.00 51.39 13 SER C C 1
ATOM 2705 O O . SER C 1 13 ? -4.769 -5.336 2.712 1.00 52.74 13 SER C O 1
ATOM 2708 N N . ASN C 1 14 ? -5.671 -4.029 4.317 1.00 47.51 14 ASN C N 1
ATOM 2709 C CA . ASN C 1 14 ? -4.547 -3.110 4.340 1.00 45.61 14 ASN C CA 1
ATOM 2710 C C . ASN C 1 14 ? -3.549 -3.543 5.415 1.00 45.87 14 ASN C C 1
ATOM 2711 O O . ASN C 1 14 ? -3.726 -3.246 6.602 1.00 44.56 14 ASN C O 1
ATOM 2716 N N . ARG C 1 15 ? -2.497 -4.238 4.986 1.00 44.45 15 ARG C N 1
ATOM 2717 C CA . ARG C 1 15 ? -1.493 -4.777 5.910 1.00 46.06 15 ARG C CA 1
ATOM 2718 C C . ARG C 1 15 ? -0.622 -3.692 6.563 1.00 45.75 15 ARG C C 1
ATOM 2719 O O . ARG C 1 15 ? -0.126 -3.878 7.676 1.00 46.39 15 ARG C O 1
ATOM 2727 N N . ARG C 1 16 ? -0.439 -2.567 5.879 1.00 44.49 16 ARG C N 1
ATOM 2728 C CA . ARG C 1 16 ? 0.352 -1.475 6.458 1.00 45.37 16 ARG C CA 1
ATOM 2729 C C . ARG C 1 16 ? -0.409 -0.779 7.578 1.00 44.98 16 ARG C C 1
ATOM 2730 O O . ARG C 1 16 ? 0.163 -0.452 8.620 1.00 43.62 16 ARG C O 1
ATOM 2745 N N . ARG C 1 17 ? -1.700 -0.562 7.352 1.00 44.22 17 ARG C N 1
ATOM 2746 C CA . ARG C 1 17 ? -2.578 0.015 8.372 1.00 44.69 17 ARG C CA 1
ATOM 2747 C C . ARG C 1 17 ? -2.591 -0.885 9.604 1.00 44.75 17 ARG C C 1
ATOM 2748 O O . ARG C 1 17 ? -2.446 -0.403 10.729 1.00 43.84 17 ARG C O 1
ATOM 2756 N N . GLU C 1 18 ? -2.736 -2.192 9.375 1.00 44.41 18 GLU C N 1
ATOM 2757 C CA . GLU C 1 18 ? -2.745 -3.172 10.461 1.00 45.97 18 GLU C CA 1
ATOM 2758 C C . GLU C 1 18 ? -1.438 -3.105 11.257 1.00 44.80 18 GLU C C 1
ATOM 2759 O O . GLU C 1 18 ? -1.455 -3.022 12.481 1.00 45.52 18 GLU C O 1
ATOM 2765 N N . MET C 1 19 ? -0.317 -3.142 10.537 1.00 44.06 19 MET C N 1
ATOM 2766 C CA . MET C 1 19 ? 1.026 -3.088 11.124 1.00 44.26 19 MET C CA 1
ATOM 2767 C C . MET C 1 19 ? 1.212 -1.868 12.033 1.00 45.62 19 MET C C 1
ATOM 2768 O O . MET C 1 19 ? 1.619 -2.006 13.194 1.00 45.01 19 MET C O 1
ATOM 2773 N N . ASP C 1 20 ? 0.904 -0.686 11.499 1.00 44.52 20 ASP C N 1
ATOM 2774 C CA . ASP C 1 20 ? 1.119 0.570 12.219 1.00 45.45 20 ASP C CA 1
ATOM 2775 C C . ASP C 1 20 ? 0.181 0.713 13.421 1.00 44.91 20 ASP C C 1
ATOM 2776 O O . ASP C 1 20 ? 0.585 1.200 14.475 1.00 45.23 20 ASP C O 1
ATOM 2781 N N . TYR C 1 21 ? -1.058 0.260 13.268 1.00 44.74 21 TYR C N 1
ATOM 2782 C CA . TYR C 1 21 ? -1.983 0.204 14.397 1.00 45.30 21 TYR C CA 1
ATOM 2783 C C . TYR C 1 21 ? -1.409 -0.647 15.534 1.00 45.25 21 TYR C C 1
ATOM 2784 O O . TYR C 1 21 ? -1.349 -0.209 16.682 1.00 45.40 21 TYR C O 1
ATOM 2793 N N . MET C 1 22 ? -0.989 -1.863 15.194 1.00 43.98 22 MET C N 1
ATOM 2794 C CA . MET C 1 22 ? -0.493 -2.818 16.175 1.00 44.85 22 MET C CA 1
ATOM 2795 C C . MET C 1 22 ? 0.753 -2.301 16.881 1.00 45.72 22 MET C C 1
ATOM 2796 O O . MET C 1 22 ? 0.911 -2.510 18.081 1.00 44.14 22 MET C O 1
ATOM 2801 N N . ARG C 1 23 ? 1.632 -1.621 16.136 1.00 43.75 23 ARG C N 1
ATOM 2802 C CA . ARG C 1 23 ? 2.857 -1.060 16.726 1.00 44.37 23 ARG C CA 1
ATOM 2803 C C . ARG C 1 23 ? 2.538 0.063 17.716 1.00 45.55 23 ARG C C 1
ATOM 2804 O O . ARG C 1 23 ? 3.191 0.181 18.755 1.00 44.71 23 ARG C O 1
ATOM 2812 N N . LEU C 1 24 ? 1.531 0.869 17.390 1.00 44.33 24 LEU C N 1
ATOM 2813 C CA . LEU C 1 24 ? 1.056 1.921 18.280 1.00 46.69 24 LEU C CA 1
ATOM 2814 C C . LEU C 1 24 ? 0.478 1.357 19.582 1.00 46.01 24 LEU C C 1
ATOM 2815 O O . LEU C 1 24 ? 0.722 1.891 20.672 1.00 46.83 24 LEU C O 1
ATOM 2820 N N . CYS C 1 25 ? -0.263 0.260 19.462 1.00 45.53 25 CYS C N 1
ATOM 2821 C CA . CYS C 1 25 ? -0.905 -0.388 20.607 1.00 45.81 25 CYS C CA 1
ATOM 2822 C C . CYS C 1 25 ? 0.077 -1.136 21.498 1.00 46.19 25 CYS C C 1
ATOM 2823 O O . CYS C 1 25 ? -0.086 -1.181 22.719 1.00 45.25 25 CYS C O 1
ATOM 2826 N N . ASN C 1 26 ? 1.086 -1.737 20.871 1.00 45.07 26 ASN C N 1
ATOM 2827 C CA . ASN C 1 26 ? 2.094 -2.530 21.559 1.00 45.46 26 ASN C CA 1
ATOM 2828 C C . ASN C 1 26 ? 3.220 -1.633 22.076 1.00 45.54 26 ASN C C 1
ATOM 2829 O O . ASN C 1 26 ? 4.372 -1.772 21.675 1.00 44.64 26 ASN C O 1
ATOM 2834 N N . SER C 1 27 ? 2.863 -0.709 22.965 1.00 45.53 27 SER C N 1
ATOM 2835 C CA . SER C 1 27 ? 3.781 0.309 23.472 1.00 46.21 27 SER C CA 1
ATOM 2836 C C . SER C 1 27 ? 3.243 0.849 24.799 1.00 46.44 27 SER C C 1
ATOM 2837 O O . SER C 1 27 ? 2.271 0.315 25.338 1.00 46.75 27 SER C O 1
ATOM 2840 N N . THR C 1 28 ? 3.880 1.893 25.322 1.00 46.40 28 THR C N 1
ATOM 2841 C CA . THR C 1 28 ? 3.465 2.490 26.597 1.00 46.71 28 THR C CA 1
ATOM 2842 C C . THR C 1 28 ? 2.440 3.607 26.371 1.00 46.18 28 THR C C 1
ATOM 2843 O O . THR C 1 28 ? 1.928 4.193 27.328 1.00 46.56 28 THR C O 1
ATOM 2847 N N . ARG C 1 29 ? 2.143 3.890 25.100 1.00 45.25 29 ARG C N 1
ATOM 2848 C CA . ARG C 1 29 ? 1.124 4.873 24.739 1.00 46.38 29 ARG C CA 1
ATOM 2849 C C . ARG C 1 29 ? -0.252 4.437 25.216 1.00 46.22 29 ARG C C 1
ATOM 2850 O O . ARG C 1 29 ? -0.545 3.240 25.274 1.00 46.57 29 ARG C O 1
ATOM 2858 N N . LYS C 1 30 ? -1.084 5.412 25.567 1.00 46.14 30 LYS C N 1
ATOM 2859 C CA . LYS C 1 30 ? -2.457 5.142 25.975 1.00 45.85 30 LYS C CA 1
ATOM 2860 C C . LYS C 1 30 ? -3.349 5.230 24.739 1.00 46.63 30 LYS C C 1
ATOM 2861 O O . LYS C 1 30 ? -3.676 6.327 24.260 1.00 45.76 30 LYS C O 1
ATOM 2867 N N . VAL C 1 31 ? -3.698 4.056 24.208 1.00 46.51 31 VAL C N 1
ATOM 2868 C CA . VAL C 1 31 ? -4.505 3.918 22.994 1.00 45.67 31 VAL C CA 1
ATOM 2869 C C . VAL C 1 31 ? -5.784 3.169 23.371 1.00 46.44 31 VAL C C 1
ATOM 2870 O O . VAL C 1 31 ? -5.721 2.108 23.993 1.00 45.60 31 VAL C O 1
ATOM 2874 N N . TYR C 1 32 ? -6.936 3.735 23.015 1.00 45.78 32 TYR C N 1
ATOM 2875 C CA . TYR C 1 32 ? -8.233 3.123 23.310 1.00 45.53 32 TYR C CA 1
ATOM 2876 C C . TYR C 1 32 ? -8.847 2.678 21.990 1.00 46.02 32 TYR C C 1
ATOM 2877 O O . TYR C 1 32 ? -9.110 3.511 21.114 1.00 45.62 32 TYR C O 1
ATOM 2886 N N . PRO C 1 33 ? -8.992 1.356 21.808 1.00 45.80 33 PRO C N 1
ATOM 2887 C CA . PRO C 1 33 ? -9.476 0.798 20.541 1.00 46.44 33 PRO C CA 1
ATOM 2888 C C . PRO C 1 33 ? -10.969 1.004 20.269 1.00 46.03 33 PRO C C 1
ATOM 2889 O O . PRO C 1 33 ? -11.759 1.174 21.203 1.00 45.95 33 PRO C O 1
ATOM 2893 N N . SER C 1 34 ? -11.330 1.011 18.986 1.00 45.85 34 SER C N 1
ATOM 2894 C CA . SER C 1 34 ? -12.726 0.869 18.571 1.00 45.59 34 SER C CA 1
ATOM 2895 C C . SER C 1 34 ? -12.919 -0.608 18.255 1.00 45.41 34 SER C C 1
ATOM 2896 O O . SER C 1 34 ? -12.200 -1.446 18.786 1.00 46.15 34 SER C O 1
ATOM 2899 N N . ASP C 1 35 ? -13.867 -0.927 17.380 1.00 45.66 35 ASP C N 1
ATOM 2900 C CA . ASP C 1 35 ? -14.015 -2.294 16.883 1.00 45.13 35 ASP C CA 1
ATOM 2901 C C . ASP C 1 35 ? -13.099 -2.621 15.688 1.00 45.99 35 ASP C C 1
ATOM 2902 O O . ASP C 1 35 ? -12.997 -3.783 15.287 1.00 45.84 35 ASP C O 1
ATOM 2911 N N . THR C 1 36 ? -12.436 -1.613 15.121 1.00 45.32 36 THR C N 1
ATOM 2912 C CA . THR C 1 36 ? -11.552 -1.834 13.959 1.00 46.21 36 THR C CA 1
ATOM 2913 C C . THR C 1 36 ? -10.212 -1.102 14.084 1.00 45.97 36 THR C C 1
ATOM 2914 O O . THR C 1 36 ? -10.096 -0.149 14.855 1.00 45.98 36 THR C O 1
ATOM 2918 N N . VAL C 1 37 ? -9.214 -1.541 13.307 1.00 45.25 37 VAL C N 1
ATOM 2919 C CA . VAL C 1 37 ? -7.900 -0.883 13.241 1.00 45.95 37 VAL C CA 1
ATOM 2920 C C . VAL C 1 37 ? -7.970 0.500 12.584 1.00 45.82 37 VAL C C 1
ATOM 2921 O O . VAL C 1 37 ? -7.012 1.254 12.636 1.00 46.94 37 VAL C O 1
ATOM 2925 N N . ALA C 1 38 ? -9.101 0.822 11.962 1.00 45.29 38 ALA C N 1
ATOM 2926 C CA . ALA C 1 38 ? -9.245 2.063 11.198 1.00 46.10 38 ALA C CA 1
ATOM 2927 C C . ALA C 1 38 ? -9.547 3.281 12.081 1.00 46.72 38 ALA C C 1
ATOM 2928 O O . ALA C 1 38 ? -9.489 4.419 11.620 1.00 45.83 38 ALA C O 1
ATOM 2930 N N . GLU C 1 39 ? -9.892 3.030 13.343 1.00 45.90 39 GLU C N 1
ATOM 2931 C CA . GLU C 1 39 ? -10.374 4.084 14.232 1.00 46.38 39 GLU C CA 1
ATOM 2932 C C . GLU C 1 39 ? -10.017 3.779 15.676 1.00 45.92 39 GLU C C 1
ATOM 2933 O O . GLU C 1 39 ? -10.214 2.662 16.146 1.00 45.14 39 GLU C O 1
ATOM 2939 N N . PHE C 1 40 ? -9.483 4.775 16.376 1.00 45.97 40 PHE C N 1
ATOM 2940 C CA . PHE C 1 40 ? -9.079 4.603 17.771 1.00 45.39 40 PHE C CA 1
ATOM 2941 C C . PHE C 1 40 ? -8.798 5.966 18.401 1.00 46.19 40 PHE C C 1
ATOM 2942 O O . PHE C 1 40 ? -8.735 6.980 17.697 1.00 45.52 40 PHE C O 1
ATOM 2950 N N . TRP C 1 41 ? -8.633 5.977 19.724 1.00 44.40 41 TRP C N 1
ATOM 2951 C CA . TRP C 1 41 ? -8.392 7.205 20.475 1.00 44.78 41 TRP C CA 1
ATOM 2952 C C . TRP C 1 41 ? -7.054 7.128 21.187 1.00 44.93 41 TRP C C 1
ATOM 2953 O O . TRP C 1 41 ? -6.694 6.096 21.742 1.00 45.77 41 TRP C O 1
ATOM 2964 N N . VAL C 1 42 ? -6.315 8.229 21.155 1.00 44.71 42 VAL C N 1
ATOM 2965 C CA . VAL C 1 42 ? -4.981 8.279 21.735 1.00 45.22 42 VAL C CA 1
ATOM 2966 C C . VAL C 1 42 ? -4.910 9.443 22.711 1.00 45.54 42 VAL C C 1
ATOM 2967 O O . VAL C 1 42 ? -5.314 10.559 22.382 1.00 45.74 42 VAL C O 1
ATOM 2971 N N . GLU C 1 43 ? -4.404 9.175 23.913 1.00 45.27 43 GLU C N 1
ATOM 2972 C CA . GLU C 1 43 ? -4.157 10.231 24.882 1.00 45.39 43 GLU C CA 1
ATOM 2973 C C . GLU C 1 43 ? -2.961 11.078 24.441 1.00 46.16 43 GLU C C 1
ATOM 2974 O O . GLU C 1 43 ? -1.950 10.551 23.971 1.00 45.01 43 GLU C O 1
ATOM 2980 N N . PHE C 1 44 ? -3.092 12.389 24.617 1.00 46.34 44 PHE C N 1
ATOM 2981 C CA . PHE C 1 44 ? -2.092 13.343 24.178 1.00 45.32 44 PHE C CA 1
ATOM 2982 C C . PHE C 1 44 ? -1.883 14.417 25.261 1.00 45.57 44 PHE C C 1
ATOM 2983 O O . PHE C 1 44 ? -2.847 14.987 25.764 1.00 45.70 44 PHE C O 1
ATOM 2991 N N . LYS C 1 45 ? -0.626 14.670 25.626 1.00 44.74 45 LYS C N 1
ATOM 2992 C CA . LYS C 1 45 ? -0.276 15.745 26.558 1.00 45.96 45 LYS C CA 1
ATOM 2993 C C . LYS C 1 45 ? 0.290 16.963 25.825 1.00 46.50 45 LYS C C 1
ATOM 2994 O O . LYS C 1 45 ? 1.110 16.818 24.912 1.00 45.38 45 LYS C O 1
ATOM 3000 N N . GLY C 1 46 ? -0.146 18.158 26.230 1.00 45.67 46 GLY C N 1
ATOM 3001 C CA . GLY C 1 46 ? 0.362 19.406 25.639 1.00 45.58 46 GLY C CA 1
ATOM 3002 C C . GLY C 1 46 ? 1.858 19.587 25.865 1.00 45.41 46 GLY C C 1
ATOM 3003 O O . GLY C 1 46 ? 2.379 19.126 26.862 1.00 45.32 46 GLY C O 1
ATOM 3004 N N . PRO C 1 47 ? 2.563 20.224 24.912 1.00 45.89 47 PRO C N 1
ATOM 3005 C CA . PRO C 1 47 ? 4.018 20.356 25.052 1.00 45.68 47 PRO C CA 1
ATOM 3006 C C . PRO C 1 47 ? 4.456 21.328 26.152 1.00 45.52 47 PRO C C 1
ATOM 3007 O O . PRO C 1 47 ? 3.862 22.390 26.329 1.00 45.21 47 PRO C O 1
ATOM 3011 N N . GLU C 1 48 ? 5.495 20.945 26.879 1.00 45.34 48 GLU C N 1
ATOM 3012 C CA . GLU C 1 48 ? 6.056 21.791 27.923 1.00 46.40 48 GLU C CA 1
ATOM 3013 C C . GLU C 1 48 ? 6.613 23.100 27.332 1.00 46.19 48 GLU C C 1
ATOM 3014 O O . GLU C 1 48 ? 7.149 23.117 26.218 1.00 46.62 48 GLU C O 1
ATOM 3020 N N . GLY C 1 49 ? 6.452 24.193 28.068 1.00 45.14 49 GLY C N 1
ATOM 3021 C CA . GLY C 1 49 ? 6.901 25.505 27.612 1.00 46.06 49 GLY C CA 1
ATOM 3022 C C . GLY C 1 49 ? 5.904 26.242 26.722 1.00 46.54 49 GLY C C 1
ATOM 3023 O O . GLY C 1 49 ? 6.254 27.241 26.080 1.00 47.02 49 GLY C O 1
ATOM 3024 N N . THR C 1 50 ? 4.674 25.737 26.654 1.00 45.39 50 THR C N 1
ATOM 3025 C CA . THR C 1 50 ? 3.582 26.403 25.937 1.00 45.45 50 THR C CA 1
ATOM 3026 C C . THR C 1 50 ? 2.371 26.601 26.880 1.00 45.79 50 THR C C 1
ATOM 3027 O O . THR C 1 50 ? 2.318 25.999 27.947 1.00 44.88 50 THR C O 1
ATOM 3031 N N . PRO C 1 51 ? 1.402 27.454 26.491 1.00 46.16 51 PRO C N 1
ATOM 3032 C CA . PRO C 1 51 ? 0.150 27.567 27.259 1.00 45.74 51 PRO C CA 1
ATOM 3033 C C . PRO C 1 51 ? -0.682 26.280 27.300 1.00 45.49 51 PRO C C 1
ATOM 3034 O O . PRO C 1 51 ? -1.659 26.200 28.060 1.00 44.34 51 PRO C O 1
ATOM 3038 N N . TYR C 1 52 ? -0.299 25.295 26.487 1.00 44.04 52 TYR C N 1
ATOM 3039 C CA . TYR C 1 52 ? -0.949 23.994 26.463 1.00 44.28 52 TYR C CA 1
ATOM 3040 C C . TYR C 1 52 ? -0.343 22.989 27.441 1.00 44.58 52 TYR C C 1
ATOM 3041 O O . TYR C 1 52 ? -0.864 21.885 27.578 1.00 44.38 52 TYR C O 1
ATOM 3050 N N . GLU C 1 53 ? 0.745 23.360 28.112 1.00 44.75 53 GLU C N 1
ATOM 3051 C CA . GLU C 1 53 ? 1.577 22.385 28.835 1.00 45.68 53 GLU C CA 1
ATOM 3052 C C . GLU C 1 53 ? 0.870 21.555 29.914 1.00 46.36 53 GLU C C 1
ATOM 3053 O O . GLU C 1 53 ? 1.247 20.403 30.160 1.00 47.38 53 GLU C O 1
ATOM 3059 N N . ASP C 1 54 ? -0.128 22.134 30.570 1.00 44.59 54 ASP C N 1
ATOM 3060 C CA . ASP C 1 54 ? -0.847 21.398 31.615 1.00 46.33 54 ASP C CA 1
ATOM 3061 C C . ASP C 1 54 ? -2.096 20.668 31.103 1.00 45.93 54 ASP C C 1
ATOM 3062 O O . ASP C 1 54 ? -2.918 20.202 31.894 1.00 46.89 54 ASP C O 1
ATOM 3067 N N . GLY C 1 55 ? -2.236 20.563 29.791 1.00 45.14 55 GLY C N 1
ATOM 3068 C CA . GLY C 1 55 ? -3.428 19.969 29.212 1.00 45.13 55 GLY C CA 1
ATOM 3069 C C . GLY C 1 55 ? -3.291 18.515 28.812 1.00 45.77 55 GLY C C 1
ATOM 3070 O O . GLY C 1 55 ? -2.219 18.061 28.413 1.00 45.09 55 GLY C O 1
ATOM 3071 N N . THR C 1 56 ? -4.400 17.790 28.935 1.00 44.92 56 THR C N 1
ATOM 3072 C CA . THR C 1 56 ? -4.528 16.440 28.404 1.00 45.42 56 THR C CA 1
ATOM 3073 C C . THR C 1 56 ? -5.700 16.447 27.429 1.00 45.18 56 THR C C 1
ATOM 3074 O O . THR C 1 56 ? -6.758 16.987 27.749 1.00 45.54 56 THR C O 1
ATOM 3078 N N . TRP C 1 57 ? -5.503 15.864 26.247 1.00 44.81 57 TRP C N 1
ATOM 3079 C CA . TRP C 1 57 ? -6.565 15.725 25.241 1.00 45.27 57 TRP C CA 1
ATOM 3080 C C . TRP C 1 57 ? -6.697 14.273 24.820 1.00 45.79 57 TRP C C 1
ATOM 3081 O O . TRP C 1 57 ? -5.751 13.485 24.987 1.00 46.83 57 TRP C O 1
ATOM 3092 N N . MET C 1 58 ? -7.873 13.920 24.294 1.00 45.50 58 MET C N 1
ATOM 3093 C CA . MET C 1 58 ? -8.067 12.641 23.607 1.00 45.60 58 MET C CA 1
ATOM 3094 C C . MET C 1 58 ? -8.129 12.918 22.118 1.00 45.93 58 MET C C 1
ATOM 3095 O O . MET C 1 58 ? -8.873 13.787 21.689 1.00 45.93 58 MET C O 1
ATOM 3100 N N . LEU C 1 59 ? -7.327 12.198 21.338 1.00 45.27 59 LEU C N 1
ATOM 3101 C CA . LEU C 1 59 ? -7.304 12.363 19.894 1.00 45.82 59 LEU C CA 1
ATOM 3102 C C . LEU C 1 59 ? -8.094 11.259 19.213 1.00 46.24 59 LEU C C 1
ATOM 3103 O O . LEU C 1 59 ? -7.910 10.075 19.505 1.00 47.70 59 LEU C O 1
ATOM 3108 N N . HIS C 1 60 ? -8.982 11.656 18.313 1.00 44.96 60 HIS C N 1
ATOM 3109 C CA . HIS C 1 60 ? -9.706 10.712 17.486 1.00 45.02 60 HIS C CA 1
ATOM 3110 C C . HIS C 1 60 ? -8.880 10.512 16.220 1.00 46.13 60 HIS C C 1
ATOM 3111 O O . HIS C 1 60 ? -8.733 11.431 15.400 1.00 45.95 60 HIS C O 1
ATOM 3118 N N . VAL C 1 61 ? -8.301 9.323 16.094 1.00 44.96 61 VAL C N 1
ATOM 3119 C CA . VAL C 1 61 ? -7.406 9.025 14.983 1.00 45.14 61 VAL C CA 1
ATOM 3120 C C . VAL C 1 61 ? -8.103 8.047 14.037 1.00 46.23 61 VAL C C 1
ATOM 3121 O O . VAL C 1 61 ? -8.669 7.037 14.480 1.00 45.06 61 VAL C O 1
ATOM 3125 N N . GLN C 1 62 ? -8.089 8.366 12.745 1.00 45.45 62 GLN C N 1
ATOM 3126 C CA . GLN C 1 62 ? -8.641 7.471 11.736 1.00 44.98 62 GLN C CA 1
ATOM 3127 C C . GLN C 1 62 ? -7.626 7.195 10.642 1.00 45.81 62 GLN C C 1
ATOM 3128 O O . GLN C 1 62 ? -6.992 8.119 10.128 1.00 45.63 62 GLN C O 1
ATOM 3134 N N . LEU C 1 63 ? -7.488 5.916 10.312 1.00 45.11 63 LEU C N 1
ATOM 3135 C CA . LEU C 1 63 ? -6.566 5.454 9.288 1.00 45.44 63 LEU C CA 1
ATOM 3136 C C . LEU C 1 63 ? -7.366 4.980 8.070 1.00 45.20 63 LEU C C 1
ATOM 3137 O O . LEU C 1 63 ? -8.077 3.976 8.150 1.00 44.66 63 LEU C O 1
ATOM 3142 N N . PRO C 1 64 ? -7.276 5.724 6.941 1.00 45.51 64 PRO C N 1
ATOM 3143 C CA . PRO C 1 64 ? -8.092 5.410 5.750 1.00 45.30 64 PRO C CA 1
ATOM 3144 C C . PRO C 1 64 ? -7.690 4.114 5.063 1.00 45.06 64 PRO C C 1
ATOM 3145 O O . PRO C 1 64 ? -6.635 3.557 5.354 1.00 44.99 64 PRO C O 1
ATOM 3149 N N . SER C 1 65 ? -8.539 3.643 4.153 1.00 45.39 65 SER C N 1
ATOM 3150 C CA . SER C 1 65 ? -8.326 2.374 3.470 1.00 45.95 65 SER C CA 1
ATOM 3151 C C . SER C 1 65 ? -7.077 2.385 2.585 1.00 45.00 65 SER C C 1
ATOM 3152 O O . SER C 1 65 ? -6.455 1.349 2.383 1.00 44.97 65 SER C O 1
ATOM 3155 N N . ASP C 1 66 ? -6.717 3.560 2.067 1.00 44.90 66 ASP C N 1
ATOM 3156 C CA . ASP C 1 66 ? -5.498 3.735 1.270 1.00 45.68 66 ASP C CA 1
ATOM 3157 C C . ASP C 1 66 ? -4.289 4.285 2.061 1.00 45.60 66 ASP C C 1
ATOM 3158 O O . ASP C 1 66 ? -3.332 4.797 1.476 1.00 46.03 66 ASP C O 1
ATOM 3163 N N . TYR C 1 67 ? -4.339 4.178 3.384 1.00 44.84 67 TYR C N 1
ATOM 3164 C CA . TYR C 1 67 ? -3.172 4.436 4.224 1.00 44.99 67 TYR C CA 1
ATOM 3165 C C . TYR C 1 67 ? -2.013 3.523 3.776 1.00 45.36 67 TYR C C 1
ATOM 3166 O O . TYR C 1 67 ? -2.250 2.361 3.447 1.00 44.99 67 TYR C O 1
ATOM 3175 N N . PRO C 1 68 ? -0.763 4.033 3.774 1.00 45.41 68 PRO C N 1
ATOM 3176 C CA . PRO C 1 68 ? -0.313 5.377 4.181 1.00 44.91 68 PRO C CA 1
ATOM 3177 C C . PRO C 1 68 ? -0.165 6.376 3.023 1.00 45.40 68 PRO C C 1
ATOM 3178 O O . PRO C 1 68 ? 0.466 7.427 3.192 1.00 45.18 68 PRO C O 1
ATOM 3182 N N . PHE C 1 69 ? -0.714 6.053 1.855 1.00 43.69 69 PHE C N 1
ATOM 3183 C CA . PHE C 1 69 ? -0.691 7.002 0.730 1.00 44.76 69 PHE C CA 1
ATOM 3184 C C . PHE C 1 69 ? -1.626 8.167 1.003 1.00 45.86 69 PHE C C 1
ATOM 3185 O O . PHE C 1 69 ? -1.352 9.293 0.611 1.00 45.30 69 PHE C O 1
ATOM 3193 N N . LYS C 1 70 ? -2.723 7.887 1.692 1.00 45.20 70 LYS C N 1
ATOM 3194 C CA . LYS C 1 70 ? -3.565 8.952 2.248 1.00 45.64 70 LYS C CA 1
ATOM 3195 C C . LYS C 1 70 ? -3.254 9.057 3.728 1.00 45.55 70 LYS C C 1
ATOM 3196 O O . LYS C 1 70 ? -3.067 8.044 4.405 1.00 44.68 70 LYS C O 1
ATOM 3202 N N . SER C 1 71 ? -3.178 10.291 4.219 1.00 44.95 71 SER C N 1
ATOM 3203 C CA . SER C 1 71 ? -2.785 10.558 5.589 1.00 45.71 71 SER C CA 1
ATOM 3204 C C . SER C 1 71 ? -3.904 10.175 6.557 1.00 46.65 71 SER C C 1
ATOM 3205 O O . SER C 1 71 ? -5.073 10.091 6.161 1.00 46.37 71 SER C O 1
ATOM 3208 N N . PRO C 1 72 ? -3.552 9.947 7.827 1.00 45.76 72 PRO C N 1
ATOM 3209 C CA . PRO C 1 72 ? -4.582 9.769 8.830 1.00 46.24 72 PRO C CA 1
ATOM 3210 C C . PRO C 1 72 ? -5.307 11.080 9.086 1.00 46.53 72 PRO C C 1
ATOM 3211 O O . PRO C 1 72 ? -4.782 12.152 8.788 1.00 46.38 72 PRO C O 1
ATOM 3215 N N . SER C 1 73 ? -6.515 10.991 9.629 1.00 47.22 73 SER C N 1
ATOM 3216 C CA . SER C 1 73 ? -7.207 12.183 10.067 1.00 45.93 73 SER C CA 1
ATOM 3217 C C . SER C 1 73 ? -7.125 12.229 11.580 1.00 46.47 73 SER C C 1
ATOM 3218 O O . SER C 1 73 ? -7.112 11.181 12.239 1.00 46.46 73 SER C O 1
ATOM 3221 N N . ILE C 1 74 ? -7.023 13.441 12.126 1.00 45.85 74 ILE C N 1
ATOM 3222 C CA . ILE C 1 74 ? -6.798 13.636 13.546 1.00 46.39 74 ILE C CA 1
ATOM 3223 C C . ILE C 1 74 ? -7.781 14.677 14.065 1.00 46.33 74 ILE C C 1
ATOM 3224 O O . ILE C 1 74 ? -7.911 15.751 13.477 1.00 46.56 74 ILE C O 1
ATOM 3229 N N . GLY C 1 75 ? -8.460 14.348 15.159 1.00 45.83 75 GLY C N 1
ATOM 3230 C CA . GLY C 1 75 ? -9.405 15.255 15.780 1.00 46.50 75 GLY C CA 1
ATOM 3231 C C . GLY C 1 75 ? -9.207 15.316 17.285 1.00 47.64 75 GLY C C 1
ATOM 3232 O O . GLY C 1 75 ? -9.075 14.276 17.937 1.00 48.16 75 GLY C O 1
ATOM 3233 N N . PHE C 1 76 ? -9.206 16.531 17.837 1.00 45.98 76 PHE C N 1
ATOM 3234 C CA . PHE C 1 76 ? -9.241 16.712 19.277 1.00 45.95 76 PHE C CA 1
ATOM 3235 C C . PHE C 1 76 ? -10.676 16.501 19.750 1.00 46.13 76 PHE C C 1
ATOM 3236 O O . PHE C 1 76 ? -11.591 17.174 19.264 1.00 46.94 76 PHE C O 1
ATOM 3244 N N . CYS C 1 77 ? -10.880 15.547 20.661 1.00 44.59 77 CYS C N 1
ATOM 3245 C CA . CYS C 1 77 ? -12.217 15.228 21.156 1.00 44.88 77 CYS C CA 1
ATOM 3246 C C . CYS C 1 77 ? -12.713 16.244 22.190 1.00 45.90 77 CYS C C 1
ATOM 3247 O O . CYS C 1 77 ? -13.861 16.702 22.112 1.00 47.00 77 CYS C O 1
ATOM 3250 N N . ASN C 1 78 ? -11.884 16.556 23.187 1.00 44.83 78 ASN C N 1
ATOM 3251 C CA . ASN C 1 78 ? -12.241 17.622 24.118 1.00 45.24 78 ASN C CA 1
ATOM 3252 C C . ASN C 1 78 ? -11.734 18.951 23.573 1.00 46.08 78 ASN C C 1
ATOM 3253 O O . ASN C 1 78 ? -10.842 18.988 22.722 1.00 45.79 78 ASN C O 1
ATOM 3258 N N . ARG C 1 79 ? -12.334 20.039 24.044 1.00 45.36 79 ARG C N 1
ATOM 3259 C CA . ARG C 1 79 ? -12.092 21.372 23.475 1.00 45.86 79 ARG C CA 1
ATOM 3260 C C . ARG C 1 79 ? -10.627 21.804 23.458 1.00 44.90 79 ARG C C 1
ATOM 3261 O O . ARG C 1 79 ? -9.910 21.649 24.448 1.00 44.34 79 ARG C O 1
ATOM 3276 N N . ILE C 1 80 ? -10.212 22.388 22.339 1.00 45.23 80 ILE C N 1
ATOM 3277 C CA . ILE C 1 80 ? -8.925 23.061 22.246 1.00 45.14 80 ILE C CA 1
ATOM 3278 C C . ILE C 1 80 ? -9.128 24.306 21.382 1.00 45.95 80 ILE C C 1
ATOM 3279 O O . ILE C 1 80 ? -9.924 24.295 20.422 1.00 44.66 80 ILE C O 1
ATOM 3284 N N . LEU C 1 81 ? -8.429 25.375 21.741 1.00 44.86 81 LEU C N 1
ATOM 3285 C CA . LEU C 1 81 ? -8.376 26.583 20.927 1.00 45.26 81 LEU C CA 1
ATOM 3286 C C . LEU C 1 81 ? -7.008 26.670 20.237 1.00 44.94 81 LEU C C 1
ATOM 3287 O O . LEU C 1 81 ? -5.974 26.770 20.893 1.00 45.12 81 LEU C O 1
ATOM 3292 N N . HIS C 1 82 ? -7.028 26.627 18.913 1.00 45.29 82 HIS C N 1
ATOM 3293 C CA . HIS C 1 82 ? -5.814 26.652 18.095 1.00 45.27 82 HIS C CA 1
ATOM 3294 C C . HIS C 1 82 ? -6.225 27.039 16.678 1.00 44.78 82 HIS C C 1
ATOM 3295 O O . HIS C 1 82 ? -7.249 26.561 16.194 1.00 44.15 82 HIS C O 1
ATOM 3302 N N . PRO C 1 83 ? -5.447 27.928 16.024 1.00 44.57 83 PRO C N 1
ATOM 3303 C CA . PRO C 1 83 ? -5.749 28.412 14.674 1.00 44.86 83 PRO C CA 1
ATOM 3304 C C . PRO C 1 83 ? -5.934 27.309 13.625 1.00 45.37 83 PRO C C 1
ATOM 3305 O O . PRO C 1 83 ? -6.714 27.489 12.706 1.00 45.23 83 PRO C O 1
ATOM 3309 N N . ASN C 1 84 ? -5.230 26.187 13.760 1.00 44.60 84 ASN C N 1
ATOM 3310 C CA . ASN C 1 84 ? -5.323 25.111 12.763 1.00 45.45 84 ASN C CA 1
ATOM 3311 C C . ASN C 1 84 ? -6.271 23.989 13.157 1.00 45.93 84 ASN C C 1
ATOM 3312 O O . ASN C 1 84 ? -6.238 22.906 12.568 1.00 45.18 84 ASN C O 1
ATOM 3317 N N . VAL C 1 85 ? -7.087 24.232 14.177 1.00 44.63 85 VAL C N 1
ATOM 3318 C CA . VAL C 1 85 ? -8.006 23.217 14.690 1.00 44.91 85 VAL C CA 1
ATOM 3319 C C . VAL C 1 85 ? -9.419 23.788 14.734 1.00 45.81 85 VAL C C 1
ATOM 3320 O O . VAL C 1 85 ? -9.650 24.853 15.311 1.00 44.66 85 VAL C O 1
ATOM 3324 N N . ASP C 1 86 ? -10.361 23.082 14.114 1.00 45.05 86 ASP C N 1
ATOM 3325 C CA . ASP C 1 86 ? -11.742 23.514 14.138 1.00 45.50 86 ASP C CA 1
ATOM 3326 C C . ASP C 1 86 ? -12.286 23.420 15.559 1.00 45.92 86 ASP C C 1
ATOM 3327 O O . ASP C 1 86 ? -12.302 22.340 16.163 1.00 45.12 86 ASP C O 1
ATOM 3332 N N . GLU C 1 87 ? -12.731 24.567 16.074 1.00 44.65 87 GLU C N 1
ATOM 3333 C CA . GLU C 1 87 ? -13.157 24.661 17.466 1.00 45.94 87 GLU C CA 1
ATOM 3334 C C . GLU C 1 87 ? -14.327 23.730 17.768 1.00 45.11 87 GLU C C 1
ATOM 3335 O O . GLU C 1 87 ? -14.315 23.033 18.782 1.00 45.76 87 GLU C O 1
ATOM 3341 N N . ARG C 1 88 ? -15.330 23.715 16.893 1.00 43.57 88 ARG C N 1
ATOM 3342 C CA . ARG C 1 88 ? -16.486 22.857 17.105 1.00 45.23 88 ARG C CA 1
ATOM 3343 C C . ARG C 1 88 ? -16.191 21.355 17.004 1.00 45.49 88 ARG C C 1
ATOM 3344 O O . ARG C 1 88 ? -16.604 20.586 17.875 1.00 45.42 88 ARG C O 1
ATOM 3352 N N . SER C 1 89 ? -15.510 20.943 15.933 1.00 45.69 89 SER C N 1
ATOM 3353 C CA . SER C 1 89 ? -15.354 19.518 15.618 1.00 45.89 89 SER C CA 1
ATOM 3354 C C . SER C 1 89 ? -14.060 18.930 16.197 1.00 46.19 89 SER C C 1
ATOM 3355 O O . SER C 1 89 ? -13.960 17.720 16.412 1.00 45.77 89 SER C O 1
ATOM 3358 N N . GLY C 1 90 ? -13.069 19.783 16.436 1.00 44.62 90 GLY C N 1
ATOM 3359 C CA . GLY C 1 90 ? -11.766 19.314 16.896 1.00 44.58 90 GLY C CA 1
ATOM 3360 C C . GLY C 1 90 ? -10.850 18.828 15.776 1.00 45.23 90 GLY C C 1
ATOM 3361 O O . GLY C 1 90 ? -9.711 18.444 16.035 1.00 43.88 90 GLY C O 1
ATOM 3362 N N . SER C 1 91 ? -11.314 18.855 14.528 1.00 44.62 91 SER C N 1
ATOM 3363 C CA . SER C 1 91 ? -10.480 18.334 13.438 1.00 46.65 91 SER C CA 1
ATOM 3364 C C . SER C 1 91 ? -9.264 19.215 13.144 1.00 46.55 91 SER C C 1
ATOM 3365 O O . SER C 1 91 ? -9.351 20.450 13.075 1.00 44.94 91 SER C O 1
ATOM 3368 N N . VAL C 1 92 ? -8.120 18.560 13.003 1.00 45.91 92 VAL C N 1
ATOM 3369 C CA . VAL C 1 92 ? -6.873 19.231 12.659 1.00 45.65 92 VAL C CA 1
ATOM 3370 C C . VAL C 1 92 ? -6.860 19.424 11.152 1.00 46.04 92 VAL C C 1
ATOM 3371 O O . VAL C 1 92 ? -7.176 18.505 10.382 1.00 45.64 92 VAL C O 1
ATOM 3375 N N . CYS C 1 93 ? -6.509 20.637 10.750 1.00 45.20 93 CYS C N 1
ATOM 3376 C CA . CYS C 1 93 ? -6.509 21.021 9.354 1.00 45.60 93 CYS C CA 1
ATOM 3377 C C . CYS C 1 93 ? -5.827 19.968 8.471 1.00 45.60 93 CYS C C 1
ATOM 3378 O O . CYS C 1 93 ? -4.680 19.580 8.714 1.00 44.01 93 CYS C O 1
ATOM 3381 N N . LEU C 1 94 ? -6.556 19.497 7.461 1.00 45.32 94 LEU C N 1
ATOM 3382 C CA . LEU C 1 94 ? -6.036 18.494 6.522 1.00 46.70 94 LEU C CA 1
ATOM 3383 C C . LEU C 1 94 ? -4.819 18.970 5.714 1.00 45.99 94 LEU C C 1
ATOM 3384 O O . LEU C 1 94 ? -3.892 18.196 5.474 1.00 45.48 94 LEU C O 1
ATOM 3389 N N . ASP C 1 95 ? -4.833 20.234 5.291 1.00 44.65 95 ASP C N 1
ATOM 3390 C CA . ASP C 1 95 ? -3.710 20.815 4.556 1.00 46.34 95 ASP C CA 1
ATOM 3391 C C . ASP C 1 95 ? -2.431 20.812 5.425 1.00 46.41 95 ASP C C 1
ATOM 3392 O O . ASP C 1 95 ? -1.346 20.551 4.923 1.00 46.02 95 ASP C O 1
ATOM 3397 N N . VAL C 1 96 ? -2.576 21.067 6.724 1.00 44.63 96 VAL C N 1
ATOM 3398 C CA . VAL C 1 96 ? -1.430 21.120 7.639 1.00 45.30 96 VAL C CA 1
ATOM 3399 C C . VAL C 1 96 ? -0.838 19.723 7.810 1.00 45.60 96 VAL C C 1
ATOM 3400 O O . VAL C 1 96 ? 0.381 19.540 7.723 1.00 45.73 96 VAL C O 1
ATOM 3404 N N . ILE C 1 97 ? -1.709 18.734 8.002 1.00 45.54 97 ILE C N 1
ATOM 3405 C CA . ILE C 1 97 ? -1.272 17.339 8.094 1.00 46.99 97 ILE C CA 1
ATOM 3406 C C . ILE C 1 97 ? -0.557 16.913 6.813 1.00 46.33 97 ILE C C 1
ATOM 3407 O O . ILE C 1 97 ? 0.517 16.302 6.862 1.00 46.13 97 ILE C O 1
ATOM 3412 N N . ASN C 1 98 ? -1.129 17.269 5.662 1.00 45.82 98 ASN C N 1
ATOM 3413 C CA . ASN C 1 98 ? -0.519 16.909 4.384 1.00 46.13 98 ASN C CA 1
ATOM 3414 C C . ASN C 1 98 ? 0.826 17.548 4.085 1.00 47.09 98 ASN C C 1
ATOM 3415 O O . ASN C 1 98 ? 1.576 17.033 3.263 1.00 47.04 98 ASN C O 1
ATOM 3420 N N . GLN C 1 99 ? 1.149 18.657 4.744 1.00 45.69 99 GLN C N 1
ATOM 3421 C CA . GLN C 1 99 ? 2.487 19.225 4.562 1.00 46.88 99 GLN C CA 1
ATOM 3422 C C . GLN C 1 99 ? 3.551 18.341 5.199 1.00 46.04 99 GLN C C 1
ATOM 3423 O O . GLN C 1 99 ? 4.691 18.339 4.775 1.00 48.28 99 GLN C O 1
ATOM 3429 N N . THR C 1 100 ? 3.163 17.600 6.221 1.00 45.98 100 THR C N 1
ATOM 3430 C CA . THR C 1 100 ? 4.091 16.733 6.954 1.00 47.43 100 THR C CA 1
ATOM 3431 C C . THR C 1 100 ? 4.033 15.277 6.454 1.00 47.07 100 THR C C 1
ATOM 3432 O O . THR C 1 100 ? 5.073 14.615 6.294 1.00 46.49 100 THR C O 1
ATOM 3436 N N . TRP C 1 101 ? 2.823 14.789 6.196 1.00 46.56 101 TRP C N 1
ATOM 3437 C CA . TRP C 1 101 ? 2.634 13.377 5.877 1.00 45.63 101 TRP C CA 1
ATOM 3438 C C . TRP C 1 101 ? 3.233 12.996 4.533 1.00 45.36 101 TRP C C 1
ATOM 3439 O O . TRP C 1 101 ? 3.101 13.731 3.544 1.00 45.59 101 TRP C O 1
ATOM 3450 N N . THR C 1 102 ? 3.899 11.842 4.518 1.00 45.15 102 THR C N 1
ATOM 3451 C CA . THR C 1 102 ? 4.317 11.154 3.293 1.00 46.07 102 THR C CA 1
ATOM 3452 C C . THR C 1 102 ? 4.062 9.650 3.541 1.00 46.43 102 THR C C 1
ATOM 3453 O O . THR C 1 102 ? 3.909 9.249 4.686 1.00 45.68 102 THR C O 1
ATOM 3457 N N . PRO C 1 103 ? 4.031 8.813 2.477 1.00 46.47 103 PRO C N 1
ATOM 3458 C CA . PRO C 1 103 ? 3.929 7.357 2.675 1.00 46.19 103 PRO C CA 1
ATOM 3459 C C . PRO C 1 103 ? 5.032 6.746 3.550 1.00 46.19 103 PRO C C 1
ATOM 3460 O O . PRO C 1 103 ? 4.857 5.658 4.076 1.00 47.99 103 PRO C O 1
ATOM 3464 N N . MET C 1 104 ? 6.157 7.437 3.689 1.00 45.78 104 MET C N 1
ATOM 3465 C CA . MET C 1 104 ? 7.270 6.966 4.511 1.00 47.04 104 MET C CA 1
ATOM 3466 C C . MET C 1 104 ? 7.253 7.471 5.955 1.00 47.70 104 MET C C 1
ATOM 3467 O O . MET C 1 104 ? 8.072 7.036 6.771 1.00 48.61 104 MET C O 1
ATOM 3476 N N . TYR C 1 105 ? 6.323 8.374 6.271 1.00 46.83 105 TYR C N 1
ATOM 3477 C CA . TYR C 1 105 ? 6.253 9.002 7.587 1.00 45.58 105 TYR C CA 1
ATOM 3478 C C . TYR C 1 105 ? 5.900 7.981 8.662 1.00 47.21 105 TYR C C 1
ATOM 3479 O O . TYR C 1 105 ? 5.072 7.095 8.432 1.00 47.52 105 TYR C O 1
ATOM 3488 N N . GLN C 1 106 ? 6.496 8.123 9.846 1.00 46.14 106 GLN C N 1
ATOM 3489 C CA . GLN C 1 106 ? 6.197 7.203 10.936 1.00 46.31 106 GLN C CA 1
ATOM 3490 C C . GLN C 1 106 ? 5.006 7.700 11.770 1.00 46.74 106 GLN C C 1
ATOM 3491 O O . GLN C 1 106 ? 4.986 8.829 12.265 1.00 47.69 106 GLN C O 1
ATOM 3502 N N . LEU C 1 107 ? 4.000 6.851 11.913 1.00 45.95 107 LEU C N 1
ATOM 3503 C CA . LEU C 1 107 ? 2.776 7.218 12.611 1.00 46.58 107 LEU C CA 1
ATOM 3504 C C . LEU C 1 107 ? 3.019 7.770 14.030 1.00 47.05 107 LEU C C 1
ATOM 3505 O O . LEU C 1 107 ? 2.324 8.696 14.462 1.00 47.14 107 LEU C O 1
ATOM 3510 N N . GLU C 1 108 ? 3.996 7.208 14.748 1.00 45.90 108 GLU C N 1
ATOM 3511 C CA . GLU C 1 108 ? 4.335 7.668 16.107 1.00 45.84 108 GLU C CA 1
ATOM 3512 C C . GLU C 1 108 ? 4.711 9.156 16.133 1.00 46.03 108 GLU C C 1
ATOM 3513 O O . GLU C 1 108 ? 4.453 9.852 17.119 1.00 45.43 108 GLU C O 1
ATOM 3519 N N . ASN C 1 109 ? 5.344 9.630 15.057 1.00 44.87 109 ASN C N 1
ATOM 3520 C CA . ASN C 1 109 ? 5.753 11.024 14.962 1.00 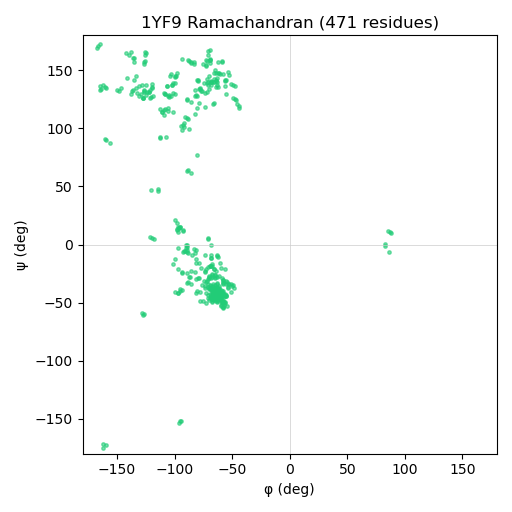44.89 109 ASN C CA 1
ATOM 3521 C C . ASN C 1 109 ? 4.623 12.048 14.867 1.00 45.41 109 ASN C C 1
ATOM 3522 O O . ASN C 1 109 ? 4.831 13.243 15.101 1.00 45.92 109 ASN C O 1
ATOM 3527 N N . ILE C 1 110 ? 3.427 11.582 14.535 1.00 44.75 110 ILE C N 1
ATOM 3528 C CA . ILE C 1 110 ? 2.254 12.439 14.599 1.00 46.28 110 ILE C CA 1
ATOM 3529 C C . ILE C 1 110 ? 2.086 12.915 16.043 1.00 46.35 110 ILE C C 1
ATOM 3530 O O . ILE C 1 110 ? 1.832 14.088 16.295 1.00 45.85 110 ILE C O 1
ATOM 3535 N N . PHE C 1 111 ? 2.260 11.992 16.986 1.00 45.59 111 PHE C N 1
ATOM 3536 C CA . PHE C 1 111 ? 2.065 12.280 18.404 1.00 45.13 111 PHE C CA 1
ATOM 3537 C C . PHE C 1 111 ? 3.318 12.848 19.037 1.00 45.99 111 PHE C C 1
ATOM 3538 O O . PHE C 1 111 ? 3.214 13.683 19.922 1.00 46.46 111 PHE C O 1
ATOM 3546 N N . ASP C 1 112 ? 4.489 12.399 18.581 1.00 44.33 112 ASP C N 1
ATOM 3547 C CA . ASP C 1 112 ? 5.749 12.772 19.204 1.00 46.02 112 ASP C CA 1
ATOM 3548 C C . ASP C 1 112 ? 6.327 14.073 18.667 1.00 45.62 112 ASP C C 1
ATOM 3549 O O . ASP C 1 112 ? 7.044 14.771 19.380 1.00 45.40 112 ASP C O 1
ATOM 3554 N N . VAL C 1 113 ? 6.015 14.400 17.416 1.00 45.08 113 VAL C N 1
ATOM 3555 C CA . VAL C 1 113 ? 6.661 15.535 16.749 1.00 44.74 113 VAL C CA 1
ATOM 3556 C C . VAL C 1 113 ? 5.634 16.500 16.156 1.00 45.23 113 VAL C C 1
ATOM 3557 O O . VAL C 1 113 ? 5.579 17.663 16.541 1.00 45.00 113 VAL C O 1
ATOM 3561 N N . PHE C 1 114 ? 4.805 16.015 15.234 1.00 44.17 114 PHE C N 1
ATOM 3562 C CA . PHE C 1 114 ? 3.915 16.893 14.485 1.00 45.07 114 PHE C CA 1
ATOM 3563 C C . PHE C 1 114 ? 2.956 17.704 15.385 1.00 45.90 114 PHE C C 1
ATOM 3564 O O . PHE C 1 114 ? 2.896 18.931 15.296 1.00 44.80 114 PHE C O 1
ATOM 3572 N N . LEU C 1 115 ? 2.197 17.018 16.234 1.00 44.85 115 LEU C N 1
ATOM 3573 C CA . LEU C 1 115 ? 1.251 17.722 17.114 1.00 44.77 115 LEU C CA 1
ATOM 3574 C C . LEU C 1 115 ? 1.887 18.638 18.168 1.00 44.77 115 LEU C C 1
ATOM 3575 O O . LEU C 1 115 ? 1.428 19.767 18.334 1.00 45.47 115 LEU C O 1
ATOM 3580 N N . PRO C 1 116 ? 2.916 18.159 18.908 1.00 45.02 116 PRO C N 1
ATOM 3581 C CA . PRO C 1 116 ? 3.597 19.074 19.831 1.00 45.10 116 PRO C CA 1
ATOM 3582 C C . PRO C 1 116 ? 4.132 20.342 19.153 1.00 45.93 116 PRO C C 1
ATOM 3583 O O . PRO C 1 116 ? 3.961 21.441 19.691 1.00 45.27 116 PRO C O 1
ATOM 3587 N N . GLN C 1 117 ? 4.763 20.189 17.988 1.00 44.44 117 GLN C N 1
ATOM 3588 C CA . GLN C 1 117 ? 5.302 21.321 17.232 1.00 44.66 117 GLN C CA 1
ATOM 3589 C C . GLN C 1 117 ? 4.188 22.268 16.799 1.00 44.08 117 GLN C C 1
ATOM 3590 O O . GLN C 1 117 ? 4.320 23.483 16.896 1.00 43.86 117 GLN C O 1
ATOM 3596 N N . LEU C 1 118 ? 3.085 21.696 16.341 1.00 43.93 118 LEU C N 1
ATOM 3597 C CA . LEU C 1 118 ? 1.920 22.485 15.913 1.00 45.12 118 LEU C CA 1
ATOM 3598 C C . LEU C 1 118 ? 1.384 23.381 17.024 1.00 45.01 118 LEU C C 1
ATOM 3599 O O . LEU C 1 118 ? 1.073 24.560 16.797 1.00 44.56 118 LEU C O 1
ATOM 3604 N N . LEU C 1 119 ? 1.335 22.824 18.230 1.00 44.56 119 LEU C N 1
ATOM 3605 C CA . LEU C 1 119 ? 0.878 23.559 19.414 1.00 44.78 119 LEU C CA 1
ATOM 3606 C C . LEU C 1 119 ? 1.879 24.588 19.916 1.00 45.33 119 LEU C C 1
ATOM 3607 O O . LEU C 1 119 ? 1.483 25.529 20.584 1.00 45.78 119 LEU C O 1
ATOM 3612 N N . ARG C 1 120 ? 3.164 24.428 19.585 1.00 45.31 120 ARG C N 1
ATOM 3613 C CA . ARG C 1 120 ? 4.165 25.434 19.935 1.00 45.41 120 ARG C CA 1
ATOM 3614 C C . ARG C 1 120 ? 3.935 26.739 19.188 1.00 45.58 120 ARG C C 1
ATOM 3615 O O . ARG C 1 120 ? 4.113 27.827 19.746 1.00 43.82 120 ARG C O 1
ATOM 3623 N N . TYR C 1 121 ? 3.552 26.616 17.921 1.00 44.45 121 TYR C N 1
ATOM 3624 C CA . TYR C 1 121 ? 3.144 27.757 17.111 1.00 44.92 121 TYR C CA 1
ATOM 3625 C C . TYR C 1 121 ? 2.424 27.244 15.875 1.00 45.22 121 TYR C C 1
ATOM 3626 O O . TYR C 1 121 ? 2.877 26.281 15.247 1.00 45.14 121 TYR C O 1
ATOM 3635 N N . PRO C 1 122 ? 1.308 27.892 15.515 1.00 45.36 122 PRO C N 1
ATOM 3636 C CA . PRO C 1 122 ? 0.533 27.429 14.364 1.00 45.68 122 PRO C CA 1
ATOM 3637 C C . PRO C 1 122 ? 1.266 27.483 13.023 1.00 45.95 122 PRO C C 1
ATOM 3638 O O . PRO C 1 122 ? 2.238 28.239 12.828 1.00 45.12 122 PRO C O 1
ATOM 3642 N N . ASN C 1 123 ? 0.777 26.652 12.117 1.00 45.16 123 ASN C N 1
ATOM 3643 C CA . ASN C 1 123 ? 1.190 26.644 10.725 1.00 45.26 123 ASN C CA 1
ATOM 3644 C C . ASN C 1 123 ? 0.441 27.795 10.034 1.00 45.09 123 ASN C C 1
ATOM 3645 O O . ASN C 1 123 ? -0.719 28.044 10.356 1.00 46.03 123 ASN C O 1
ATOM 3650 N N . PRO C 1 124 ? 1.097 28.520 9.115 1.00 45.61 124 PRO C N 1
ATOM 3651 C CA . PRO C 1 124 ? 0.464 29.694 8.493 1.00 45.64 124 PRO C CA 1
ATOM 3652 C C . PRO C 1 124 ? -0.684 29.394 7.510 1.00 45.48 124 PRO C C 1
ATOM 3653 O O . PRO C 1 124 ? -1.191 30.300 6.869 1.00 45.97 124 PRO C O 1
ATOM 3657 N N . SER C 1 125 ? -1.068 28.131 7.388 1.00 46.21 125 SER C N 1
ATOM 3658 C CA . SER C 1 125 ? -2.227 27.723 6.593 1.00 47.28 125 SER C CA 1
ATOM 3659 C C . SER C 1 125 ? -3.508 28.492 6.992 1.00 46.71 125 SER C C 1
ATOM 3660 O O . SER C 1 125 ? -3.672 28.869 8.168 1.00 45.61 125 SER C O 1
ATOM 3663 N N . ASP C 1 126 ? -4.409 28.728 6.030 1.00 45.69 126 ASP C N 1
ATOM 3664 C CA . ASP C 1 126 ? -5.681 29.421 6.321 1.00 46.00 126 ASP C CA 1
ATOM 3665 C C . ASP C 1 126 ? -6.321 28.837 7.580 1.00 45.02 126 ASP C C 1
ATOM 3666 O O . ASP C 1 126 ? -6.574 27.636 7.642 1.00 44.97 126 ASP C O 1
ATOM 3671 N N . PRO C 1 127 ? -6.541 29.671 8.601 1.00 44.41 127 PRO C N 1
ATOM 3672 C CA . PRO C 1 127 ? -6.937 29.074 9.869 1.00 45.34 127 PRO C CA 1
ATOM 3673 C C . PRO C 1 127 ? -8.341 28.480 9.865 1.00 45.92 127 PRO C C 1
ATOM 3674 O O . PRO C 1 127 ? -9.240 29.005 9.197 1.00 44.40 127 PRO C O 1
ATOM 3678 N N . LEU C 1 128 ? -8.504 27.379 10.601 1.00 44.91 128 LEU C N 1
ATOM 3679 C CA . LEU C 1 128 ? -9.833 26.818 10.883 1.00 45.64 128 LEU C CA 1
ATOM 3680 C C . LEU C 1 128 ? -10.509 27.566 12.042 1.00 45.09 128 LEU C C 1
ATOM 3681 O O . LEU C 1 128 ? -11.732 27.631 12.123 1.00 45.59 128 LEU C O 1
ATOM 3686 N N . ASN C 1 129 ? -9.701 28.093 12.954 1.00 45.50 129 ASN C N 1
ATOM 3687 C CA . ASN C 1 129 ? -10.203 28.962 14.016 1.00 45.62 129 ASN C CA 1
ATOM 3688 C C . ASN C 1 129 ? -9.646 30.358 13.774 1.00 45.09 129 ASN C C 1
ATOM 3689 O O . ASN C 1 129 ? -8.539 30.667 14.205 1.00 44.61 129 ASN C O 1
ATOM 3694 N N . VAL C 1 130 ? -10.405 31.171 13.049 1.00 44.72 130 VAL C N 1
ATOM 3695 C CA . VAL C 1 130 ? -9.959 32.512 12.646 1.00 45.12 130 VAL C CA 1
ATOM 3696 C C . VAL C 1 130 ? -9.842 33.461 13.846 1.00 45.71 130 VAL C C 1
ATOM 3697 O O . VAL C 1 130 ? -9.023 34.375 13.819 1.00 44.89 130 VAL C O 1
ATOM 3701 N N . GLN C 1 131 ? -10.646 33.246 14.891 1.00 44.45 131 GLN C N 1
ATOM 3702 C CA . GLN C 1 131 ? -10.555 34.069 16.096 1.00 44.67 131 GLN C CA 1
ATOM 3703 C C . GLN C 1 131 ? -9.211 33.867 16.762 1.00 45.14 131 GLN C C 1
ATOM 3704 O O . GLN C 1 131 ? -8.563 34.829 17.148 1.00 45.01 131 GLN C O 1
ATOM 3710 N N . ALA C 1 132 ? -8.793 32.612 16.893 1.00 44.70 132 ALA C N 1
ATOM 3711 C CA . ALA C 1 132 ? -7.528 32.289 17.541 1.00 45.65 132 ALA C CA 1
ATOM 3712 C C . ALA C 1 132 ? -6.369 32.902 16.749 1.00 46.16 132 ALA C C 1
ATOM 3713 O O . ALA C 1 132 ? -5.408 33.414 17.326 1.00 46.10 132 ALA C O 1
ATOM 3715 N N . ALA C 1 133 ? -6.468 32.858 15.425 1.00 45.56 133 ALA C N 1
ATOM 3716 C CA . ALA C 1 133 ? -5.430 33.455 14.587 1.00 45.95 133 ALA C CA 1
ATOM 3717 C C . ALA C 1 133 ? -5.345 34.962 14.756 1.00 45.53 133 ALA C C 1
ATOM 3718 O O . ALA C 1 133 ? -4.237 35.507 14.787 1.00 46.63 133 ALA C O 1
ATOM 3720 N N . HIS C 1 134 ? -6.481 35.634 14.893 1.00 45.24 134 HIS C N 1
ATOM 3721 C CA . HIS C 1 134 ? -6.445 37.073 15.053 1.00 45.20 134 HIS C CA 1
ATOM 3722 C C . HIS C 1 134 ? -5.951 37.482 16.436 1.00 46.56 134 HIS C C 1
ATOM 3723 O O . HIS C 1 134 ? -5.180 38.441 16.538 1.00 47.00 134 HIS C O 1
ATOM 3736 N N . LEU C 1 135 ? -6.327 36.740 17.479 1.00 45.66 135 LEU C N 1
ATOM 3737 C CA . LEU C 1 135 ? -5.877 37.049 18.836 1.00 45.13 135 LEU C CA 1
ATOM 3738 C C . LEU C 1 135 ? -4.376 36.857 18.974 1.00 46.22 135 LEU C C 1
ATOM 3739 O O . LEU C 1 135 ? -3.676 37.631 19.629 1.00 46.43 135 LEU C O 1
ATOM 3744 N N . LEU C 1 136 ? -3.883 35.806 18.340 1.00 45.44 136 LEU C N 1
ATOM 3745 C CA . LEU C 1 136 ? -2.480 35.485 18.346 1.00 46.20 136 LEU C CA 1
ATOM 3746 C C . LEU C 1 136 ? -1.627 36.608 17.727 1.00 46.93 136 LEU C C 1
ATOM 3747 O O . LEU C 1 136 ? -0.564 36.967 18.264 1.00 46.59 136 LEU C O 1
ATOM 3752 N N . HIS C 1 137 ? -2.091 37.169 16.612 1.00 46.41 137 HIS C N 1
ATOM 3753 C CA . HIS C 1 137 ? -1.338 38.251 15.974 1.00 47.48 137 HIS C CA 1
ATOM 3754 C C . HIS C 1 137 ? -1.576 39.640 16.572 1.00 46.77 137 HIS C C 1
ATOM 3755 O O . HIS C 1 137 ? -0.699 40.489 16.467 1.00 48.73 137 HIS C O 1
ATOM 3768 N N . ALA C 1 138 ? -2.712 39.871 17.223 1.00 46.49 138 ALA C N 1
ATOM 3769 C CA . ALA C 1 138 ? -2.968 41.171 17.824 1.00 46.68 138 ALA C CA 1
ATOM 3770 C C . ALA C 1 138 ? -2.290 41.332 19.185 1.00 47.26 138 ALA C C 1
ATOM 3771 O O . ALA C 1 138 ? -1.750 42.406 19.494 1.00 46.88 138 ALA C O 1
ATOM 3773 N N . ASP C 1 139 ? -2.343 40.280 20.003 1.00 46.92 139 ASP C N 1
ATOM 3774 C CA . ASP C 1 139 ? -1.866 40.341 21.391 1.00 47.31 139 ASP C CA 1
ATOM 3775 C C . ASP C 1 139 ? -1.495 38.935 21.873 1.00 46.31 139 ASP C C 1
ATOM 3776 O O . ASP C 1 139 ? -2.309 38.236 22.464 1.00 47.08 139 ASP C O 1
ATOM 3781 N N . ARG C 1 140 ? -0.255 38.539 21.611 1.00 46.67 140 ARG C N 1
ATOM 3782 C CA . ARG C 1 140 ? 0.220 37.185 21.902 1.00 46.94 140 ARG C CA 1
ATOM 3783 C C . ARG C 1 140 ? 0.121 36.838 23.401 1.00 47.59 140 ARG C C 1
ATOM 3784 O O . ARG C 1 140 ? -0.318 35.739 23.781 1.00 48.64 140 ARG C O 1
ATOM 3792 N N . VAL C 1 141 ? 0.529 37.792 24.230 1.00 46.52 141 VAL C N 1
ATOM 3793 C CA . VAL C 1 141 ? 0.556 37.661 25.693 1.00 47.43 141 VAL C CA 1
ATOM 3794 C C . VAL C 1 141 ? -0.840 37.438 26.286 1.00 47.43 141 VAL C C 1
ATOM 3795 O O . VAL C 1 141 ? -1.036 36.555 27.130 1.00 48.18 141 VAL C O 1
ATOM 3799 N N . GLY C 1 142 ? -1.803 38.244 25.849 1.00 46.61 142 GLY C N 1
ATOM 3800 C CA . GLY C 1 142 ? -3.189 38.080 26.272 1.00 46.23 142 GLY C CA 1
ATOM 3801 C C . GLY C 1 142 ? -3.804 36.796 25.751 1.00 46.00 142 GLY C C 1
ATOM 3802 O O . GLY C 1 142 ? -4.619 36.164 26.429 1.00 45.47 142 GLY C O 1
ATOM 3803 N N . PHE C 1 143 ? -3.428 36.406 24.538 1.00 45.90 143 PHE C N 1
ATOM 3804 C CA . PHE C 1 143 ? -3.940 35.164 23.967 1.00 46.07 143 PHE C CA 1
ATOM 3805 C C . PHE C 1 143 ? -3.430 33.951 24.757 1.00 45.98 143 PHE C C 1
ATOM 3806 O O . PHE C 1 143 ? -4.201 33.031 25.051 1.00 45.60 143 PHE C O 1
ATOM 3814 N N . ASP C 1 144 ? -2.139 33.964 25.098 1.00 45.65 144 ASP C N 1
ATOM 3815 C CA . ASP C 1 144 ? -1.533 32.894 25.890 1.00 45.84 144 ASP C CA 1
ATOM 3816 C C . ASP C 1 144 ? -2.227 32.730 27.255 1.00 45.77 144 ASP C C 1
ATOM 3817 O O . ASP C 1 144 ? -2.446 31.605 27.716 1.00 45.72 144 ASP C O 1
ATOM 3822 N N . ALA C 1 145 ? -2.579 33.844 27.897 1.00 45.05 145 ALA C N 1
ATOM 3823 C CA . ALA C 1 145 ? -3.329 33.785 29.155 1.00 45.67 145 ALA C CA 1
ATOM 3824 C C . ALA C 1 145 ? -4.729 33.204 28.944 1.00 45.97 145 ALA C C 1
ATOM 3825 O O . ALA C 1 145 ? -5.236 32.426 29.762 1.00 46.22 145 ALA C O 1
ATOM 3827 N N . LEU C 1 146 ? -5.367 33.612 27.854 1.00 45.79 146 LEU C N 1
ATOM 3828 C CA . LEU C 1 146 ? -6.689 33.093 27.504 1.00 46.40 146 LEU C CA 1
ATOM 3829 C C . LEU C 1 146 ? -6.606 31.573 27.303 1.00 45.73 146 LEU C C 1
ATOM 3830 O O . LEU C 1 146 ? -7.474 30.830 27.784 1.00 44.28 146 LEU C O 1
ATOM 3835 N N . LEU C 1 147 ? -5.556 31.123 26.612 1.00 44.73 147 LEU C N 1
ATOM 3836 C CA . LEU C 1 147 ? -5.337 29.694 26.386 1.00 45.27 147 LEU C CA 1
ATOM 3837 C C . LEU C 1 147 ? -5.149 28.893 27.659 1.00 45.46 147 LEU C C 1
ATOM 3838 O O . LEU C 1 147 ? -5.747 27.841 27.782 1.00 44.04 147 LEU C O 1
ATOM 3843 N N . ARG C 1 148 ? -4.306 29.382 28.582 1.00 45.16 148 ARG C N 1
ATOM 3844 C CA . ARG C 1 148 ? -4.002 28.666 29.829 1.00 45.95 148 ARG C CA 1
ATOM 3845 C C . ARG C 1 148 ? -5.263 28.429 30.636 1.00 45.76 148 ARG C C 1
ATOM 3846 O O . ARG C 1 148 ? -5.463 27.361 31.216 1.00 45.94 148 ARG C O 1
ATOM 3854 N N . GLU C 1 149 ? -6.107 29.447 30.681 1.00 45.90 149 GLU C N 1
ATOM 3855 C CA . GLU C 1 149 ? -7.377 29.368 31.392 1.00 46.19 149 GLU C CA 1
ATOM 3856 C C . GLU C 1 149 ? -8.296 28.318 30.754 1.00 45.92 149 GLU C C 1
ATOM 3857 O O . GLU C 1 149 ? -8.859 27.463 31.444 1.00 45.48 149 GLU C O 1
ATOM 3863 N N . HIS C 1 150 ? -8.432 28.395 29.434 1.00 44.88 150 HIS C N 1
ATOM 3864 C CA . HIS C 1 150 ? -9.254 27.453 28.675 1.00 45.82 150 HIS C CA 1
ATOM 3865 C C . HIS C 1 150 ? -8.740 26.012 28.860 1.00 46.11 150 HIS C C 1
ATOM 3866 O O . HIS C 1 150 ? -9.523 25.086 29.036 1.00 45.75 150 HIS C O 1
ATOM 3873 N N . VAL C 1 151 ? -7.421 25.844 28.843 1.00 44.97 151 VAL C N 1
ATOM 3874 C CA . VAL C 1 151 ? -6.790 24.540 29.042 1.00 45.00 151 VAL C CA 1
ATOM 3875 C C . VAL C 1 151 ? -7.056 23.976 30.450 1.00 45.57 151 VAL C C 1
ATOM 3876 O O . VAL C 1 151 ? -7.337 22.786 30.610 1.00 44.95 151 VAL C O 1
ATOM 3880 N N . SER C 1 152 ? -6.992 24.836 31.464 1.00 45.49 152 SER C N 1
ATOM 3881 C CA . SER C 1 152 ? -7.175 24.385 32.834 1.00 45.80 152 SER C CA 1
ATOM 3882 C C . SER C 1 152 ? -8.605 23.912 33.097 1.00 45.43 152 SER C C 1
ATOM 3883 O O . SER C 1 152 ? -8.831 23.084 33.982 1.00 46.29 152 SER C O 1
ATOM 3886 N N . THR C 1 153 ? -9.567 24.428 32.336 1.00 44.62 153 THR C N 1
ATOM 3887 C CA . THR C 1 153 ? -10.949 23.968 32.493 1.00 46.46 153 THR C CA 1
ATOM 3888 C C . THR C 1 153 ? -11.352 22.828 31.538 1.00 45.71 153 THR C C 1
ATOM 3889 O O . THR C 1 153 ? -12.042 21.904 31.939 1.00 45.73 153 THR C O 1
ATOM 3893 N N . HIS C 1 154 ? -10.911 22.875 30.289 1.00 44.96 154 HIS C N 1
ATOM 3894 C CA . HIS C 1 154 ? -11.372 21.878 29.310 1.00 45.94 154 HIS C CA 1
ATOM 3895 C C . HIS C 1 154 ? -10.421 20.717 29.026 1.00 46.63 154 HIS C C 1
ATOM 3896 O O . HIS C 1 154 ? -10.823 19.729 28.401 1.00 47.16 154 HIS C O 1
ATOM 3903 N N . ALA C 1 155 ? -9.171 20.825 29.473 1.00 46.16 155 ALA C N 1
ATOM 3904 C CA . ALA C 1 155 ? -8.167 19.819 29.107 1.00 45.69 155 ALA C CA 1
ATOM 3905 C C . ALA C 1 155 ? -7.600 19.135 30.350 1.00 45.44 155 ALA C C 1
ATOM 3906 O O . ALA C 1 155 ? -6.388 19.004 30.521 1.00 44.44 155 ALA C O 1
ATOM 3908 N N . THR C 1 156 ? -8.506 18.726 31.234 1.00 46.19 156 THR C N 1
ATOM 3909 C CA . THR C 1 156 ? -8.151 17.898 32.385 1.00 45.95 156 THR C CA 1
ATOM 3910 C C . THR C 1 156 ? -8.096 16.451 31.915 1.00 45.96 156 THR C C 1
ATOM 3911 O O . THR C 1 156 ? -8.719 16.117 30.902 1.00 45.22 156 THR C O 1
ATOM 3915 N N . PRO C 1 157 ? -7.360 15.586 32.640 1.00 45.95 157 PRO C N 1
ATOM 3916 C CA . PRO C 1 157 ? -7.353 14.168 32.281 1.00 46.29 157 PRO C CA 1
ATOM 3917 C C . PRO C 1 157 ? -8.766 13.571 32.296 1.00 46.36 157 PRO C C 1
ATOM 3918 O O . PRO C 1 157 ? -9.058 12.658 31.515 1.00 46.94 157 PRO C O 1
ATOM 3922 N N . GLN C 1 158 ? -9.628 14.112 33.161 1.00 46.10 158 GLN C N 1
ATOM 3923 C CA . GLN C 1 158 ? -11.016 13.663 33.288 1.00 46.64 158 GLN C CA 1
ATOM 3924 C C . GLN C 1 158 ? -11.855 14.033 32.075 1.00 46.14 158 GLN C C 1
ATOM 3925 O O . GLN C 1 158 ? -12.586 13.195 31.559 1.00 46.48 158 GLN C O 1
ATOM 3936 N N . LYS C 1 159 ? -11.758 15.286 31.633 1.00 45.89 159 LYS C N 1
ATOM 3937 C CA . LYS C 1 159 ? -12.451 15.732 30.422 1.00 46.51 159 LYS C CA 1
ATOM 3938 C C . LYS C 1 159 ? -11.978 15.002 29.167 1.00 46.04 159 LYS C C 1
ATOM 3939 O O . LYS C 1 159 ? -12.775 14.763 28.253 1.00 46.21 159 LYS C O 1
ATOM 3945 N N . ALA C 1 160 ? -10.694 14.649 29.122 1.00 45.27 160 ALA C N 1
ATOM 3946 C CA . ALA C 1 160 ? -10.157 13.887 27.985 1.00 45.40 160 ALA C CA 1
ATOM 3947 C C . ALA C 1 160 ? -10.757 12.473 27.936 1.00 45.86 160 ALA C C 1
ATOM 3948 O O . ALA C 1 160 ? -11.218 12.021 26.887 1.00 46.52 160 ALA C O 1
ATOM 3950 N N . LEU C 1 161 ? -10.782 11.794 29.081 1.00 45.87 161 LEU C N 1
ATOM 3951 C CA . LEU C 1 161 ? -11.322 10.438 29.141 1.00 46.93 161 LEU C CA 1
ATOM 3952 C C . LEU C 1 161 ? -12.819 10.397 28.787 1.00 46.80 161 LEU C C 1
ATOM 3953 O O . LEU C 1 161 ? -13.255 9.519 28.042 1.00 46.53 161 LEU C O 1
ATOM 3958 N N . GLU C 1 162 ? -13.583 11.369 29.288 1.00 46.09 162 GLU C N 1
ATOM 3959 C CA . GLU C 1 162 ? -15.031 11.441 29.045 1.00 46.68 162 GLU C CA 1
ATOM 3960 C C . GLU C 1 162 ? -15.415 11.752 27.605 1.00 45.94 162 GLU C C 1
ATOM 3961 O O . GLU C 1 162 ? -16.558 11.518 27.199 1.00 46.02 162 GLU C O 1
ATOM 3967 N N . SER C 1 163 ? -14.466 12.281 26.837 1.00 45.86 163 SER C N 1
ATOM 3968 C CA . SER C 1 163 ? -14.731 12.671 25.466 1.00 46.23 163 SER C CA 1
ATOM 3969 C C . SER C 1 163 ? -14.639 11.472 24.489 1.00 47.49 163 SER C C 1
ATOM 3970 O O . SER C 1 163 ? -14.887 11.616 23.281 1.00 48.53 163 SER C O 1
ATOM 3973 N N . ILE C 1 164 ? -14.259 10.303 25.007 1.00 46.69 164 ILE C N 1
ATOM 3974 C CA . ILE C 1 164 ? -14.282 9.072 24.224 1.00 45.63 164 ILE C CA 1
ATOM 3975 C C . ILE C 1 164 ? -15.748 8.645 24.138 1.00 46.64 164 ILE C C 1
ATOM 3976 O O . ILE C 1 164 ? -16.434 8.632 25.162 1.00 46.18 164 ILE C O 1
ATOM 3981 N N . PRO C 1 165 ? -16.236 8.301 22.924 1.00 46.57 165 PRO C N 1
ATOM 3982 C CA . PRO C 1 165 ? -17.608 7.815 22.796 1.00 46.14 165 PRO C CA 1
ATOM 3983 C C . PRO C 1 165 ? -17.889 6.680 23.784 1.00 46.50 165 PRO C C 1
ATOM 3984 O O . PRO C 1 165 ? -17.047 5.795 23.981 1.00 47.13 165 PRO C O 1
ATOM 3988 N N . GLU C 1 166 ? -19.071 6.720 24.389 1.00 46.30 166 GLU C N 1
ATOM 3989 C CA . GLU C 1 166 ? -19.423 5.833 25.487 1.00 46.67 166 GLU C CA 1
ATOM 3990 C C . GLU C 1 166 ? -19.142 4.356 25.211 1.00 46.84 166 GLU C C 1
ATOM 3991 O O . GLU C 1 166 ? -18.747 3.624 26.119 1.00 47.23 166 GLU C O 1
ATOM 3997 N N . ALA C 1 167 ? -19.331 3.928 23.960 1.00 47.39 167 ALA C N 1
ATOM 3998 C CA . ALA C 1 167 ? -19.192 2.513 23.590 1.00 46.44 167 ALA C CA 1
ATOM 3999 C C . ALA C 1 167 ? -17.771 2.000 23.805 1.00 46.51 167 ALA C C 1
ATOM 4000 O O . ALA C 1 167 ? -17.572 0.808 24.052 1.00 46.60 167 ALA C O 1
ATOM 4002 N N . TYR C 1 168 ? -16.799 2.910 23.717 1.00 46.11 168 TYR C N 1
ATOM 4003 C CA . TYR C 1 168 ? -15.373 2.565 23.796 1.00 46.16 168 TYR C CA 1
ATOM 4004 C C . TYR C 1 168 ? -14.635 3.191 24.982 1.00 46.09 168 TYR C C 1
ATOM 4005 O O . TYR C 1 168 ? -13.417 3.055 25.106 1.00 47.06 168 TYR C O 1
ATOM 4014 N N . ARG C 1 169 ? -15.370 3.882 25.842 1.00 46.50 169 ARG C N 1
ATOM 4015 C CA . ARG C 1 169 ? -14.797 4.520 27.019 1.00 46.78 169 ARG C CA 1
ATOM 4016 C C . ARG C 1 169 ? -14.634 3.485 28.135 1.00 46.91 169 ARG C C 1
ATOM 4017 O O . ARG C 1 169 ? -15.582 2.758 28.441 1.00 47.31 169 ARG C O 1
ATOM 4025 N N . PRO C 1 170 ? -13.420 3.389 28.724 1.00 47.54 170 PRO C N 1
ATOM 4026 C CA . PRO C 1 170 ? -13.183 2.537 29.914 1.00 46.98 170 PRO C CA 1
ATOM 4027 C C . PRO C 1 170 ? -14.115 2.875 31.064 1.00 48.42 170 PRO C C 1
ATOM 4028 O O . PRO C 1 170 ? -14.257 4.051 31.425 1.00 49.10 170 PRO C O 1
ATOM 4032 N N . HIS C 1 171 ? -14.757 1.848 31.620 1.00 51.55 171 HIS C N 1
ATOM 4033 C CA . HIS C 1 171 ? -15.808 2.023 32.612 1.00 54.26 171 HIS C CA 1
ATOM 4034 C C . HIS C 1 171 ? -15.278 1.832 34.033 1.00 55.03 171 HIS C C 1
ATOM 4035 O O . HIS C 1 171 ? -15.930 2.214 35.010 1.00 55.64 171 HIS C O 1
#

B-factor: mean 47.01, std 4.82, range [22.17, 109.94]

Solvent-accessible surface area: 23027 Å² total; per-residue (Å²): 157,30,142,78,30,54,16,20,18,41,22,0,49,21,19,94,75,114,26,30,73,16,130,68,38,25,49,0,6,2,42,10,118,9,9,118,29,3,6,6,80,126,1,3,1,0,0,48,0,76,2,30,88,77,4,14,157,117,12,0,39,3,10,4,46,10,136,3,28,1,7,0,0,45,59,238,77,2,42,1,9,95,91,1,0,89,71,43,17,62,58,138,48,77,2,20,52,0,14,73,52,14,0,20,18,3,4,42,25,19,15,39,22,129,46,78,12,81,142,2,7,121,79,14,143,88,80,72,122,33,8,18,55,72,5,126,117,29,5,69,62,45,1,45,86,126,88,1,68,90,32,0,62,148,84,70,98,111,159,166,110,23,144,86,7,70,12,26,20,43,26,0,48,21,21,92,71,118,25,37,73,15,131,47,34,16,49,0,7,2,50,8,121,8,10,121,30,0,9,7,65,126,1,4,1,1,0,49,0,77,2,26,40,77,4,17,157,110,12,1,39,3,11,4,45,11,109,4,23,1,6,0,0,45,71,212,70,6,48,1,11,113,72,2,1,87,76,40,19,57,63,124,43,66,2,20,51,1,13,76,58,16,0,18,22,2,4,43,20,18,14,34,19,124,49,76,10,105,113,4,14,116,60,12,130,77,84,75,125,34,8,33,63,78,5,114,128,30,5,79,70,59,1,42,91,125,80,1,72,84,31,0,64,141,89,74,93,110,160,28,146,83,41,63,15,24,21,43,24,0,48,25,23,99,74,114,25,38,73,15,115,73,42,30,49,0,5,4,44,9,116,8,10,120,28,0,7,6,63,126,1,3,0,1,0,49,0,75,2,26,88,76,4,16,160,119,11,0,39,5,11,2,45,11,147,3,21,2,6,0,0,42,77,234,73,5,40,1,5,97,94,3,1,87,76,47,19,66,62,143,44,74,1,21,51,1,14,75,64,13,0,17,22,2,4,42,14,16,14,26,23,124,45,72,9,83,126,3,14,127,72,11,122,89,83,70,123,36,6,25,64,77,5,110,111,28,5,69,61,46,1,40,65,119,99,1,68,117,33,0,65,144,90,76,87,72,155

Foldseek 3Di:
DDPVLVVQLVVCVPDPWDKFDDPDSQWTKTKAAADPPALRRRFIWIKIWGADPPPPQQPIWIFTLWAADAQQAQRVGRTGHRVLRVVPGHNPDRPVCVRVPSVNVCRRDHDPPRGNRVVLVVCCVPPVPVSSVVRNVCRVPTGDPVNNQVSPPPVRRD/DDDDVVLVVLLVVCVPDPWDWFDDPDSQWTKTKAAADPPALRHHFIWIWIWGADPPPPQQPIWIATLWAADAQQAQGPTRTGHRVLRVVPGHNPDRPVCVRVPSVNVCRRDHDPPRGNRVVLVVCCVVPVPVSSVVRNVCRVPTGDPVNNQVSPPPVRRD/DDVVLVVLLVVCVPDPWDWFDDPDSQWTKTKAAADPPALRHQFIWIKIWGADPPPPQQPIWIATLWAADAFQAQRVTRTGHRVLRVVPGDNPDRPVCVRVPSVNVCRRDHDPPRGNRVVLVVCCVPPVPVSSVVRNVVRVPTGDPVNRLVSPPPVGRDD

Sequence (477 aa):
SNRRREMDYMRLCNSTRKVYPSDTVAEFWVEFKGPEGTPYEDGTWMLHVQLPSDYPFKSPSIGFCNRILHPNVDERSGSVCLDVINQTWTPMYQLENIFDVFLPQLLRYPNPSDPLNVQAAHLLHADRVGFDALLREHVSTHATPQKALESIPEAYRPLRSNRRREMDYMRLCNSTRKVYPSDTVAEFWVEFKGPEGTPYEDGTWMLHVQLPSDYPFKSPSIGFCNRILHPNVDERSGSVCLDVINQTWTPMYQLENIFDVFLPQLLRYPNPSDPLNVQAAHLLHADRVGFDALLREHVSTHATPQKALESIPEAYRPSNRRREMDYMRLCNSTRKVYPSDTVAEFWVEFKGPEGTPYEDGTWMLHVQLPSDYPFKSPSIGFCNRILHPNVDERSGSVCLDVINQTWTPMYQLENIFDVFLPQLLRYPNPSDPLNVQAAHLLHADRVGFDALLREHVSTHATPQKALESIPEAYRPH

Radius of gyration: 24.41 Å; Cα contacts (8 Å, |Δi|>4): 875; chains: 3; bounding box: 67×65×34 Å